Protein AF-0000000084663053 (afdb_homodimer)

InterPro domains:
  IPR016024 Armadillo-type fold [SSF48371] (17-216)

Nearest PDB structures (foldseek):
  4y5i-assembly1_B-2  TM=2.532E-01  e=3.460E-01  Homo sapiens
  7oq8-assembly1_C  TM=3.200E-01  e=1.279E+00  Homo sapiens
  6y44-assembly1_A-2  TM=3.104E-01  e=1.223E+00  Homo sapiens
  7nmw-assembly1_A  TM=3.407E-01  e=2.197E+00  Homo sapiens
  7nnd-assembly1_A-2  TM=3.405E-01  e=2.516E+00  Homo sapiens

Secondary structure (DSSP, 8-state):
-HHHHHTTHHHHTT-HHHHHHHHHHHHHHHTT-HHHHHHHHHHHHHHHTT-HHHHHHHHHHHHHHHHHS-TT-B-TTSPP-TTSPPPBTHHHHHHHHHHHHHHHHHHHTTSSS--HHHHHHHHHHHH-S-TTTPPPHHHHHHHHHHHHH-TTTTSHHHHHHHHHHHHHHHHHHTTSTTHHHHHHHHHHHHHHHHTTS-HHHHHHHHHHHHHHHTT--GGG-/-HHHHHGGGTTS---HHHHHHHHHHHHHHHTT-HHHHHHHHHHHHHHHTT-HHHHHHHHHHHHHHHHHS-TT-B-TTSPP-TTSPPPBTHHHHHHHHHHHHHHHHHHHTTSSS--HHHHHHHHHHHH-S-TTTPPPHHHHHHHHHHHHH-TTTTSHHHHHHHHHHHHHHHHHHTTSTTHHHHHHHHHHHHHHHHTTS-HHHHHHHHHHHHHHHTT--GGG-

Radius of gyration: 30.72 Å; Cα contacts (8 Å, |Δi|>4): 521; chains: 2; bounding box: 39×93×62 Å

Organism: Exserohilum turcicum (strain 28A) (NCBI:txid671987)

Solvent-accessible surface area (backbone atoms only — not comparable to full-atom values): 23740 Å² total; per-residue (Å²): 106,66,57,67,59,47,53,59,40,63,80,54,43,86,38,64,66,62,50,50,53,52,47,51,51,49,46,61,70,27,64,82,41,55,67,53,46,53,49,48,54,48,49,44,52,58,49,13,61,72,32,57,72,37,8,52,50,31,47,52,51,50,44,52,48,40,73,64,47,52,71,77,41,63,52,90,89,53,78,52,48,98,84,67,46,73,46,33,18,33,47,33,52,33,51,56,49,52,52,52,47,50,56,50,47,63,55,33,54,71,36,80,64,55,58,64,16,53,54,45,29,53,52,38,28,56,64,44,83,46,71,65,59,33,52,49,72,69,56,52,53,49,52,52,46,52,51,64,67,29,92,36,33,89,32,72,73,33,38,33,51,50,53,46,52,47,63,68,47,39,68,59,36,58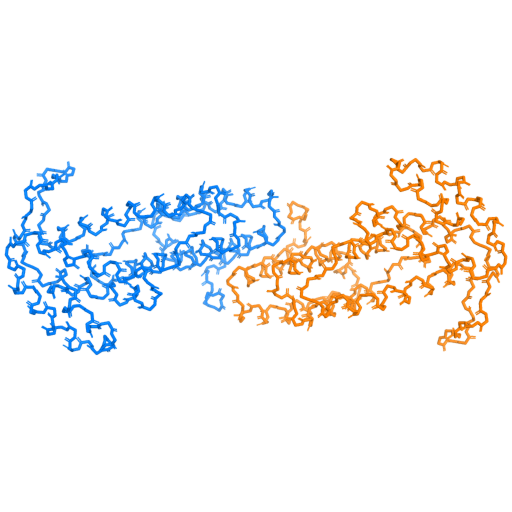,71,37,87,71,40,34,58,50,53,48,52,48,51,52,53,43,44,62,56,24,68,76,49,54,65,46,54,29,25,20,47,48,16,48,54,48,38,55,74,69,65,53,51,67,90,79,101,106,63,54,68,60,47,54,66,54,62,80,42,76,80,46,62,68,61,51,50,55,51,46,50,51,50,48,62,69,28,67,82,41,56,66,51,46,54,48,46,53,47,48,44,51,57,49,13,61,73,33,55,72,36,10,52,50,32,46,53,51,50,46,52,48,41,73,63,44,52,68,76,41,61,50,89,89,55,78,52,47,96,86,67,44,74,46,33,17,34,48,34,52,33,50,56,49,51,53,53,48,51,55,52,48,64,55,33,55,73,36,81,66,56,58,65,16,54,55,45,29,54,53,37,27,55,63,45,84,46,70,67,61,34,51,48,70,67,56,53,52,49,52,52,47,53,51,63,67,28,93,35,33,90,32,73,70,32,36,32,51,51,53,48,51,47,64,68,48,39,68,58,35,58,71,37,86,71,40,34,59,50,51,49,51,46,51,53,53,45,45,59,57,23,68,76,50,55,64,45,53,29,24,20,46,47,16,49,54,48,37,55,73,69,66,53,50,67,92,80,102

Structure (mmCIF, N/CA/C/O backbone):
data_AF-0000000084663053-model_v1
#
loop_
_entity.id
_entity.type
_entity.pdbx_description
1 polymer 'Uncharacterized protein'
#
loop_
_atom_site.group_PDB
_atom_site.id
_atom_site.type_symbol
_atom_site.label_atom_id
_atom_site.label_alt_id
_atom_site.label_comp_id
_atom_site.label_asym_id
_atom_site.label_entity_id
_atom_site.label_seq_id
_atom_site.pdbx_PDB_ins_code
_atom_site.Cartn_x
_atom_site.Cartn_y
_atom_site.Cartn_z
_atom_site.occupancy
_atom_site.B_iso_or_equiv
_atom_site.auth_seq_id
_atom_site.auth_comp_id
_atom_site.auth_asym_id
_atom_site.auth_atom_id
_atom_site.pdbx_PDB_model_num
ATOM 1 N N . MET A 1 1 ? -8.742 -26.75 -35.156 1 43.28 1 MET A N 1
ATOM 2 C CA . MET A 1 1 ? -9.602 -27.797 -34.594 1 43.28 1 MET A CA 1
ATOM 3 C C . MET A 1 1 ? -9.523 -27.781 -33.062 1 43.28 1 MET A C 1
ATOM 5 O O . MET A 1 1 ? -10.555 -27.797 -32.375 1 43.28 1 MET A O 1
ATOM 9 N N . THR A 1 2 ? -8.211 -27.75 -32.625 1 48.5 2 THR A N 1
ATOM 10 C CA . THR A 1 2 ? -8.047 -27.828 -31.172 1 48.5 2 THR A CA 1
ATOM 11 C C . THR A 1 2 ? -8.633 -26.594 -30.5 1 48.5 2 THR A C 1
ATOM 13 O O . THR A 1 2 ? -9.352 -26.703 -29.5 1 48.5 2 THR A O 1
ATOM 16 N N . ALA A 1 3 ? -8.414 -25.5 -31.016 1 55.12 3 ALA A N 1
ATOM 17 C CA . ALA A 1 3 ? -8.969 -24.297 -30.406 1 55.12 3 ALA A CA 1
ATOM 18 C C . ALA A 1 3 ? -10.5 -24.328 -30.422 1 55.12 3 ALA A C 1
ATOM 20 O O . ALA A 1 3 ? -11.141 -23.938 -29.438 1 55.12 3 ALA A O 1
ATOM 21 N N . ALA A 1 4 ? -10.922 -24.734 -31.594 1 54.22 4 ALA A N 1
ATOM 22 C CA . ALA A 1 4 ? -12.375 -24.781 -31.781 1 54.22 4 ALA A CA 1
ATOM 23 C C . ALA A 1 4 ? -13.023 -25.719 -30.781 1 54.22 4 ALA A C 1
ATOM 25 O O . ALA A 1 4 ? -14.18 -25.547 -30.406 1 54.22 4 ALA A O 1
ATOM 26 N N . ALA A 1 5 ? -12.305 -26.641 -30.438 1 53.38 5 ALA A N 1
ATOM 27 C CA . ALA A 1 5 ? -12.844 -27.609 -29.484 1 53.38 5 ALA A CA 1
ATOM 28 C C . ALA A 1 5 ? -12.758 -27.078 -28.062 1 53.38 5 ALA A C 1
ATOM 30 O O . ALA A 1 5 ? -13.602 -27.391 -27.219 1 53.38 5 ALA A O 1
ATOM 31 N N . ILE A 1 6 ? -11.734 -26.312 -27.922 1 55.41 6 ILE A N 1
ATOM 32 C CA . ILE A 1 6 ? -11.5 -25.844 -26.562 1 55.41 6 ILE A CA 1
ATOM 33 C C . ILE A 1 6 ? -12.352 -24.609 -26.281 1 55.41 6 ILE A C 1
ATOM 35 O O . ILE A 1 6 ? -12.82 -24.422 -25.156 1 55.41 6 ILE A O 1
ATOM 39 N N . ASP A 1 7 ?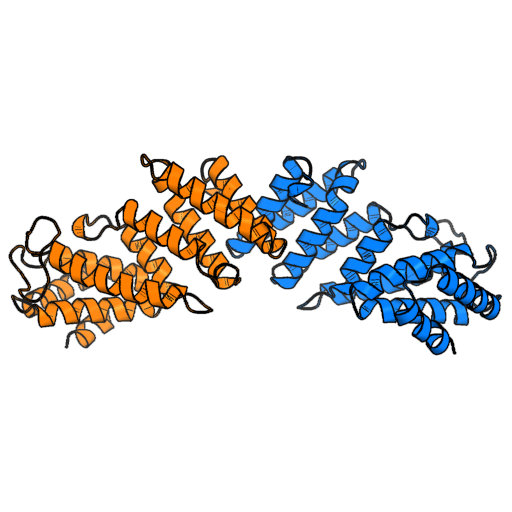 -12.586 -23.844 -27.391 1 58.91 7 ASP A N 1
ATOM 40 C CA . ASP A 1 7 ? -13.266 -22.562 -27.219 1 58.91 7 ASP A CA 1
ATOM 41 C C . ASP A 1 7 ? -14.648 -22.75 -26.594 1 58.91 7 ASP A C 1
ATOM 43 O O . ASP A 1 7 ? -15.055 -21.984 -25.719 1 58.91 7 ASP A O 1
ATOM 47 N N . PRO A 1 8 ? -15.312 -23.672 -27.156 1 52.91 8 PRO A N 1
ATOM 48 C CA . PRO A 1 8 ? -16.625 -23.859 -26.531 1 52.91 8 PRO A CA 1
ATOM 49 C C . PRO A 1 8 ? -16.531 -24.297 -25.062 1 52.91 8 PRO A C 1
ATOM 51 O O . PRO A 1 8 ? -17.516 -24.203 -24.328 1 52.91 8 PRO A O 1
ATOM 54 N N . LEU A 1 9 ? -15.508 -24.844 -24.75 1 52 9 LEU A N 1
ATOM 55 C CA . LEU A 1 9 ? -15.336 -25.344 -23.391 1 52 9 LEU A CA 1
ATOM 56 C C . LEU A 1 9 ? -15.297 -24.188 -22.391 1 52 9 LEU A C 1
ATOM 58 O O . LEU A 1 9 ? -15.617 -24.375 -21.219 1 52 9 LEU A O 1
ATOM 62 N N . VAL A 1 10 ? -14.922 -23.047 -22.953 1 50.75 10 VAL A N 1
ATOM 63 C CA . VAL A 1 10 ? -14.625 -21.891 -22.109 1 50.75 10 VAL A CA 1
ATOM 64 C C . VAL A 1 10 ? -15.914 -21.375 -21.469 1 50.75 10 VAL A C 1
ATOM 66 O O . VAL A 1 10 ? -15.969 -21.172 -20.25 1 50.75 10 VAL A O 1
ATOM 69 N N . PRO A 1 11 ? -16.844 -21.062 -22.297 1 47.44 11 PRO A N 1
ATOM 70 C CA . PRO A 1 11 ? -18.078 -20.641 -21.625 1 47.44 11 PRO A CA 1
ATOM 71 C C . PRO A 1 11 ? -18.766 -21.781 -20.875 1 47.44 11 PRO A C 1
ATOM 73 O O . PRO A 1 11 ? -19.547 -21.531 -19.953 1 47.44 11 PRO A O 1
ATOM 76 N N . ILE A 1 12 ? -18.875 -22.891 -21.391 1 45 12 ILE A N 1
ATOM 77 C CA . ILE A 1 12 ? -19.562 -24.094 -20.953 1 45 12 ILE A CA 1
ATOM 78 C C . ILE A 1 12 ? -18.969 -24.578 -19.625 1 45 12 ILE A C 1
ATOM 80 O O . ILE A 1 12 ? -19.438 -25.578 -19.062 1 45 12 ILE A O 1
ATOM 84 N N . VAL A 1 13 ? -17.781 -24.281 -19.422 1 49.31 13 VAL A N 1
ATOM 85 C CA . VAL A 1 13 ? -16.844 -24.922 -18.5 1 49.31 13 VAL A CA 1
ATOM 86 C C . VAL A 1 13 ? -17.484 -25.047 -17.109 1 49.31 13 VAL A C 1
ATOM 88 O O . VAL A 1 13 ? -16.922 -25.703 -16.234 1 49.31 13 VAL A O 1
ATOM 91 N N . PHE A 1 14 ? -18.312 -24.297 -16.781 1 54.44 14 PHE A N 1
ATOM 92 C CA . PHE A 1 14 ? -18.531 -24.688 -15.391 1 54.44 14 PHE A CA 1
ATOM 93 C C . PHE A 1 14 ? -19.188 -26.062 -15.305 1 54.44 14 PHE A C 1
ATOM 95 O O . PHE A 1 14 ? -19.469 -26.547 -14.211 1 54.44 14 PHE A O 1
ATOM 102 N N . ASP A 1 15 ? -19.422 -26.734 -16.609 1 64.19 15 ASP A N 1
ATOM 103 C CA . ASP A 1 15 ? -20.016 -28.047 -16.438 1 64.19 15 ASP A CA 1
ATOM 104 C C . ASP A 1 15 ? -18.938 -29.141 -16.5 1 64.19 15 ASP A C 1
ATOM 106 O O . ASP A 1 15 ? -18.469 -29.5 -17.578 1 64.19 15 ASP A O 1
ATOM 110 N N . ALA A 1 16 ? -18.453 -29.688 -15.492 1 72.69 16 ALA A N 1
ATOM 111 C CA . ALA A 1 16 ? -17.391 -30.672 -15.312 1 72.69 16 ALA A CA 1
ATOM 112 C C . ALA A 1 16 ? -17.641 -31.906 -16.172 1 72.69 16 ALA A C 1
ATOM 114 O O . ALA A 1 16 ? -16.703 -32.469 -16.766 1 72.69 16 ALA A O 1
ATOM 115 N N . THR A 1 17 ? -18.891 -32.312 -16.359 1 78.81 17 THR A N 1
ATOM 116 C CA . THR A 1 17 ? -19.203 -33.5 -17.141 1 78.81 17 THR A CA 1
ATOM 117 C C . THR A 1 17 ? -18.922 -33.25 -18.625 1 78.81 17 THR A C 1
ATOM 119 O O . THR A 1 17 ? -18.328 -34.125 -19.297 1 78.81 17 THR A O 1
ATOM 122 N N . LYS A 1 18 ? -19.453 -32.188 -18.984 1 79.38 18 LYS A N 1
ATOM 123 C CA . LYS A 1 18 ? -19.234 -31.844 -20.391 1 79.38 18 LYS A CA 1
ATOM 124 C C . LYS A 1 18 ? -17.75 -31.672 -20.688 1 79.38 18 LYS A C 1
ATOM 126 O O . LYS A 1 18 ? -17.266 -32.062 -21.75 1 79.38 18 LYS A O 1
ATOM 131 N N . ALA A 1 19 ? -16.938 -31.172 -19.719 1 82.38 19 ALA A N 1
ATOM 132 C CA . ALA A 1 19 ? -15.492 -30.984 -19.875 1 82.38 19 ALA A CA 1
ATOM 133 C C . ALA A 1 19 ? -14.773 -32.312 -20 1 82.38 19 ALA A C 1
ATOM 135 O O . ALA A 1 19 ? -13.844 -32.438 -20.797 1 82.38 19 ALA A O 1
ATOM 136 N N . GLU A 1 20 ? -15.266 -33.281 -19.312 1 84.75 20 GLU A N 1
ATOM 137 C CA . GLU A 1 20 ? -14.648 -34.594 -19.359 1 84.75 20 GLU A CA 1
ATOM 138 C C . GLU A 1 20 ? -14.867 -35.281 -20.703 1 84.75 20 GLU A C 1
ATOM 140 O O . GLU A 1 20 ? -13.953 -35.906 -21.25 1 84.75 20 GLU A O 1
ATOM 145 N N . GLU A 1 21 ? -16.031 -35.125 -21.172 1 84.25 21 GLU A N 1
ATOM 146 C CA . GLU A 1 21 ? -16.359 -35.719 -22.469 1 84.25 21 GLU A CA 1
ATOM 147 C C . GLU A 1 21 ? -15.516 -35.125 -23.578 1 84.25 21 GLU A C 1
ATOM 149 O O . GLU A 1 21 ? -14.984 -35.844 -24.422 1 84.25 21 GLU A O 1
ATOM 154 N N . VAL A 1 22 ? -15.492 -33.875 -23.516 1 83.31 22 VAL A N 1
ATOM 155 C CA . VAL A 1 22 ? -14.727 -33.188 -24.547 1 83.31 22 VAL A CA 1
ATOM 156 C C . VAL A 1 22 ? -13.25 -33.562 -24.438 1 83.31 22 VAL A C 1
ATOM 158 O O . VAL A 1 22 ? -12.578 -33.781 -25.438 1 83.31 22 VAL A O 1
ATOM 161 N N . MET A 1 23 ? -12.742 -33.625 -23.25 1 89.44 23 MET A N 1
ATOM 162 C CA . MET A 1 23 ? -11.344 -33.969 -23.031 1 89.44 23 MET A CA 1
ATOM 163 C C . MET A 1 23 ? -11.062 -35.406 -23.531 1 89.44 23 MET A C 1
ATOM 165 O O . MET A 1 23 ? -9.992 -35.656 -24.094 1 89.44 23 MET A O 1
ATOM 169 N N . ASP A 1 24 ? -12.023 -36.25 -23.359 1 90.19 24 ASP A N 1
ATOM 170 C CA . ASP A 1 24 ? -11.875 -37.594 -23.891 1 90.19 24 ASP A CA 1
ATOM 171 C C . ASP A 1 24 ? -11.711 -37.562 -25.406 1 90.19 24 ASP A C 1
ATOM 173 O O . ASP A 1 24 ? -10.883 -38.312 -25.953 1 90.19 24 ASP A O 1
ATOM 177 N N . GLU A 1 25 ? -12.453 -36.719 -26 1 88.31 25 GLU A N 1
ATOM 178 C CA . GLU A 1 25 ? -12.367 -36.594 -27.438 1 88.31 25 GLU A CA 1
ATOM 179 C C . GLU A 1 25 ? -11.016 -36.031 -27.875 1 88.31 25 GLU A C 1
ATOM 181 O O . GLU A 1 25 ? -10.445 -36.469 -28.859 1 88.31 25 GLU A O 1
ATOM 186 N N . ILE A 1 26 ? -10.578 -35.062 -27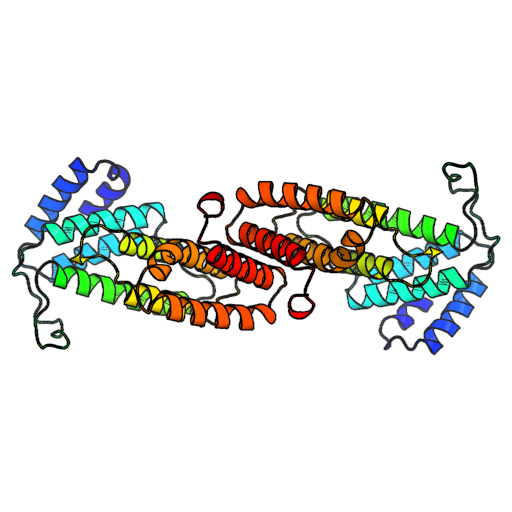.125 1 88.81 26 ILE A N 1
ATOM 187 C CA . ILE A 1 26 ? -9.297 -34.438 -27.422 1 88.81 26 ILE A CA 1
ATOM 188 C C . ILE A 1 26 ? -8.164 -35.438 -27.281 1 88.81 26 ILE A C 1
ATOM 190 O O . ILE A 1 26 ? -7.293 -35.531 -28.141 1 88.81 26 ILE A O 1
ATOM 194 N N . VAL A 1 27 ? -8.219 -36.156 -26.234 1 92.12 27 VAL A N 1
ATOM 195 C CA . VAL A 1 27 ? -7.172 -37.125 -25.953 1 92.12 27 VAL A CA 1
ATOM 196 C C . VAL A 1 27 ? -7.184 -38.219 -27.031 1 92.12 27 VAL A C 1
ATOM 198 O O . VAL A 1 27 ? -6.129 -38.688 -27.484 1 92.12 27 VAL A O 1
ATOM 201 N N . GLU A 1 28 ? -8.359 -38.625 -27.422 1 92.31 28 GLU A N 1
ATOM 202 C CA . GLU A 1 28 ? -8.484 -39.594 -28.5 1 92.31 28 GLU A CA 1
ATOM 203 C C . GLU A 1 28 ? -7.871 -39.062 -29.797 1 92.31 28 GLU A C 1
ATOM 205 O O . GLU A 1 28 ? -7.207 -39.812 -30.531 1 92.31 28 GLU A O 1
ATOM 210 N N . ALA A 1 29 ? -8.125 -37.875 -30.047 1 90.5 29 ALA A N 1
ATOM 211 C CA . ALA A 1 29 ? -7.582 -37.219 -31.234 1 90.5 29 ALA A CA 1
ATOM 212 C C . ALA A 1 29 ? -6.062 -37.094 -31.156 1 90.5 29 ALA A C 1
ATOM 214 O O . ALA A 1 29 ? -5.367 -37.188 -32.156 1 90.5 29 ALA A O 1
ATOM 215 N N . ILE A 1 30 ? -5.449 -36.844 -30.016 1 91.88 30 ILE A N 1
ATOM 216 C CA . ILE A 1 30 ? -4.012 -36.75 -29.812 1 91.88 30 ILE A CA 1
ATOM 217 C C . ILE A 1 30 ? -3.348 -38.094 -30.109 1 91.88 30 ILE A C 1
ATOM 219 O O . ILE A 1 30 ? -2.354 -38.156 -30.844 1 91.88 30 ILE A O 1
ATOM 223 N N . GLY A 1 31 ? -4.008 -39.156 -29.578 1 90.69 31 GLY A N 1
ATOM 224 C CA . GLY A 1 31 ? -3.412 -40.469 -29.75 1 90.69 31 GLY A CA 1
ATOM 225 C C . GLY A 1 31 ? -1.96 -40.531 -29.328 1 90.69 31 GLY A C 1
ATOM 226 O O . GLY A 1 31 ? -1.649 -40.344 -28.141 1 90.69 31 GLY A O 1
ATOM 227 N N . THR A 1 32 ? -0.995 -40.688 -30.344 1 91.19 32 THR A N 1
ATOM 228 C CA . THR A 1 32 ? 0.431 -40.719 -30.047 1 91.19 32 THR A CA 1
ATOM 229 C C . THR A 1 32 ? 1.151 -39.531 -30.641 1 91.19 32 THR A C 1
ATOM 231 O O . THR A 1 32 ? 2.383 -39.5 -30.703 1 91.19 32 THR A O 1
ATOM 234 N N . ASP A 1 33 ? 0.392 -38.531 -31.109 1 93.31 33 ASP A N 1
ATOM 235 C CA . ASP A 1 33 ? 0.941 -37.344 -31.75 1 93.31 33 ASP A CA 1
ATOM 236 C C . ASP A 1 33 ? 1.332 -36.281 -30.719 1 93.31 33 ASP A C 1
ATOM 238 O O . ASP A 1 33 ? 0.474 -35.562 -30.203 1 93.31 33 ASP A O 1
ATOM 242 N N . THR A 1 34 ? 2.596 -36.125 -30.516 1 94.75 34 THR A N 1
ATOM 243 C CA . THR A 1 34 ? 3.084 -35.188 -29.5 1 94.75 34 THR A CA 1
ATOM 244 C C . THR A 1 34 ? 2.889 -33.75 -29.953 1 94.75 34 THR A C 1
ATOM 246 O O . THR A 1 34 ? 2.789 -32.844 -29.125 1 94.75 34 THR A O 1
ATOM 249 N N . THR A 1 35 ? 2.824 -33.5 -31.234 1 93.12 35 THR A N 1
ATOM 250 C CA . THR A 1 35 ? 2.561 -32.156 -31.734 1 93.12 35 THR A CA 1
ATOM 251 C C . THR A 1 35 ? 1.154 -31.719 -31.344 1 93.12 35 THR A C 1
ATOM 253 O O . THR A 1 35 ? 0.956 -30.562 -30.953 1 93.12 35 THR A O 1
ATOM 256 N N . LYS A 1 36 ? 0.192 -32.625 -31.438 1 92.38 36 LYS A N 1
ATOM 257 C CA . LYS A 1 36 ? -1.179 -32.281 -31.062 1 92.38 36 LYS A CA 1
ATOM 258 C C . LYS A 1 36 ? -1.285 -32.062 -29.547 1 92.38 36 LYS A C 1
ATOM 260 O O . LYS A 1 36 ? -2.051 -31.203 -29.109 1 92.38 36 LYS A O 1
ATOM 265 N N . LEU A 1 37 ? -0.53 -32.844 -28.828 1 94 37 LEU A N 1
ATOM 266 C CA . LEU A 1 37 ? -0.503 -32.656 -27.391 1 94 37 LEU A CA 1
ATOM 267 C C . LEU A 1 37 ? 0.036 -31.281 -27.031 1 94 37 LEU A C 1
ATOM 269 O O . LEU A 1 37 ? -0.583 -30.547 -26.266 1 94 37 LEU A O 1
ATOM 273 N N . ARG A 1 38 ? 1.139 -30.891 -27.625 1 93.88 38 ARG A N 1
ATOM 274 C CA . ARG A 1 38 ? 1.737 -29.578 -27.375 1 93.88 38 ARG A CA 1
ATOM 275 C C . ARG A 1 38 ? 0.771 -28.453 -27.75 1 93.88 38 ARG A C 1
ATOM 277 O O . ARG A 1 38 ? 0.663 -27.469 -27.031 1 93.88 38 ARG A O 1
ATOM 284 N N . MET A 1 39 ? 0.145 -28.688 -28.844 1 92.62 39 MET A N 1
ATOM 285 C CA . MET A 1 39 ? -0.807 -27.672 -29.312 1 92.62 39 MET A CA 1
ATOM 286 C C . MET A 1 39 ? -1.979 -27.547 -28.344 1 92.62 39 MET A C 1
ATOM 288 O O . MET A 1 39 ? -2.459 -26.453 -28.078 1 92.62 39 MET A O 1
ATOM 292 N N . THR A 1 40 ? -2.428 -28.672 -27.844 1 91.69 40 THR A N 1
ATOM 293 C CA . THR A 1 40 ? -3.533 -28.672 -26.891 1 91.69 40 THR A CA 1
ATOM 294 C C . THR A 1 40 ? -3.148 -27.906 -25.625 1 91.69 40 THR A C 1
ATOM 296 O O . THR A 1 40 ? -3.9 -27.047 -25.172 1 91.69 40 THR A O 1
ATOM 299 N N . ILE A 1 41 ? -1.954 -28.141 -25.094 1 93.94 41 ILE A N 1
ATOM 300 C CA . ILE A 1 41 ? -1.466 -27.469 -23.891 1 93.94 41 ILE A CA 1
ATOM 301 C C . ILE A 1 41 ? -1.335 -25.969 -24.172 1 93.94 41 ILE A C 1
ATOM 303 O O . ILE A 1 41 ? -1.741 -25.141 -23.344 1 93.94 41 ILE A O 1
ATOM 307 N N . GLU A 1 42 ? -0.919 -25.656 -25.359 1 92.94 42 GLU A N 1
ATOM 308 C CA . GLU A 1 42 ? -0.722 -24.266 -25.719 1 92.94 42 GLU A CA 1
ATOM 309 C C . GLU A 1 42 ? -2.053 -23.516 -25.797 1 92.94 42 GLU A C 1
ATOM 311 O O . GLU A 1 42 ? -2.15 -22.359 -25.391 1 92.94 42 GLU A O 1
ATOM 316 N N . VAL A 1 43 ? -3.01 -24.141 -26.344 1 90.62 43 VAL A N 1
ATOM 317 C CA . VAL A 1 43 ? -4.316 -23.5 -26.484 1 90.62 43 VAL A CA 1
ATOM 318 C C . VAL A 1 43 ? -4.926 -23.266 -25.109 1 90.62 43 VAL A C 1
ATOM 320 O O . VAL A 1 43 ? -5.461 -22.188 -24.828 1 90.62 43 VAL A O 1
ATOM 323 N N . ILE A 1 44 ? -4.844 -24.234 -24.203 1 91.06 44 ILE A N 1
ATOM 324 C CA . ILE A 1 44 ? -5.375 -24.109 -22.844 1 91.06 44 ILE A CA 1
ATOM 325 C C . ILE A 1 44 ? -4.621 -23.016 -22.094 1 91.06 44 ILE A C 1
ATOM 327 O O . ILE A 1 44 ? -5.23 -22.172 -21.453 1 91.06 44 ILE A O 1
ATOM 331 N N . TYR A 1 45 ? -3.307 -22.984 -22.234 1 94.31 45 TYR A N 1
ATOM 332 C CA . TYR A 1 45 ? -2.471 -22 -21.562 1 94.31 45 TYR A CA 1
ATOM 333 C C . TYR A 1 45 ? -2.768 -20.594 -22.078 1 94.31 45 TYR A C 1
ATOM 335 O O . TYR A 1 45 ? -2.869 -19.641 -21.297 1 94.31 45 TYR A O 1
ATOM 343 N N . HIS A 1 46 ? -2.902 -20.484 -23.344 1 91.94 46 HIS A N 1
ATOM 344 C CA . HIS A 1 46 ? -3.203 -19.188 -23.938 1 91.94 46 HIS A CA 1
ATOM 345 C C . HIS A 1 46 ? -4.523 -18.641 -23.406 1 91.94 46 HIS A C 1
ATOM 347 O O . HIS A 1 46 ? -4.637 -17.438 -23.141 1 91.94 46 HIS A O 1
ATOM 353 N N . ARG A 1 47 ? -5.441 -19.469 -23.312 1 89.5 47 ARG A N 1
ATOM 354 C CA . ARG A 1 47 ? -6.73 -19.062 -22.766 1 89.5 47 ARG A CA 1
ATOM 355 C C . ARG A 1 47 ? -6.605 -18.656 -21.297 1 89.5 47 ARG A C 1
ATOM 357 O O . ARG A 1 47 ? -7.258 -17.719 -20.859 1 89.5 47 ARG A O 1
ATOM 364 N N . ALA A 1 48 ? -5.793 -19.391 -20.562 1 93.38 48 ALA A N 1
ATOM 365 C CA . ALA A 1 48 ? -5.57 -19.109 -19.156 1 93.38 48 ALA A CA 1
ATOM 366 C C . ALA A 1 48 ? -5.07 -17.688 -18.938 1 93.38 48 ALA A C 1
ATOM 368 O O . ALA A 1 48 ? -5.355 -17.062 -17.922 1 93.38 48 ALA A O 1
ATOM 369 N N . MET A 1 49 ? -4.363 -17.094 -19.906 1 95.19 49 MET A N 1
ATOM 370 C CA . MET A 1 49 ? -3.717 -15.797 -19.781 1 95.19 49 MET A CA 1
ATOM 371 C C . MET A 1 49 ? -4.703 -14.672 -20.062 1 95.19 49 MET A C 1
ATOM 373 O O . MET A 1 49 ? -4.375 -13.492 -19.906 1 95.19 49 MET A O 1
ATOM 377 N N . GLN A 1 50 ? -5.98 -15.023 -20.328 1 90.81 50 GLN A N 1
ATOM 378 C CA . GLN A 1 50 ? -6.945 -13.992 -20.703 1 90.81 50 GLN A CA 1
ATOM 379 C C . GLN A 1 50 ? -7.633 -13.414 -19.469 1 90.81 50 GLN A C 1
ATOM 381 O O . GLN A 1 50 ? -8.039 -12.25 -19.469 1 90.81 50 GLN A O 1
ATOM 386 N N . SER A 1 51 ? -7.836 -14.227 -18.453 1 89.75 51 SER A N 1
ATOM 387 C CA . SER A 1 51 ? -8.461 -13.75 -17.234 1 89.75 51 SER A CA 1
ATOM 388 C C . SER A 1 51 ? -8.188 -14.695 -16.062 1 89.75 51 SER A C 1
ATOM 390 O O . SER A 1 51 ? -7.785 -15.836 -16.266 1 89.75 51 SER A O 1
ATOM 392 N N . GLU A 1 52 ? -8.5 -14.203 -14.852 1 88.75 52 GLU A N 1
ATOM 393 C CA . GLU A 1 52 ? -8.352 -15.016 -13.648 1 88.75 52 GLU A CA 1
ATOM 394 C C . GLU A 1 52 ? -9.281 -16.219 -13.68 1 88.75 52 GLU A C 1
ATOM 396 O O . GLU A 1 52 ? -8.906 -17.312 -13.242 1 88.75 52 GLU A O 1
ATOM 401 N N . HIS A 1 53 ? -10.5 -15.984 -14.172 1 84.94 53 HIS A N 1
ATOM 402 C CA . HIS A 1 53 ? -11.477 -17.062 -14.266 1 84.94 53 HIS A CA 1
ATOM 403 C C . HIS A 1 53 ? -10.969 -18.188 -15.164 1 84.94 53 HIS A C 1
ATOM 405 O O . HIS A 1 53 ? -11.039 -19.359 -14.797 1 84.94 53 HIS A O 1
ATOM 411 N N . TRP A 1 54 ? -10.359 -17.812 -16.234 1 87.31 54 TRP A N 1
ATOM 412 C CA . TRP A 1 54 ? -9.852 -18.797 -17.172 1 87.31 54 TRP A CA 1
ATOM 413 C C . TRP A 1 54 ? -8.625 -19.516 -16.625 1 87.31 54 TRP A C 1
ATOM 415 O O . TRP A 1 54 ? -8.406 -20.688 -16.891 1 87.31 54 TRP A O 1
ATOM 425 N N . ALA A 1 55 ? -7.859 -18.797 -15.836 1 92.12 55 ALA A N 1
ATOM 426 C CA . ALA A 1 55 ? -6.68 -19.406 -15.219 1 92.12 55 ALA A CA 1
ATOM 427 C C . ALA A 1 55 ? -7.074 -20.578 -14.328 1 92.12 55 ALA A C 1
ATOM 429 O O . ALA A 1 55 ? -6.469 -21.656 -14.406 1 92.12 55 ALA A O 1
ATOM 430 N N . ASP A 1 56 ? -8.086 -20.438 -13.539 1 88.5 56 ASP A N 1
ATOM 431 C CA . ASP A 1 56 ? -8.562 -21.484 -12.656 1 88.5 56 ASP A CA 1
ATOM 432 C C . ASP A 1 56 ? -9.094 -22.672 -13.453 1 88.5 56 ASP A C 1
ATOM 434 O O . ASP A 1 56 ? -8.82 -23.828 -13.117 1 88.5 56 ASP A O 1
ATOM 438 N N . MET A 1 57 ? -9.766 -22.391 -14.469 1 88.31 57 MET A N 1
ATOM 439 C CA . MET A 1 57 ? -10.344 -23.438 -15.312 1 88.31 57 MET A CA 1
ATOM 440 C C . MET A 1 57 ? -9.25 -24.188 -16.062 1 88.31 57 MET A C 1
ATOM 442 O O . MET A 1 57 ? -9.336 -25.406 -16.234 1 88.31 57 MET A O 1
ATOM 446 N N . ALA A 1 58 ? -8.359 -23.438 -16.516 1 92.5 58 ALA A N 1
ATOM 447 C CA . ALA A 1 58 ? -7.266 -24.031 -17.266 1 92.5 58 ALA A CA 1
ATOM 448 C C . ALA A 1 58 ? -6.523 -25.078 -16.438 1 92.5 58 ALA A C 1
ATOM 450 O O . ALA A 1 58 ? -6.152 -26.141 -16.938 1 92.5 58 ALA A O 1
ATOM 451 N N . VAL A 1 59 ? -6.309 -24.844 -15.141 1 94.25 59 VAL A N 1
ATOM 452 C CA . VAL A 1 59 ? -5.641 -25.797 -14.266 1 94.25 59 VAL A CA 1
ATOM 453 C C . VAL A 1 59 ? -6.445 -27.094 -14.195 1 94.25 59 VAL A C 1
ATOM 455 O O . VAL A 1 59 ? -5.879 -28.188 -14.266 1 94.25 59 VAL A O 1
ATOM 458 N N . LYS A 1 60 ? -7.73 -26.953 -14.164 1 91.75 60 LYS A N 1
ATOM 459 C CA . LYS A 1 60 ? -8.594 -28.125 -14.125 1 91.75 60 LYS A CA 1
ATOM 460 C C . LYS A 1 60 ? -8.523 -28.906 -15.43 1 91.75 60 LYS A C 1
ATOM 462 O O . LYS A 1 60 ? -8.477 -30.141 -15.422 1 91.75 60 LYS A O 1
ATOM 467 N N . LEU A 1 61 ? -8.531 -28.234 -16.5 1 91.5 61 LEU A N 1
ATOM 468 C CA . LEU A 1 61 ? -8.469 -28.875 -17.797 1 91.5 61 LEU A CA 1
ATOM 469 C C . LEU A 1 61 ? -7.133 -29.578 -18 1 91.5 61 LEU A C 1
ATOM 471 O O . LEU A 1 61 ? -7.086 -30.703 -18.516 1 91.5 61 LEU A O 1
ATOM 475 N N . LEU A 1 62 ? -6.129 -28.953 -17.562 1 94.44 62 LEU A N 1
ATOM 476 C CA . LEU A 1 62 ? -4.812 -29.562 -17.688 1 94.44 62 LEU A CA 1
ATOM 477 C C . LEU A 1 62 ? -4.695 -30.797 -16.797 1 94.44 62 LEU A C 1
ATOM 479 O O . LEU A 1 62 ? -4.035 -31.781 -17.156 1 94.44 62 LEU A O 1
ATOM 483 N N . ALA A 1 63 ? -5.312 -30.688 -15.641 1 94.38 63 ALA A N 1
ATOM 484 C CA . ALA A 1 63 ? -5.371 -31.859 -14.773 1 94.38 63 ALA A CA 1
ATOM 485 C C . ALA A 1 63 ? -6.094 -33 -15.461 1 94.38 63 ALA A C 1
ATOM 487 O O . ALA A 1 63 ? -5.613 -34.156 -15.453 1 94.38 63 ALA A O 1
ATOM 488 N N . MET A 1 64 ? -7.176 -32.781 -16.109 1 92.12 64 MET A N 1
ATOM 489 C CA . MET A 1 64 ? -7.934 -33.781 -16.844 1 92.12 64 MET A CA 1
ATOM 490 C C . MET A 1 64 ? -7.098 -34.375 -17.969 1 92.12 64 MET A C 1
ATOM 492 O O . MET A 1 64 ? -7.086 -35.594 -18.156 1 92.12 64 MET A O 1
ATOM 496 N N . LEU A 1 65 ? -6.473 -33.469 -18.656 1 93.19 65 LEU A N 1
ATOM 497 C CA . LEU A 1 65 ? -5.613 -33.906 -19.75 1 93.19 65 LEU A CA 1
ATOM 498 C C . LEU A 1 65 ? -4.512 -34.812 -19.25 1 93.19 65 LEU A C 1
ATOM 500 O O . LEU A 1 65 ? -4.301 -35.906 -19.797 1 93.19 65 LEU A O 1
ATOM 504 N N . SER A 1 66 ? -3.834 -34.438 -18.219 1 95 66 SER A N 1
ATOM 505 C CA . SER A 1 66 ? -2.719 -35.188 -17.656 1 95 66 SER A CA 1
ATOM 506 C C . SER A 1 66 ? -3.16 -36.562 -17.188 1 95 66 SER A C 1
ATOM 508 O O . SER A 1 66 ? -2.396 -37.531 -17.281 1 95 66 SER A O 1
ATOM 510 N N . GLU A 1 67 ? -4.336 -36.656 -16.766 1 93.5 67 GLU A N 1
ATOM 511 C CA . GLU A 1 67 ? -4.844 -37.906 -16.219 1 93.5 67 GLU A CA 1
ATOM 512 C C . GLU A 1 67 ? -5.277 -38.875 -17.328 1 93.5 67 GLU A C 1
ATOM 514 O O . GLU A 1 67 ? -5.43 -40.062 -17.094 1 93.5 67 GLU A O 1
ATOM 519 N N . ARG A 1 68 ? -5.445 -38.375 -18.531 1 93.62 68 ARG A N 1
ATOM 520 C CA . ARG A 1 68 ? -6.059 -39.188 -19.594 1 93.62 68 ARG A CA 1
ATOM 521 C C . ARG A 1 68 ? -5.035 -39.531 -20.672 1 93.62 68 ARG A C 1
ATOM 523 O O . ARG A 1 68 ? -5.258 -40.469 -21.469 1 93.62 68 ARG A O 1
ATOM 530 N N . ILE A 1 69 ? -3.936 -38.844 -20.688 1 95.06 69 ILE A N 1
ATOM 531 C CA . ILE A 1 69 ? -2.939 -39.094 -21.734 1 95.06 69 ILE A CA 1
ATOM 532 C C . ILE A 1 69 ? -2.316 -40.469 -21.531 1 95.06 69 ILE A C 1
ATOM 534 O O . ILE A 1 69 ? -2.16 -40.938 -20.391 1 95.06 69 ILE A O 1
ATOM 538 N N . PRO A 1 70 ? -1.958 -41.125 -22.641 1 94.12 70 PRO A N 1
ATOM 539 C CA . PRO A 1 70 ? -1.307 -42.406 -22.516 1 94.12 70 PRO A CA 1
ATOM 540 C C . PRO A 1 70 ? -0.017 -42.344 -21.703 1 94.12 70 PRO A C 1
ATOM 542 O O . PRO A 1 70 ? 0.82 -41.469 -21.922 1 94.12 70 PRO A O 1
ATOM 545 N N . GLN A 1 71 ? 0.253 -43.344 -20.844 1 93.88 71 GLN A N 1
ATOM 546 C CA . GLN A 1 71 ? 1.369 -43.375 -19.906 1 93.88 71 GLN A CA 1
ATOM 547 C C . GLN A 1 71 ? 2.695 -43.562 -20.625 1 93.88 71 GLN A C 1
ATOM 549 O O . GLN A 1 71 ? 3.762 -43.281 -20.078 1 93.88 71 GLN A O 1
ATOM 554 N N . THR A 1 72 ? 2.598 -44.031 -21.875 1 92.88 72 THR A N 1
ATOM 555 C CA . THR A 1 72 ? 3.811 -44.375 -22.609 1 92.88 72 THR A CA 1
ATOM 556 C C . THR A 1 72 ? 4.164 -43.312 -23.641 1 92.88 72 THR A C 1
ATOM 558 O O . THR A 1 72 ? 5.184 -43.406 -24.312 1 92.88 72 THR A O 1
ATOM 561 N N . LEU A 1 73 ? 3.254 -42.375 -23.719 1 95.12 73 LEU A N 1
ATOM 562 C CA . LEU A 1 73 ? 3.496 -41.312 -24.719 1 95.12 73 LEU A CA 1
ATOM 563 C C . LEU A 1 73 ? 4.781 -40.562 -24.391 1 95.12 73 LEU A C 1
ATOM 565 O O . LEU A 1 73 ? 4.965 -40.094 -23.281 1 95.12 73 LEU A O 1
ATOM 569 N N . SER A 1 74 ? 5.738 -40.469 -25.406 1 95 74 SER A N 1
ATOM 570 C CA . SER A 1 74 ? 7.016 -39.781 -25.234 1 95 74 SER A CA 1
ATOM 571 C C . SER A 1 74 ? 7.324 -38.906 -26.438 1 95 74 SER A C 1
ATOM 573 O O . SER A 1 74 ? 6.789 -39.094 -27.516 1 95 74 SER A O 1
ATOM 575 N N . ASP A 1 75 ? 8.125 -37.938 -26.188 1 95.25 75 ASP A N 1
ATOM 576 C CA . ASP A 1 75 ? 8.586 -37.031 -27.219 1 95.25 75 ASP A CA 1
ATOM 577 C C . ASP A 1 75 ? 10.109 -37.062 -27.359 1 95.25 75 ASP A C 1
ATOM 579 O O . ASP A 1 75 ? 10.82 -36.562 -26.484 1 95.25 75 ASP A O 1
ATOM 583 N N . PRO A 1 76 ? 10.617 -37.562 -28.438 1 91.38 76 PRO A N 1
ATOM 584 C CA . PRO A 1 76 ? 12.062 -37.719 -28.594 1 91.38 76 PRO A CA 1
ATOM 585 C C . PRO A 1 76 ? 12.781 -36.375 -28.703 1 91.38 76 PRO A C 1
ATOM 587 O O . PRO A 1 76 ? 13.992 -36.312 -28.5 1 91.38 76 PRO A O 1
ATOM 590 N N . ASP A 1 77 ? 12.055 -35.312 -28.953 1 92.56 77 ASP A N 1
ATOM 591 C CA . ASP A 1 77 ? 12.648 -34 -29.109 1 92.56 77 ASP A CA 1
ATOM 592 C C . ASP A 1 77 ? 12.898 -33.312 -27.766 1 92.56 77 ASP A C 1
ATOM 594 O O . ASP A 1 77 ? 13.539 -32.281 -27.688 1 92.56 77 ASP A O 1
ATOM 598 N N . ILE A 1 78 ? 12.422 -33.969 -26.672 1 93.31 78 ILE A N 1
ATOM 599 C CA . ILE A 1 78 ? 12.586 -33.406 -25.328 1 93.31 78 ILE A CA 1
ATOM 600 C C . ILE A 1 78 ? 13.789 -34.062 -24.641 1 93.31 78 ILE A C 1
ATOM 602 O O . ILE A 1 78 ? 13.906 -35.312 -24.641 1 93.31 78 ILE A O 1
ATOM 606 N N . ALA A 1 79 ? 14.609 -33.219 -24.172 1 92.31 79 ALA A N 1
ATOM 607 C CA . ALA A 1 79 ? 15.797 -33.688 -23.469 1 92.31 79 ALA A CA 1
ATOM 608 C C . ALA A 1 79 ? 15.406 -34.562 -22.281 1 92.31 79 ALA A C 1
ATOM 610 O O . ALA A 1 79 ? 14.383 -34.312 -21.625 1 92.31 79 ALA A O 1
ATOM 611 N N . LEU A 1 80 ? 16.234 -35.594 -21.969 1 92.5 80 LEU A N 1
ATOM 612 C CA . LEU A 1 80 ? 16.031 -36.469 -20.812 1 92.5 80 LEU A CA 1
ATOM 613 C C . LEU A 1 80 ? 16.203 -35.688 -19.516 1 92.5 80 LEU A C 1
ATOM 615 O O . LEU A 1 80 ? 16.797 -34.594 -19.5 1 92.5 80 LEU A O 1
ATOM 619 N N . ASP A 1 81 ? 15.641 -36.156 -18.5 1 91.81 81 ASP A N 1
ATOM 620 C CA . ASP A 1 81 ? 15.781 -35.5 -17.203 1 91.81 81 ASP A CA 1
ATOM 621 C C . ASP A 1 81 ? 17.203 -35.688 -16.656 1 91.81 81 ASP A C 1
ATOM 623 O O . ASP A 1 81 ? 18.078 -36.219 -17.344 1 91.81 81 ASP A O 1
ATOM 627 N N . LYS A 1 82 ? 17.516 -35.188 -15.477 1 91.44 82 LYS A N 1
ATOM 628 C CA . LYS A 1 82 ? 18.844 -35.188 -14.883 1 91.44 82 LYS A CA 1
ATOM 629 C C . LYS A 1 82 ? 19.344 -36.594 -14.648 1 91.44 82 LYS A C 1
ATOM 631 O O . LYS A 1 82 ? 20.547 -36.844 -14.602 1 91.44 82 LYS A O 1
ATOM 636 N N . ASN A 1 83 ? 18.422 -37.562 -14.539 1 93.75 83 ASN A N 1
ATOM 637 C CA . ASN A 1 83 ? 18.781 -38.969 -14.289 1 93.75 83 ASN A CA 1
ATOM 638 C C . ASN A 1 83 ? 18.844 -39.75 -15.586 1 93.75 83 ASN A C 1
ATOM 640 O O . ASN A 1 83 ? 18.938 -40.969 -15.562 1 93.75 83 ASN A O 1
ATOM 644 N N . GLY A 1 84 ? 18.562 -39.094 -16.734 1 92.88 84 GLY A N 1
ATOM 645 C CA . GLY A 1 84 ? 18.625 -39.719 -18.031 1 92.88 84 GLY A CA 1
ATOM 646 C C . GLY A 1 84 ? 17.344 -40.469 -18.391 1 92.88 84 GLY A C 1
ATOM 647 O O . GLY A 1 84 ? 17.344 -41.375 -19.203 1 92.88 84 GLY A O 1
ATOM 648 N N . VAL A 1 85 ? 16.281 -40.094 -17.734 1 94.31 85 VAL A N 1
ATOM 649 C CA . VAL A 1 85 ? 15 -40.75 -17.969 1 94.31 85 VAL A CA 1
ATOM 650 C C . VAL A 1 85 ? 14.117 -39.875 -18.844 1 94.31 85 VAL A C 1
ATOM 652 O O . VAL A 1 85 ? 14.07 -38.656 -18.656 1 94.31 85 VAL A O 1
ATOM 655 N N . ALA A 1 86 ? 13.484 -40.531 -19.797 1 94.12 86 ALA A N 1
ATOM 656 C CA . ALA A 1 86 ? 12.617 -39.781 -20.703 1 94.12 86 ALA A CA 1
ATOM 657 C C . ALA A 1 86 ? 11.344 -39.312 -20 1 94.12 86 ALA A C 1
ATOM 659 O O . ALA A 1 86 ? 10.844 -40 -19.094 1 94.12 86 ALA A O 1
ATOM 660 N N . PHE A 1 87 ? 10.836 -38.188 -20.375 1 95.44 87 PHE A N 1
ATOM 661 C CA . PHE A 1 87 ? 9.531 -37.719 -19.906 1 95.44 87 PHE A CA 1
ATOM 662 C C . PHE A 1 87 ? 8.414 -38.438 -20.656 1 95.44 87 PHE A C 1
ATOM 664 O O . PHE A 1 87 ? 8.375 -38.438 -21.875 1 95.44 87 PHE A O 1
ATOM 671 N N . VAL A 1 88 ? 7.535 -39.094 -19.922 1 95 88 VAL A N 1
ATOM 672 C CA . VAL A 1 88 ? 6.465 -39.844 -20.562 1 95 88 VAL A CA 1
ATOM 673 C C . VAL A 1 88 ? 5.133 -39.531 -19.891 1 95 88 VAL A C 1
ATOM 675 O O . VAL A 1 88 ? 5.09 -39.219 -18.703 1 95 88 VAL A O 1
ATOM 678 N N . GLY A 1 89 ? 4.027 -39.625 -20.641 1 95.44 89 GLY A N 1
ATOM 679 C CA . GLY A 1 89 ? 2.691 -39.469 -20.094 1 95.44 89 GLY A CA 1
ATOM 680 C C . GLY A 1 89 ? 2.5 -38.156 -19.359 1 95.44 89 GLY A C 1
ATOM 681 O O . GLY A 1 89 ? 2.77 -37.062 -19.922 1 95.44 89 GLY A O 1
ATOM 682 N N . PRO A 1 90 ? 2.086 -38.25 -18.125 1 95.75 90 PRO A N 1
ATOM 683 C CA . PRO A 1 90 ? 1.837 -37.031 -17.344 1 95.75 90 PRO A CA 1
ATOM 684 C C . PRO A 1 90 ? 3.096 -36.188 -17.141 1 95.75 90 PRO A C 1
ATOM 686 O O . PRO A 1 90 ? 3.023 -34.969 -17.109 1 95.75 90 PRO A O 1
ATOM 689 N N . ARG A 1 91 ? 4.207 -36.844 -17.078 1 95.69 91 ARG A N 1
ATOM 690 C CA . ARG A 1 91 ? 5.469 -36.125 -16.906 1 95.69 91 ARG A CA 1
ATOM 691 C C . ARG A 1 91 ? 5.793 -35.281 -18.141 1 95.69 91 ARG A C 1
ATOM 693 O O . ARG A 1 91 ? 6.438 -34.25 -18.047 1 95.69 91 ARG A O 1
ATOM 700 N N . LEU A 1 92 ? 5.367 -35.812 -19.266 1 96.44 92 LEU A N 1
ATOM 701 C CA . LEU A 1 92 ? 5.57 -35.094 -20.5 1 96.44 92 LEU A CA 1
ATOM 702 C C . LEU A 1 92 ? 4.707 -33.812 -20.531 1 96.44 92 LEU A C 1
ATOM 704 O O . LEU A 1 92 ? 5.18 -32.75 -20.906 1 96.44 92 LEU A O 1
ATOM 708 N N . VAL A 1 93 ? 3.439 -33.938 -20.109 1 96.38 93 VAL A N 1
ATOM 709 C CA . VAL A 1 93 ? 2.541 -32.781 -20 1 96.38 93 VAL A CA 1
ATOM 710 C C . VAL A 1 93 ? 3.145 -31.734 -19.078 1 96.38 93 VAL A C 1
ATOM 712 O O . VAL A 1 93 ? 3.195 -30.562 -19.438 1 96.38 93 VAL A O 1
ATOM 715 N N . ARG A 1 94 ? 3.629 -32.156 -17.984 1 96.69 94 ARG A N 1
ATOM 716 C CA . ARG A 1 94 ? 4.258 -31.266 -17 1 96.69 94 ARG A CA 1
ATOM 717 C C . ARG A 1 94 ? 5.453 -30.531 -17.609 1 96.69 94 ARG A C 1
ATOM 719 O O . ARG A 1 94 ? 5.602 -29.328 -17.438 1 96.69 94 ARG A O 1
ATOM 726 N N . ARG A 1 95 ? 6.262 -31.328 -18.266 1 96.19 95 ARG A N 1
ATOM 727 C CA . ARG A 1 95 ? 7.457 -30.75 -18.859 1 96.19 95 ARG A CA 1
ATOM 728 C C . ARG A 1 95 ? 7.09 -29.656 -19.875 1 96.19 95 ARG A C 1
ATOM 730 O O . ARG A 1 95 ? 7.668 -28.578 -19.859 1 96.19 95 ARG A O 1
ATOM 737 N N . TYR A 1 96 ? 6.141 -29.984 -20.734 1 96.5 96 TYR A N 1
ATOM 738 C CA . TYR A 1 96 ? 5.691 -28.984 -21.703 1 96.5 96 TYR A CA 1
ATOM 739 C C . TYR A 1 96 ? 5.176 -27.734 -21 1 96.5 96 TYR A C 1
ATOM 741 O O . TYR A 1 96 ? 5.562 -26.625 -21.344 1 96.5 96 TYR A O 1
ATOM 749 N N . LEU A 1 97 ? 4.363 -27.938 -20.031 1 97.25 97 LEU A N 1
ATOM 750 C CA . LEU A 1 97 ? 3.658 -26.859 -19.359 1 97.25 97 LEU A CA 1
ATOM 751 C C . LEU A 1 97 ? 4.633 -25.984 -18.562 1 97.25 97 LEU A C 1
ATOM 753 O O . LEU A 1 97 ? 4.645 -24.766 -18.719 1 97.25 97 LEU A O 1
ATOM 757 N N . PHE A 1 98 ? 5.488 -26.516 -17.766 1 96.5 98 PHE A N 1
ATOM 758 C CA . PHE A 1 98 ? 6.363 -25.766 -16.859 1 96.5 98 PHE A CA 1
ATOM 759 C C . PHE A 1 98 ? 7.465 -25.062 -17.641 1 96.5 98 PHE A C 1
ATOM 761 O O . PHE A 1 98 ? 7.941 -24 -17.234 1 96.5 98 PHE A O 1
ATOM 768 N N . THR A 1 99 ? 7.832 -25.688 -18.781 1 95.44 99 THR A N 1
ATOM 769 C CA . THR A 1 99 ? 8.75 -24.969 -19.656 1 95.44 99 THR A CA 1
ATOM 770 C C . THR A 1 99 ? 8.109 -23.688 -20.172 1 95.44 99 THR A C 1
ATOM 772 O O . THR A 1 99 ? 8.742 -22.625 -20.203 1 95.44 99 THR A O 1
ATOM 775 N N . ARG A 1 100 ? 6.906 -23.828 -20.594 1 95.69 100 ARG A N 1
ATOM 776 C CA . ARG A 1 100 ? 6.148 -22.688 -21.094 1 95.69 100 ARG A CA 1
ATOM 777 C C . ARG A 1 100 ? 5.93 -21.641 -20 1 95.69 100 ARG A C 1
ATOM 779 O O . ARG A 1 100 ? 6.129 -20.453 -20.234 1 95.69 100 ARG A O 1
ATOM 786 N N . ILE A 1 101 ? 5.57 -22.031 -18.797 1 97.56 101 ILE A N 1
ATOM 787 C CA . ILE A 1 101 ? 5.312 -21.141 -17.672 1 97.56 101 ILE A CA 1
ATOM 788 C C . ILE A 1 101 ? 6.598 -20.422 -17.266 1 97.56 101 ILE A C 1
ATOM 790 O O . ILE A 1 101 ? 6.586 -19.219 -17.016 1 97.56 101 ILE A O 1
ATOM 794 N N . GLN A 1 102 ? 7.652 -21.203 -17.188 1 96.75 102 GLN A N 1
ATOM 795 C CA . GLN A 1 102 ? 8.922 -20.594 -16.797 1 96.75 102 GLN A CA 1
ATOM 796 C C . GLN A 1 102 ? 9.312 -19.469 -17.75 1 96.75 102 GLN A C 1
ATOM 798 O O . GLN A 1 102 ? 9.695 -18.391 -17.312 1 96.75 102 GLN A O 1
ATOM 803 N N . SER A 1 103 ? 9.219 -19.766 -19.047 1 96.38 103 SER A N 1
ATOM 804 C CA . SER A 1 103 ? 9.539 -18.766 -20.047 1 96.38 103 SER A CA 1
ATOM 805 C C . SER A 1 103 ? 8.648 -17.531 -19.906 1 96.38 103 SER A C 1
ATOM 807 O O . SER A 1 103 ? 9.133 -16.406 -19.906 1 96.38 103 SER A O 1
ATOM 809 N N . ASP A 1 104 ? 7.402 -17.703 -19.766 1 97.5 104 ASP A N 1
ATOM 810 C CA . ASP A 1 104 ? 6.445 -16.594 -19.672 1 97.5 104 ASP A CA 1
ATOM 811 C C . ASP A 1 104 ? 6.641 -15.82 -18.375 1 97.5 104 ASP A C 1
ATOM 813 O O . ASP A 1 104 ? 6.559 -14.586 -18.359 1 97.5 104 ASP A O 1
ATOM 817 N N . PHE A 1 105 ? 6.91 -16.516 -17.344 1 98.25 105 PHE A N 1
ATOM 818 C CA . PHE A 1 105 ? 7.102 -15.867 -16.047 1 98.25 105 PHE A CA 1
ATOM 819 C C . PHE A 1 105 ? 8.359 -15.016 -16.062 1 98.25 105 PHE A C 1
ATOM 821 O O . PHE A 1 105 ? 8.344 -13.867 -15.594 1 98.25 105 PHE A O 1
ATOM 828 N N . ASP A 1 106 ? 9.438 -15.555 -16.578 1 97.94 106 ASP A N 1
ATOM 829 C CA . ASP A 1 106 ? 10.695 -14.82 -16.641 1 97.94 106 ASP A CA 1
ATOM 830 C C . ASP A 1 106 ? 10.547 -13.547 -17.469 1 97.94 106 ASP A C 1
ATOM 832 O O . ASP A 1 106 ? 11.156 -12.523 -17.156 1 97.94 106 ASP A O 1
ATOM 836 N N . ALA A 1 107 ? 9.773 -13.633 -18.469 1 97.94 107 ALA A N 1
ATOM 837 C CA . ALA A 1 107 ? 9.508 -12.445 -19.281 1 97.94 107 ALA A CA 1
ATOM 838 C C . ALA A 1 107 ? 8.578 -11.484 -18.547 1 97.94 107 ALA A C 1
ATOM 840 O O . ALA A 1 107 ? 8.797 -10.266 -18.578 1 97.94 107 ALA A O 1
ATOM 841 N N . ASP A 1 108 ? 7.582 -12 -17.906 1 98.06 108 ASP A N 1
ATOM 842 C CA . ASP A 1 108 ? 6.547 -11.203 -17.25 1 98.06 108 ASP A CA 1
ATOM 843 C C . ASP A 1 108 ? 7.137 -10.352 -16.125 1 98.06 108 ASP A C 1
ATOM 845 O O . ASP A 1 108 ? 6.832 -9.164 -16.016 1 98.06 108 ASP A O 1
ATOM 849 N N . ILE A 1 109 ? 8.039 -10.883 -15.266 1 97.75 109 ILE A N 1
ATOM 850 C CA . ILE A 1 109 ? 8.547 -10.211 -14.078 1 97.75 109 ILE A CA 1
ATOM 851 C C . ILE A 1 109 ? 9.477 -9.07 -14.484 1 97.75 109 ILE A C 1
ATOM 853 O O . ILE A 1 109 ? 9.867 -8.242 -13.648 1 97.75 109 ILE A O 1
ATOM 857 N N . GLN A 1 110 ? 9.867 -8.984 -15.789 1 97.38 110 GLN A N 1
ATOM 858 C CA . GLN A 1 110 ? 10.703 -7.902 -16.297 1 97.38 110 GLN A CA 1
ATOM 859 C C . GLN A 1 110 ? 9.859 -6.75 -16.828 1 97.38 110 GLN A C 1
ATOM 861 O O . GLN A 1 110 ? 10.383 -5.691 -17.172 1 97.38 110 GLN A O 1
ATOM 866 N N . LYS A 1 111 ? 8.617 -6.918 -16.875 1 97.25 111 LYS A N 1
ATOM 867 C CA . LYS A 1 111 ? 7.715 -5.875 -17.359 1 97.25 111 LYS A CA 1
ATOM 868 C C . LYS A 1 111 ? 7.309 -4.934 -16.234 1 97.25 111 LYS A C 1
ATOM 870 O O . LYS A 1 111 ? 7.328 -5.316 -15.062 1 97.25 111 LYS A O 1
ATOM 875 N N . PRO A 1 112 ? 6.875 -3.74 -16.578 1 96.94 112 PRO A N 1
ATOM 876 C CA . PRO A 1 112 ? 6.438 -2.779 -15.562 1 96.94 112 PRO A CA 1
ATOM 877 C C . PRO A 1 112 ? 5.156 -3.217 -14.852 1 96.94 112 PRO A C 1
ATOM 879 O O . PRO A 1 112 ? 4.918 -2.828 -13.703 1 96.94 112 PRO A O 1
ATOM 882 N N . SER A 1 113 ? 4.375 -4.02 -15.531 1 97.88 113 SER A N 1
ATOM 883 C CA . SER A 1 113 ? 3.143 -4.551 -14.961 1 97.88 113 SER A CA 1
ATOM 884 C C . SER A 1 113 ? 3.031 -6.055 -15.18 1 97.88 113 SER A C 1
ATOM 886 O O . SER A 1 113 ? 3.076 -6.527 -16.312 1 97.88 113 SER A O 1
ATOM 888 N N . TRP A 1 114 ? 2.855 -6.793 -14.086 1 98.25 114 TRP A N 1
ATOM 889 C CA . TRP A 1 114 ? 2.82 -8.25 -14.125 1 98.25 114 TRP A CA 1
ATOM 890 C C . TRP A 1 114 ? 1.445 -8.75 -14.555 1 98.25 114 TRP A C 1
ATOM 892 O O . TRP A 1 114 ? 0.446 -8.047 -14.406 1 98.25 114 TRP A O 1
ATOM 902 N N . SER A 1 115 ? 1.445 -9.922 -15.086 1 97.75 115 SER A N 1
ATOM 903 C CA . SER A 1 115 ? 0.209 -10.555 -15.531 1 97.75 115 SER A CA 1
ATOM 904 C C . SER A 1 115 ? -0.568 -11.141 -14.359 1 97.75 115 SER A C 1
ATOM 906 O O . SER A 1 115 ? -0.118 -12.102 -13.727 1 97.75 115 SER A O 1
ATOM 908 N N . VAL A 1 116 ? -1.735 -10.641 -14.133 1 97.25 116 VAL A N 1
ATOM 909 C CA . VAL A 1 116 ? -2.582 -11.102 -13.031 1 97.25 116 VAL A CA 1
ATOM 910 C C . VAL A 1 116 ? -3.002 -12.547 -13.281 1 97.25 116 VAL A C 1
ATOM 912 O O . VAL A 1 116 ? -2.828 -13.406 -12.406 1 97.25 116 VAL A O 1
ATOM 915 N N . PRO A 1 117 ? -3.439 -12.914 -14.469 1 97.06 117 PRO A N 1
ATOM 916 C CA . PRO A 1 117 ? -3.854 -14.305 -14.695 1 97.06 117 PRO A CA 1
ATOM 917 C C . PRO A 1 117 ? -2.713 -15.297 -14.492 1 97.06 117 PRO A C 1
ATOM 919 O O . PRO A 1 117 ? -2.941 -16.422 -14.031 1 97.06 117 PRO A O 1
ATOM 922 N N . LEU A 1 118 ? -1.533 -14.906 -14.891 1 98.19 118 LEU A N 1
ATOM 923 C CA . LEU A 1 118 ? -0.405 -15.812 -14.734 1 98.19 118 LEU A CA 1
ATOM 924 C C . LEU A 1 118 ? -0.185 -16.156 -13.258 1 98.19 118 LEU A C 1
ATOM 926 O O . LEU A 1 118 ? 0.019 -17.312 -12.914 1 98.19 118 LEU A O 1
ATOM 930 N N . VAL A 1 119 ? -0.272 -15.148 -12.375 1 97.69 119 VAL A N 1
ATOM 931 C CA . VAL A 1 119 ? -0.074 -15.367 -10.945 1 97.69 119 VAL A CA 1
ATOM 932 C C . VAL A 1 119 ? -1.186 -16.25 -10.398 1 97.69 119 VAL A C 1
ATOM 934 O O . VAL A 1 119 ? -0.927 -17.172 -9.609 1 97.69 119 VAL A O 1
ATOM 937 N N . HIS A 1 120 ? -2.352 -16.062 -10.844 1 96.88 120 HIS A N 1
ATOM 938 C CA . HIS A 1 120 ? -3.467 -16.906 -10.43 1 96.88 120 HIS A CA 1
ATOM 939 C C . HIS A 1 120 ? -3.295 -18.344 -10.922 1 96.88 120 HIS A C 1
ATOM 941 O O . HIS A 1 120 ? -3.623 -19.297 -10.211 1 96.88 120 HIS A O 1
ATOM 947 N N . PHE A 1 121 ? -2.822 -18.453 -12.164 1 97.5 121 PHE A N 1
ATOM 948 C CA . PHE A 1 121 ? -2.561 -19.766 -12.742 1 97.5 121 PHE A CA 1
ATOM 949 C C . PHE A 1 121 ? -1.529 -20.531 -11.914 1 97.5 121 PHE A C 1
ATOM 951 O O . PHE A 1 121 ? -1.714 -21.719 -11.609 1 97.5 121 PHE A O 1
ATOM 958 N N . LEU A 1 122 ? -0.462 -19.828 -11.484 1 98.31 122 LEU A N 1
ATOM 959 C CA . LEU A 1 122 ? 0.574 -20.422 -10.648 1 98.31 122 LEU A CA 1
ATOM 960 C C . LEU A 1 122 ? 0.002 -20.875 -9.305 1 98.31 122 LEU A C 1
ATOM 962 O O . LEU A 1 122 ? 0.32 -21.969 -8.828 1 98.31 122 LEU A O 1
ATOM 966 N N . TYR A 1 123 ? -0.845 -20.031 -8.766 1 97.5 123 TYR A N 1
ATOM 967 C CA . TYR A 1 123 ? -1.484 -20.406 -7.512 1 97.5 123 TYR A CA 1
ATOM 968 C C . TYR A 1 123 ? -2.352 -21.656 -7.691 1 97.5 123 TYR A C 1
ATOM 970 O O . TYR A 1 123 ? -2.355 -22.547 -6.844 1 97.5 123 TYR A O 1
ATOM 978 N N . GLY A 1 124 ? -3.092 -21.703 -8.805 1 96.69 124 GLY A N 1
ATOM 979 C CA . GLY A 1 124 ? -3.893 -22.891 -9.102 1 96.69 124 GLY A CA 1
ATOM 980 C C . GLY A 1 124 ? -3.072 -24.156 -9.18 1 96.69 124 GLY A C 1
ATOM 981 O O . GLY A 1 124 ? -3.482 -25.203 -8.664 1 96.69 124 GLY A O 1
ATOM 982 N N . LEU A 1 125 ? -1.924 -24.062 -9.797 1 97.69 125 LEU A N 1
ATOM 983 C CA . LEU A 1 125 ? -1.045 -25.219 -9.938 1 97.69 125 LEU A CA 1
ATOM 984 C C . LEU A 1 125 ? -0.505 -25.656 -8.578 1 97.69 125 LEU A C 1
ATOM 986 O O . LEU A 1 125 ? -0.214 -26.828 -8.375 1 97.69 125 LEU A O 1
ATOM 990 N N . SER A 1 126 ? -0.387 -24.703 -7.602 1 97.5 126 SER A N 1
ATOM 991 C CA . SER A 1 126 ? 0.115 -25.047 -6.273 1 97.5 126 SER A CA 1
ATOM 992 C C . SER A 1 126 ? -0.93 -25.797 -5.461 1 97.5 126 SER A C 1
ATOM 994 O O . SER A 1 126 ? -0.595 -26.484 -4.492 1 97.5 126 SER A O 1
ATOM 996 N N . ARG A 1 127 ? -2.121 -25.719 -5.941 1 95.31 127 ARG A N 1
ATOM 997 C CA . ARG A 1 127 ? -3.197 -26.281 -5.133 1 95.31 127 ARG A CA 1
ATOM 998 C C . ARG A 1 127 ? -3.803 -27.516 -5.812 1 95.31 127 ARG A C 1
ATOM 1000 O O . ARG A 1 127 ? -4.633 -28.203 -5.223 1 95.31 127 ARG A O 1
ATOM 1007 N N . THR A 1 128 ? -3.453 -27.781 -7.023 1 95.19 128 THR A N 1
ATOM 1008 C CA . THR A 1 128 ? -4.07 -28.891 -7.75 1 95.19 128 THR A CA 1
ATOM 1009 C C . THR A 1 128 ? -3.801 -30.219 -7.047 1 95.19 128 THR A C 1
ATOM 1011 O O . THR A 1 128 ? -2.738 -30.406 -6.453 1 95.19 128 THR A O 1
ATOM 1014 N N . MET A 1 129 ? -4.73 -31.094 -7.164 1 92.81 129 MET A N 1
ATOM 1015 C CA . MET A 1 129 ? -4.617 -32.406 -6.512 1 92.81 129 MET A CA 1
ATOM 1016 C C . MET A 1 129 ? -3.91 -33.406 -7.418 1 92.81 129 MET A C 1
ATOM 1018 O O . MET A 1 129 ? -3.537 -34.469 -6.977 1 92.81 129 MET A O 1
ATOM 1022 N N . THR A 1 130 ? -3.789 -33.031 -8.664 1 93.88 130 THR A N 1
ATOM 1023 C CA . THR A 1 130 ? -3.059 -33.875 -9.602 1 93.88 130 THR A CA 1
ATOM 1024 C C . THR A 1 130 ? -1.556 -33.781 -9.359 1 93.88 130 THR A C 1
ATOM 1026 O O . THR A 1 130 ? -0.932 -32.781 -9.688 1 93.88 130 THR A O 1
ATOM 1029 N N . GLN A 1 131 ? -0.99 -34.844 -8.906 1 92.69 131 GLN A N 1
ATOM 1030 C CA . GLN A 1 131 ? 0.392 -34.844 -8.438 1 92.69 131 GLN A CA 1
ATOM 1031 C C . GLN A 1 131 ? 1.356 -34.5 -9.562 1 92.69 131 GLN A C 1
ATOM 1033 O O . GLN A 1 131 ? 2.332 -33.781 -9.352 1 92.69 131 GLN A O 1
ATOM 1038 N N . SER A 1 132 ? 1.085 -35 -10.672 1 92.69 132 SER A N 1
ATOM 1039 C CA . SER A 1 132 ? 1.997 -34.781 -11.789 1 92.69 132 SER A CA 1
ATOM 1040 C C . SER A 1 132 ? 2.002 -33.312 -12.234 1 92.69 132 SER A C 1
ATOM 1042 O O . SER A 1 132 ? 2.922 -32.875 -12.93 1 92.69 132 SER A O 1
ATOM 1044 N N . LEU A 1 133 ? 0.995 -32.562 -11.812 1 95.38 133 LEU A N 1
ATOM 1045 C CA . LEU A 1 133 ? 0.867 -31.188 -12.273 1 95.38 133 LEU A CA 1
ATOM 1046 C C . LEU A 1 133 ? 1.155 -30.203 -11.133 1 95.38 133 LEU A C 1
ATOM 1048 O O . LEU A 1 133 ? 1.369 -29.016 -11.375 1 95.38 133 LEU A O 1
ATOM 1052 N N . ARG A 1 134 ? 1.153 -30.672 -9.969 1 96.62 134 ARG A N 1
ATOM 1053 C CA . ARG A 1 134 ? 1.286 -29.812 -8.805 1 96.62 134 ARG A CA 1
ATOM 1054 C C . ARG A 1 134 ? 2.658 -29.141 -8.766 1 96.62 134 ARG A C 1
ATOM 1056 O O . ARG A 1 134 ? 3.682 -29.812 -8.945 1 96.62 134 ARG A O 1
ATOM 1063 N N . MET A 1 135 ? 2.605 -27.875 -8.586 1 97.06 135 MET A N 1
ATOM 1064 C CA . MET A 1 135 ? 3.842 -27.125 -8.43 1 97.06 135 MET A CA 1
ATOM 1065 C C . MET A 1 135 ? 4.504 -27.422 -7.094 1 97.06 135 MET A C 1
ATOM 1067 O O . MET A 1 135 ? 3.879 -27.297 -6.039 1 97.06 135 MET A O 1
ATOM 1071 N N . SER A 1 136 ? 5.746 -27.875 -7.105 1 95.75 136 SER A N 1
ATOM 1072 C CA . SER A 1 136 ? 6.457 -28.25 -5.891 1 95.75 136 SER A CA 1
ATOM 1073 C C . SER A 1 136 ? 6.773 -27.047 -5.027 1 95.75 136 SER A C 1
ATOM 1075 O O . SER A 1 136 ? 6.805 -25.906 -5.52 1 95.75 136 SER A O 1
ATOM 1077 N N . TYR A 1 137 ? 7.027 -27.219 -3.732 1 97.12 137 TYR A N 1
ATOM 1078 C CA . TYR A 1 137 ? 7.383 -26.141 -2.812 1 97.12 137 TYR A CA 1
ATOM 1079 C C . TYR A 1 137 ? 8.68 -25.469 -3.24 1 97.12 137 TYR A C 1
ATOM 1081 O O . TYR A 1 137 ? 8.844 -24.266 -3.045 1 97.12 137 TYR A O 1
ATOM 1089 N N . ARG A 1 138 ? 9.547 -26.219 -3.814 1 96.12 138 ARG A N 1
ATOM 1090 C CA . ARG A 1 138 ? 10.797 -25.656 -4.312 1 96.12 138 ARG A CA 1
ATOM 1091 C C . ARG A 1 138 ? 10.547 -24.641 -5.414 1 96.12 138 ARG A C 1
ATOM 1093 O O . ARG A 1 138 ? 11.102 -23.547 -5.395 1 96.12 138 ARG A O 1
ATOM 1100 N N . VAL A 1 139 ? 9.656 -25.031 -6.324 1 96.81 139 VAL A N 1
ATOM 1101 C CA . VAL A 1 139 ? 9.344 -24.141 -7.43 1 96.81 139 VAL A CA 1
ATOM 1102 C C . VAL A 1 139 ? 8.602 -22.906 -6.902 1 96.81 139 VAL A C 1
ATOM 1104 O O . VAL A 1 139 ? 8.859 -21.781 -7.348 1 96.81 139 VAL A O 1
ATOM 1107 N N . GLN A 1 140 ? 7.691 -23.109 -5.934 1 98.06 140 GLN A N 1
ATOM 1108 C CA . GLN A 1 140 ? 6.965 -22 -5.332 1 98.06 140 GLN A CA 1
ATOM 1109 C C . GLN A 1 140 ? 7.93 -20.969 -4.734 1 98.06 140 GLN A C 1
ATOM 1111 O O . GLN A 1 140 ? 7.805 -19.781 -4.984 1 98.06 140 GLN A O 1
ATOM 1116 N N . THR A 1 141 ? 8.969 -21.438 -3.947 1 98.19 141 THR A N 1
ATOM 1117 C CA . THR A 1 141 ? 9.922 -20.531 -3.312 1 98.19 141 THR A CA 1
ATOM 1118 C C . THR A 1 141 ? 10.797 -19.844 -4.359 1 98.19 141 THR A C 1
ATOM 1120 O O . THR A 1 141 ? 11.188 -18.688 -4.184 1 98.19 141 THR A O 1
ATOM 1123 N N . GLN A 1 142 ? 11.055 -20.547 -5.43 1 97.62 142 GLN A N 1
ATOM 1124 C CA . GLN A 1 142 ? 11.836 -19.938 -6.508 1 97.62 142 GLN A CA 1
ATOM 1125 C C . GLN A 1 142 ? 11.078 -18.797 -7.164 1 97.62 142 GLN A C 1
ATOM 1127 O O . GLN A 1 142 ? 11.664 -17.75 -7.449 1 97.62 142 GLN A O 1
ATOM 1132 N N . ILE A 1 143 ? 9.828 -19.016 -7.402 1 98.38 143 ILE A N 1
ATOM 1133 C CA . ILE A 1 143 ? 8.992 -18 -8.023 1 98.38 143 ILE A CA 1
ATOM 1134 C C . ILE A 1 143 ? 8.906 -16.766 -7.109 1 98.38 143 ILE A C 1
ATOM 1136 O O . ILE A 1 143 ? 9.133 -15.641 -7.555 1 98.38 143 ILE A O 1
ATOM 1140 N N . ILE A 1 144 ? 8.688 -16.938 -5.824 1 98.56 144 ILE A N 1
ATOM 1141 C CA . ILE A 1 144 ? 8.602 -15.859 -4.848 1 98.56 144 ILE A CA 1
ATOM 1142 C C . ILE A 1 144 ? 9.922 -15.094 -4.805 1 98.56 144 ILE A C 1
ATOM 1144 O O . ILE A 1 144 ? 9.93 -13.859 -4.781 1 98.56 144 ILE A O 1
ATOM 1148 N N . SER A 1 145 ? 11 -15.828 -4.82 1 98.38 145 SER A N 1
ATOM 1149 C CA . SER A 1 145 ? 12.32 -15.211 -4.785 1 98.38 145 SER A CA 1
ATOM 1150 C C . SER A 1 145 ? 12.57 -14.344 -6.016 1 98.38 145 SER A C 1
ATOM 1152 O O . SER A 1 145 ? 13.102 -13.242 -5.91 1 98.38 145 SER A O 1
ATOM 1154 N N . LYS A 1 146 ? 12.18 -14.867 -7.152 1 98.25 146 LYS A N 1
ATOM 1155 C CA . LYS A 1 146 ? 12.352 -14.109 -8.383 1 98.25 146 LYS A CA 1
ATOM 1156 C C . LYS A 1 146 ? 11.484 -12.852 -8.383 1 98.25 146 LYS A C 1
ATOM 1158 O O . LYS A 1 146 ? 11.938 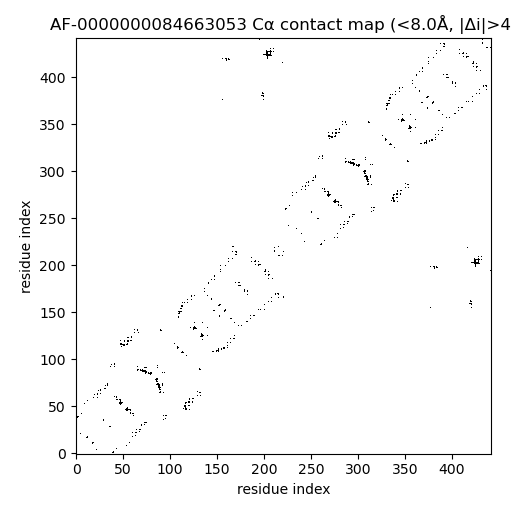-11.781 -8.797 1 98.25 146 LYS A O 1
ATOM 1163 N N . MET A 1 147 ? 10.25 -12.992 -7.941 1 98.62 147 MET A N 1
ATOM 1164 C CA . MET A 1 147 ? 9.375 -11.828 -7.824 1 98.62 147 MET A CA 1
ATOM 1165 C C . MET A 1 147 ? 9.992 -10.781 -6.91 1 98.62 147 MET A C 1
ATOM 1167 O O . MET A 1 147 ? 10.008 -9.594 -7.242 1 98.62 147 MET A O 1
ATOM 1171 N N . ALA A 1 148 ? 10.523 -11.203 -5.797 1 98.56 148 ALA A N 1
ATOM 1172 C CA . ALA A 1 148 ? 11.086 -10.32 -4.781 1 98.56 148 ALA A CA 1
ATOM 1173 C C . ALA A 1 148 ? 12.289 -9.547 -5.332 1 98.56 148 ALA A C 1
ATOM 1175 O O . ALA A 1 148 ? 12.555 -8.422 -4.91 1 98.56 148 ALA A O 1
ATOM 1176 N N . LYS A 1 149 ? 13.016 -10.109 -6.258 1 97.81 149 LYS A N 1
ATOM 1177 C CA . LYS A 1 149 ? 14.242 -9.516 -6.781 1 97.81 149 LYS A CA 1
ATOM 1178 C C . LYS A 1 149 ? 13.953 -8.617 -7.984 1 97.81 149 LYS A C 1
ATOM 1180 O O . LYS A 1 149 ? 14.828 -7.898 -8.453 1 97.81 149 LYS A O 1
ATOM 1185 N N . SER A 1 150 ? 12.75 -8.664 -8.492 1 98.25 150 SER A N 1
ATOM 1186 C CA . SER A 1 150 ? 12.383 -7.875 -9.664 1 98.25 150 SER A CA 1
ATOM 1187 C C . SER A 1 150 ? 12.57 -6.383 -9.406 1 98.25 150 SER A C 1
ATOM 1189 O O . SER A 1 150 ? 12.234 -5.891 -8.328 1 98.25 150 SER A O 1
ATOM 1191 N N . ASP A 1 151 ? 13.023 -5.613 -10.367 1 97.12 151 ASP A N 1
ATOM 1192 C CA . ASP A 1 151 ? 13.164 -4.16 -10.289 1 97.12 151 ASP A CA 1
ATOM 1193 C C . ASP A 1 151 ? 11.805 -3.473 -10.297 1 97.12 151 ASP A C 1
ATOM 1195 O O . ASP A 1 151 ? 11.703 -2.285 -9.984 1 97.12 151 ASP A O 1
ATOM 1199 N N . HIS A 1 152 ? 10.773 -4.25 -10.648 1 97.81 152 HIS A N 1
ATOM 1200 C CA . HIS A 1 152 ? 9.445 -3.668 -10.797 1 97.81 152 HIS A CA 1
ATOM 1201 C C . HIS A 1 152 ? 8.531 -4.086 -9.648 1 97.81 152 HIS A C 1
ATOM 1203 O O . HIS A 1 152 ? 7.312 -3.91 -9.719 1 97.81 152 HIS A O 1
ATOM 1209 N N . LEU A 1 153 ? 9.094 -4.621 -8.562 1 98.44 153 LEU A N 1
ATOM 1210 C CA . LEU A 1 153 ? 8.32 -5.145 -7.438 1 98.44 153 LEU A CA 1
ATOM 1211 C C . LEU A 1 153 ? 7.457 -4.055 -6.816 1 98.44 153 LEU A C 1
ATOM 1213 O O . LEU A 1 153 ? 6.289 -4.285 -6.5 1 98.44 153 LEU A O 1
ATOM 1217 N N . PHE A 1 154 ? 8.016 -2.859 -6.684 1 97.38 154 PHE A N 1
ATOM 1218 C CA . PHE A 1 154 ? 7.371 -1.846 -5.859 1 97.38 154 PHE A CA 1
ATOM 1219 C C . PHE A 1 154 ? 6.48 -0.945 -6.707 1 97.38 154 PHE A C 1
ATOM 1221 O O . PHE A 1 154 ? 6.328 0.242 -6.41 1 97.38 154 PHE A O 1
ATOM 1228 N N . VAL A 1 155 ? 6.012 -1.455 -7.812 1 96.06 155 VAL A N 1
ATOM 1229 C CA . VAL A 1 155 ? 4.844 -0.925 -8.508 1 96.06 155 VAL A CA 1
ATOM 1230 C C . VAL A 1 155 ? 3.566 -1.406 -7.82 1 96.06 155 VAL A C 1
ATOM 1232 O O . VAL A 1 155 ? 3.469 -2.57 -7.426 1 96.06 155 VAL A O 1
ATOM 1235 N N . GLU A 1 156 ? 2.57 -0.562 -7.672 1 94.31 156 GLU A N 1
ATOM 1236 C CA . GLU A 1 156 ? 1.396 -0.84 -6.852 1 94.31 156 GLU A CA 1
ATOM 1237 C C . GLU A 1 156 ? 0.749 -2.164 -7.246 1 94.31 156 GLU A C 1
ATOM 1239 O O . GLU A 1 156 ? 0.484 -3.012 -6.391 1 94.31 156 GLU A O 1
ATOM 1244 N N . THR A 1 157 ? 0.534 -2.365 -8.523 1 96.31 157 THR A N 1
ATOM 1245 C CA . THR A 1 157 ? -0.151 -3.566 -8.984 1 96.31 157 THR A CA 1
ATOM 1246 C C . THR A 1 157 ? 0.72 -4.801 -8.773 1 96.31 157 THR A C 1
ATOM 1248 O O . THR A 1 157 ? 0.216 -5.871 -8.422 1 96.31 157 THR A O 1
ATOM 1251 N N . ASN A 1 158 ? 2.035 -4.652 -8.984 1 98.19 158 ASN A N 1
ATOM 1252 C CA . ASN A 1 158 ? 2.955 -5.773 -8.805 1 98.19 158 ASN A CA 1
ATOM 1253 C C . ASN A 1 158 ? 3.094 -6.152 -7.336 1 98.19 158 ASN A C 1
ATOM 1255 O O . ASN A 1 158 ? 3.084 -7.336 -6.992 1 98.19 158 ASN A O 1
ATOM 1259 N N . MET A 1 159 ? 3.172 -5.117 -6.492 1 98.38 159 MET A N 1
ATOM 1260 C CA . MET A 1 159 ? 3.24 -5.371 -5.059 1 98.38 159 MET A CA 1
ATOM 1261 C C . MET A 1 159 ? 1.979 -6.07 -4.566 1 98.38 159 MET A C 1
ATOM 1263 O O . MET A 1 159 ? 2.051 -6.977 -3.734 1 98.38 159 MET A O 1
ATOM 1267 N N . GLU A 1 160 ? 0.814 -5.633 -5.059 1 97.56 160 GLU A N 1
ATOM 1268 C CA . GLU A 1 160 ? -0.444 -6.309 -4.754 1 97.56 160 GLU A CA 1
ATOM 1269 C C . GLU A 1 160 ? -0.367 -7.797 -5.09 1 97.56 160 GLU A C 1
ATOM 1271 O O . GLU A 1 160 ? -0.76 -8.641 -4.281 1 97.56 160 GLU A O 1
ATOM 1276 N N . LEU A 1 161 ? 0.141 -8.117 -6.258 1 97.69 161 LEU A N 1
ATOM 1277 C CA . LEU A 1 161 ? 0.228 -9.5 -6.707 1 97.69 161 LEU A CA 1
ATOM 1278 C C . LEU A 1 161 ? 1.222 -10.289 -5.859 1 97.69 161 LEU A C 1
ATOM 1280 O O . LEU A 1 161 ? 0.968 -11.438 -5.508 1 97.69 161 LEU A O 1
ATOM 1284 N N . PHE A 1 162 ? 2.365 -9.641 -5.562 1 98.75 162 PHE A N 1
ATOM 1285 C CA . PHE A 1 162 ? 3.373 -10.281 -4.723 1 98.75 162 PHE A CA 1
ATOM 1286 C C . PHE A 1 162 ? 2.799 -10.617 -3.354 1 98.75 162 PHE A C 1
ATOM 1288 O O . PHE A 1 162 ? 2.934 -11.75 -2.881 1 98.75 162 PHE A O 1
ATOM 1295 N N . LEU A 1 163 ? 2.16 -9.609 -2.74 1 98.25 163 LEU A N 1
ATOM 1296 C CA . LEU A 1 163 ? 1.588 -9.797 -1.412 1 98.25 163 LEU A CA 1
ATOM 1297 C C . LEU A 1 163 ? 0.511 -10.875 -1.433 1 98.25 163 LEU A C 1
ATOM 1299 O O . LEU A 1 163 ? 0.458 -11.719 -0.538 1 98.25 163 LEU A O 1
ATOM 1303 N N . LEU A 1 164 ? -0.303 -10.859 -2.418 1 96.44 164 LEU A N 1
ATOM 1304 C CA . LEU A 1 164 ? -1.348 -11.867 -2.58 1 96.44 164 LEU A CA 1
ATOM 1305 C C . LEU A 1 164 ? -0.744 -13.258 -2.711 1 96.44 164 LEU A C 1
ATOM 1307 O O . LEU A 1 164 ? -1.145 -14.18 -2 1 96.44 164 LEU A O 1
ATOM 1311 N N . PHE A 1 165 ? 0.245 -13.383 -3.592 1 98.12 165 PHE A N 1
ATOM 1312 C CA . PHE A 1 165 ? 0.854 -14.672 -3.887 1 98.12 165 PHE A CA 1
ATOM 1313 C C . PHE A 1 165 ? 1.522 -15.25 -2.646 1 98.12 165 PHE A C 1
ATOM 1315 O O . PHE A 1 165 ? 1.349 -16.438 -2.336 1 98.12 165 PHE A O 1
ATOM 1322 N N . VAL A 1 166 ? 2.248 -14.406 -1.865 1 98.31 166 VAL A N 1
ATOM 1323 C CA . VAL A 1 166 ? 2.918 -14.852 -0.648 1 98.31 166 VAL A CA 1
ATOM 1324 C C . VAL A 1 166 ? 1.878 -15.242 0.401 1 98.31 166 VAL A C 1
ATOM 1326 O O . VAL A 1 166 ? 2.043 -16.234 1.107 1 98.31 166 VAL A O 1
ATOM 1329 N N . SER A 1 167 ? 0.812 -14.477 0.489 1 96.81 167 SER A N 1
ATOM 1330 C CA . SER A 1 167 ? -0.226 -14.789 1.468 1 96.81 167 SER A CA 1
ATOM 1331 C C . SER A 1 167 ? -0.909 -16.109 1.147 1 96.81 167 SER A C 1
ATOM 1333 O O . SER A 1 167 ? -1.32 -16.844 2.055 1 96.81 167 SER A O 1
ATOM 1335 N N . TRP A 1 168 ? -1.043 -16.422 -0.108 1 96.31 168 TRP A N 1
ATOM 1336 C CA . TRP A 1 168 ? -1.669 -17.656 -0.55 1 96.31 168 TRP A CA 1
ATOM 1337 C C . TRP A 1 168 ? -0.777 -18.859 -0.243 1 96.31 168 TRP A C 1
ATOM 1339 O O . TRP A 1 168 ? -1.258 -19.891 0.22 1 96.31 168 TRP A O 1
ATOM 1349 N N . LEU A 1 169 ? 0.47 -18.734 -0.482 1 97.56 169 LEU A N 1
ATOM 1350 C CA . LEU A 1 169 ? 1.396 -19.875 -0.439 1 97.56 169 LEU A CA 1
ATOM 1351 C C . LEU A 1 169 ? 2.053 -19.984 0.932 1 97.56 169 LEU A C 1
ATOM 1353 O O . LEU A 1 169 ? 2.52 -21.047 1.315 1 97.56 169 LEU A O 1
ATOM 1357 N N . GLY A 1 170 ? 2.086 -18.922 1.702 1 97.19 170 GLY A N 1
ATOM 1358 C CA . GLY A 1 170 ? 2.836 -18.797 2.941 1 97.19 170 GLY A CA 1
ATOM 1359 C C . GLY A 1 170 ? 2.477 -19.844 3.967 1 97.19 170 GLY A C 1
ATOM 1360 O O . GLY A 1 170 ? 3.355 -20.531 4.496 1 97.19 170 GLY A O 1
ATOM 1361 N N . PRO A 1 171 ? 1.207 -20.047 4.258 1 96.19 171 PRO A N 1
ATOM 1362 C CA . PRO A 1 171 ? 0.807 -21 5.285 1 96.19 171 PRO A CA 1
ATOM 1363 C C . PRO A 1 171 ? 1.395 -22.391 5.051 1 96.19 171 PRO A C 1
ATOM 1365 O O . PRO A 1 171 ? 1.883 -23.031 5.992 1 96.19 171 PRO A O 1
ATOM 1368 N N . ASN A 1 172 ? 1.446 -22.844 3.789 1 96.31 172 ASN A N 1
ATOM 1369 C CA . ASN A 1 172 ? 1.977 -24.172 3.484 1 96.31 172 ASN A CA 1
ATOM 1370 C C . ASN A 1 172 ? 3.502 -24.172 3.443 1 96.31 172 ASN A C 1
ATOM 1372 O O . ASN A 1 172 ? 4.141 -25.141 3.869 1 96.31 172 ASN A O 1
ATOM 1376 N N . LEU A 1 173 ? 4.035 -23.078 2.977 1 97.44 173 LEU A N 1
ATOM 1377 C CA . LEU A 1 173 ? 5.488 -22.984 2.922 1 97.44 173 LEU A CA 1
ATOM 1378 C C . LEU A 1 173 ? 6.086 -22.984 4.324 1 97.44 173 LEU A C 1
ATOM 1380 O O . LEU A 1 173 ? 7.156 -23.547 4.555 1 97.44 173 LEU A O 1
ATOM 1384 N N . ASP A 1 174 ? 5.402 -22.422 5.254 1 97.06 174 ASP A N 1
ATOM 1385 C CA . ASP A 1 174 ? 5.898 -22.328 6.625 1 97.06 174 ASP A CA 1
ATOM 1386 C C . ASP A 1 174 ? 5.852 -23.688 7.316 1 97.06 174 ASP A C 1
ATOM 1388 O O . ASP A 1 174 ? 6.531 -23.891 8.328 1 97.06 174 ASP A O 1
ATOM 1392 N N . LYS A 1 175 ? 5.031 -24.625 6.82 1 96.06 175 LYS A N 1
ATOM 1393 C CA . LYS A 1 175 ? 4.922 -25.953 7.398 1 96.06 175 LYS A CA 1
ATOM 1394 C C . LYS A 1 175 ? 5.957 -26.906 6.793 1 96.06 175 LYS A C 1
ATOM 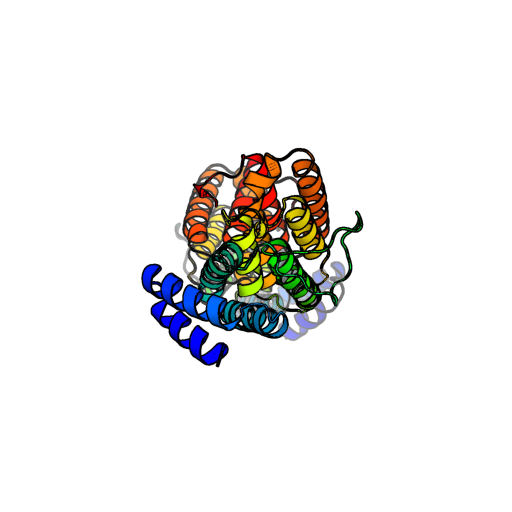1396 O O . LYS A 1 175 ? 6.211 -27.984 7.332 1 96.06 175 LYS A O 1
ATOM 1401 N N . GLU A 1 176 ? 6.453 -26.5 5.684 1 94.62 176 GLU A N 1
ATOM 1402 C CA . GLU A 1 176 ? 7.402 -27.344 4.965 1 94.62 176 GLU A CA 1
ATOM 1403 C C . GLU A 1 176 ? 8.836 -27.078 5.418 1 94.62 176 GLU A C 1
ATOM 1405 O O . GLU A 1 176 ? 9.25 -25.922 5.508 1 94.62 176 GLU A O 1
ATOM 1410 N N . GLN A 1 177 ? 9.594 -28.156 5.676 1 90 177 GLN A N 1
ATOM 1411 C CA . GLN A 1 177 ? 10.969 -28.047 6.152 1 90 177 GLN A CA 1
ATOM 1412 C C . GLN A 1 177 ? 11.828 -27.25 5.176 1 90 177 GLN A C 1
ATOM 1414 O O . GLN A 1 177 ? 11.766 -27.469 3.965 1 90 177 GLN A O 1
ATOM 1419 N N . ASP A 1 178 ? 12.594 -26.297 5.652 1 92.81 178 ASP A N 1
ATOM 1420 C CA . ASP A 1 178 ? 13.586 -25.5 4.934 1 92.81 178 ASP A CA 1
ATOM 1421 C C . ASP A 1 178 ? 12.914 -24.391 4.129 1 92.81 178 ASP A C 1
ATOM 1423 O O . ASP A 1 178 ? 13.562 -23.391 3.773 1 92.81 178 ASP A O 1
ATOM 1427 N N . LYS A 1 179 ? 11.609 -24.547 3.811 1 94.31 179 LYS A N 1
ATOM 1428 C CA . LYS A 1 179 ? 10.945 -23.531 3.008 1 94.31 179 LYS A CA 1
ATOM 1429 C C . LYS A 1 179 ? 10.594 -22.312 3.854 1 94.31 179 LYS A C 1
ATOM 1431 O O . LYS A 1 179 ? 10.578 -21.188 3.352 1 94.31 179 LYS A O 1
ATOM 1436 N N . ASP A 1 180 ? 10.398 -22.547 5.09 1 95.44 180 ASP A N 1
ATOM 1437 C CA . ASP A 1 180 ? 10.148 -21.453 6.016 1 95.44 180 ASP A CA 1
ATOM 1438 C C . ASP A 1 180 ? 11.352 -20.516 6.105 1 95.44 180 ASP A C 1
ATOM 1440 O O . ASP A 1 180 ? 11.195 -19.297 6.102 1 95.44 180 ASP A O 1
ATOM 1444 N N . ALA A 1 181 ? 12.555 -21.109 6.102 1 96.81 181 ALA A N 1
ATOM 1445 C CA . ALA A 1 181 ? 13.781 -20.312 6.16 1 96.81 181 ALA A CA 1
ATOM 1446 C C . ALA A 1 181 ? 13.977 -19.5 4.887 1 96.81 181 ALA A C 1
ATOM 1448 O O . ALA A 1 181 ? 14.398 -18.344 4.938 1 96.81 181 ALA A O 1
ATOM 1449 N N . ILE A 1 182 ? 13.656 -20.109 3.809 1 97.06 182 ILE A N 1
ATOM 1450 C CA . ILE A 1 182 ? 13.789 -19.422 2.527 1 97.06 182 ILE A CA 1
ATOM 1451 C C . ILE A 1 182 ? 12.828 -18.25 2.465 1 97.06 182 ILE A C 1
ATOM 1453 O O . ILE A 1 182 ? 13.219 -17.141 2.086 1 97.06 182 ILE A O 1
ATOM 1457 N N . LEU A 1 183 ? 11.578 -18.5 2.854 1 97.94 183 LEU A N 1
ATOM 1458 C CA . LEU A 1 183 ? 10.578 -17.438 2.871 1 97.94 183 LEU A CA 1
ATOM 1459 C C . LEU A 1 183 ? 11.008 -16.297 3.803 1 97.94 183 LEU A C 1
ATOM 1461 O O . LEU A 1 183 ? 10.836 -15.125 3.479 1 97.94 183 LEU A O 1
ATOM 1465 N N . THR A 1 184 ? 11.641 -16.641 4.949 1 97.75 184 THR A N 1
ATOM 1466 C CA . THR A 1 184 ? 12.148 -15.648 5.895 1 97.75 184 THR A CA 1
ATOM 1467 C C . THR A 1 184 ? 13.211 -14.773 5.234 1 97.75 184 THR A C 1
ATOM 1469 O O . THR A 1 184 ? 13.156 -13.547 5.336 1 97.75 184 THR A O 1
ATOM 1472 N N . ASP A 1 185 ? 14.07 -15.398 4.555 1 98.06 185 ASP A N 1
ATOM 1473 C CA . ASP A 1 185 ? 15.148 -14.672 3.895 1 98.06 185 ASP A CA 1
ATOM 1474 C C . ASP A 1 185 ? 14.594 -13.727 2.822 1 98.06 185 ASP A C 1
ATOM 1476 O O . ASP A 1 185 ? 15.031 -12.586 2.707 1 98.06 185 ASP A O 1
ATOM 1480 N N . VAL A 1 186 ? 13.664 -14.227 2.062 1 98.31 186 VAL A N 1
ATOM 1481 C CA . VAL A 1 186 ? 13.078 -13.445 0.98 1 98.31 186 VAL A CA 1
ATOM 1482 C C . VAL A 1 186 ? 12.352 -12.227 1.557 1 98.31 186 VAL A C 1
ATOM 1484 O O . VAL A 1 186 ? 12.547 -11.102 1.091 1 98.31 186 VAL A O 1
ATOM 1487 N N . LEU A 1 187 ? 11.562 -12.406 2.584 1 98.12 187 LEU A N 1
ATOM 1488 C CA . LEU A 1 187 ? 10.766 -11.32 3.156 1 98.12 187 LEU A CA 1
ATOM 1489 C C . LEU A 1 187 ? 11.664 -10.312 3.863 1 98.12 187 LEU A C 1
ATOM 1491 O O . LEU A 1 187 ? 11.375 -9.109 3.867 1 98.12 187 LEU A O 1
ATOM 1495 N N . LEU A 1 188 ? 12.766 -10.828 4.465 1 97.19 188 LEU A N 1
ATOM 1496 C CA . LEU A 1 188 ? 13.742 -9.914 5.051 1 97.19 188 LEU A CA 1
ATOM 1497 C C . LEU A 1 188 ? 14.336 -9 3.984 1 97.19 188 LEU A C 1
ATOM 1499 O O . LEU A 1 188 ? 14.469 -7.793 4.199 1 97.19 188 LEU A O 1
ATOM 1503 N N . GLY A 1 189 ? 14.68 -9.594 2.879 1 98 189 GLY A N 1
ATOM 1504 C CA . GLY A 1 189 ? 15.203 -8.805 1.776 1 98 189 GLY A CA 1
ATOM 1505 C C . GLY A 1 189 ? 14.211 -7.793 1.243 1 98 189 GLY A C 1
ATOM 1506 O O . GLY A 1 189 ? 14.57 -6.648 0.969 1 98 189 GLY A O 1
ATOM 1507 N N . VAL A 1 190 ? 12.945 -8.188 1.07 1 98.5 190 VAL A N 1
ATOM 1508 C CA . VAL A 1 190 ? 11.898 -7.297 0.577 1 98.5 190 VAL A CA 1
ATOM 1509 C C . VAL A 1 190 ? 11.68 -6.152 1.566 1 98.5 190 VAL A C 1
ATOM 1511 O O . VAL A 1 190 ? 11.484 -5.004 1.164 1 98.5 190 VAL A O 1
ATOM 1514 N N . ARG A 1 191 ? 11.727 -6.488 2.842 1 96.5 191 ARG A N 1
ATOM 1515 C CA . ARG A 1 191 ? 11.562 -5.477 3.879 1 96.5 191 ARG A CA 1
ATOM 1516 C C . ARG A 1 191 ? 12.664 -4.422 3.795 1 96.5 191 ARG A C 1
ATOM 1518 O O . ARG A 1 191 ? 12.383 -3.223 3.893 1 96.5 191 ARG A O 1
ATOM 1525 N N . GLU A 1 192 ? 13.867 -4.801 3.633 1 96.38 192 GLU A N 1
ATOM 1526 C CA . GLU A 1 192 ? 14.992 -3.877 3.52 1 96.38 192 GLU A CA 1
ATOM 1527 C C . GLU A 1 192 ? 14.828 -2.949 2.318 1 96.38 192 GLU A C 1
ATOM 1529 O O . GLU A 1 192 ? 15.094 -1.749 2.412 1 96.38 192 GLU A O 1
ATOM 1534 N N . ARG A 1 193 ? 14.406 -3.486 1.249 1 97.31 193 ARG A N 1
ATOM 1535 C CA . ARG A 1 193 ? 14.188 -2.674 0.057 1 97.31 193 ARG A CA 1
ATOM 1536 C C . ARG A 1 193 ? 12.992 -1.741 0.243 1 97.31 193 ARG A C 1
ATOM 1538 O O . ARG A 1 193 ? 13.016 -0.602 -0.227 1 97.31 193 ARG A O 1
ATOM 1545 N N . ALA A 1 194 ? 11.969 -2.271 0.876 1 96.38 194 ALA A N 1
ATOM 1546 C CA . ALA A 1 194 ? 10.75 -1.503 1.097 1 96.38 194 ALA A CA 1
ATOM 1547 C C . ALA A 1 194 ? 11.023 -0.266 1.947 1 96.38 194 ALA A C 1
ATOM 1549 O O . ALA A 1 194 ? 10.328 0.744 1.829 1 96.38 194 ALA A O 1
ATOM 1550 N N . ASP A 1 195 ? 12.031 -0.316 2.777 1 92.75 195 ASP A N 1
ATOM 1551 C CA . ASP A 1 195 ? 12.391 0.798 3.65 1 92.75 195 ASP A CA 1
ATOM 1552 C C . ASP A 1 195 ? 12.805 2.021 2.836 1 92.75 195 ASP A C 1
ATOM 1554 O O . ASP A 1 195 ? 12.797 3.145 3.342 1 92.75 195 ASP A O 1
ATOM 1558 N N . LEU A 1 196 ? 13.211 1.772 1.62 1 93.81 196 LEU A N 1
ATOM 1559 C CA . LEU A 1 196 ? 13.648 2.852 0.743 1 93.81 196 LEU A CA 1
ATOM 1560 C C . LEU A 1 196 ? 12.508 3.318 -0.157 1 93.81 196 LEU A C 1
ATOM 1562 O O . LEU A 1 196 ? 12.711 4.176 -1.022 1 93.81 196 LEU A O 1
ATOM 1566 N N . GLU A 1 197 ? 11.32 2.727 0.035 1 94.5 197 GLU A N 1
ATOM 1567 C CA . GLU A 1 197 ? 10.148 3.023 -0.78 1 94.5 197 GLU A CA 1
ATOM 1568 C C . GLU A 1 197 ? 9.133 3.855 -0.001 1 94.5 197 GLU A C 1
ATOM 1570 O O . GLU A 1 197 ? 9.469 4.461 1.018 1 94.5 197 GLU A O 1
ATOM 1575 N N . SER A 1 198 ? 7.98 4.082 -0.514 1 94.69 198 SER A N 1
ATOM 1576 C CA . SER A 1 198 ? 6.918 4.848 0.133 1 94.69 198 SER A CA 1
ATOM 1577 C C . SER A 1 198 ? 6.504 4.211 1.453 1 94.69 198 SER A C 1
ATOM 1579 O O . SER A 1 198 ? 6.762 3.027 1.687 1 94.69 198 SER A O 1
ATOM 1581 N N . THR A 1 199 ? 5.91 4.949 2.338 1 94.81 199 THR A N 1
ATOM 1582 C CA . THR A 1 199 ? 5.402 4.445 3.609 1 94.81 199 THR A CA 1
ATOM 1583 C C . THR A 1 199 ? 4.359 3.354 3.381 1 94.81 199 THR A C 1
ATOM 1585 O O . THR A 1 199 ? 4.312 2.369 4.121 1 94.81 199 THR A O 1
ATOM 1588 N N . LEU A 1 200 ? 3.57 3.568 2.367 1 96.75 200 LEU A N 1
ATOM 1589 C CA . LEU A 1 200 ? 2.562 2.576 2.014 1 96.75 200 LEU A CA 1
ATOM 1590 C C . LEU A 1 200 ? 3.203 1.217 1.756 1 96.75 200 LEU A C 1
ATOM 1592 O O . LEU A 1 200 ? 2.785 0.21 2.332 1 96.75 200 LEU A O 1
ATOM 1596 N N . MET A 1 201 ? 4.281 1.188 0.935 1 97.25 201 MET A N 1
ATOM 1597 C CA . MET A 1 201 ? 4.965 -0.057 0.593 1 97.25 201 MET A CA 1
A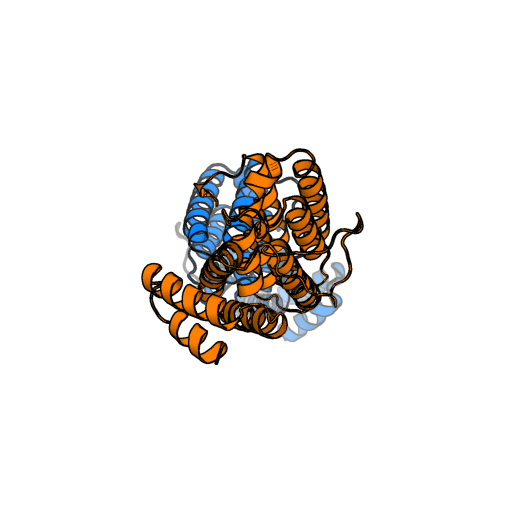TOM 1598 C C . MET A 1 201 ? 5.633 -0.666 1.82 1 97.25 201 MET A C 1
ATOM 1600 O O . MET A 1 201 ? 5.551 -1.876 2.041 1 97.25 201 MET A O 1
ATOM 1604 N N . ARG A 1 202 ? 6.254 0.179 2.57 1 96.5 202 ARG A N 1
ATOM 1605 C CA . ARG A 1 202 ? 6.945 -0.286 3.768 1 96.5 202 ARG A CA 1
ATOM 1606 C C . ARG A 1 202 ? 5.973 -0.929 4.75 1 96.5 202 ARG A C 1
ATOM 1608 O O . ARG A 1 202 ? 6.211 -2.037 5.234 1 96.5 202 ARG A O 1
ATOM 1615 N N . LEU A 1 203 ? 4.875 -0.276 5.008 1 96.94 203 LEU A N 1
ATOM 1616 C CA . LEU A 1 203 ? 3.922 -0.766 6 1 96.94 203 LEU A CA 1
ATOM 1617 C C . LEU A 1 203 ? 3.215 -2.021 5.5 1 96.94 203 LEU A C 1
ATOM 1619 O O . LEU A 1 203 ? 2.885 -2.91 6.289 1 96.94 203 LEU A O 1
ATOM 1623 N N . ALA A 1 204 ? 2.959 -2.061 4.191 1 97.69 204 ALA A N 1
ATOM 1624 C CA . ALA A 1 204 ? 2.342 -3.268 3.643 1 97.69 204 ALA A CA 1
ATOM 1625 C C . ALA A 1 204 ? 3.223 -4.492 3.885 1 97.69 204 ALA A C 1
ATOM 1627 O O . ALA A 1 204 ? 2.725 -5.555 4.258 1 97.69 204 ALA A O 1
ATOM 1628 N N . VAL A 1 205 ? 4.559 -4.344 3.658 1 97.62 205 VAL A N 1
ATOM 1629 C CA . VAL A 1 205 ? 5.492 -5.441 3.863 1 97.62 205 VAL A CA 1
ATOM 1630 C C . VAL A 1 205 ? 5.559 -5.793 5.348 1 97.62 205 VAL A C 1
ATOM 1632 O O . VAL A 1 205 ? 5.562 -6.973 5.715 1 97.62 205 VAL A O 1
ATOM 1635 N N . VAL A 1 206 ? 5.578 -4.766 6.176 1 96 206 VAL A N 1
ATOM 1636 C CA . VAL A 1 206 ? 5.555 -4.984 7.617 1 96 206 VAL A CA 1
ATOM 1637 C C . VAL A 1 206 ? 4.293 -5.75 8.008 1 96 206 VAL A C 1
ATOM 1639 O O . VAL A 1 206 ? 4.348 -6.68 8.812 1 96 206 VAL A O 1
ATOM 1642 N N . GLY A 1 207 ? 3.156 -5.305 7.414 1 95.88 207 GLY A N 1
ATOM 1643 C CA . GLY A 1 207 ? 1.904 -6 7.672 1 95.88 207 GLY A CA 1
ATOM 1644 C C . GLY A 1 207 ? 1.952 -7.469 7.301 1 95.88 207 GLY A C 1
ATOM 1645 O O . GLY A 1 207 ? 1.451 -8.32 8.047 1 95.88 207 GLY A O 1
ATOM 1646 N N . LEU A 1 208 ? 2.561 -7.801 6.207 1 97.19 208 LEU A N 1
ATOM 1647 C CA . LEU A 1 208 ? 2.684 -9.18 5.754 1 97.19 208 LEU A CA 1
ATOM 1648 C C . LEU A 1 208 ? 3.527 -10 6.727 1 97.19 208 LEU A C 1
ATOM 1650 O O . LEU A 1 208 ? 3.156 -11.117 7.086 1 97.19 208 LEU A O 1
ATOM 1654 N N . VAL A 1 209 ? 4.672 -9.438 7.09 1 96.12 209 VAL A N 1
ATOM 1655 C CA . VAL A 1 209 ? 5.586 -10.125 7.992 1 96.12 209 VAL A CA 1
ATOM 1656 C C . VAL A 1 209 ? 4.895 -10.391 9.328 1 96.12 209 VAL A C 1
ATOM 1658 O O . VAL A 1 209 ? 5.023 -11.469 9.906 1 96.12 209 VAL A O 1
ATOM 1661 N N . ARG A 1 210 ? 4.125 -9.5 9.766 1 93.25 210 ARG A N 1
ATOM 1662 C CA . ARG A 1 210 ? 3.428 -9.656 11.039 1 93.25 210 ARG A CA 1
ATOM 1663 C C . ARG A 1 210 ? 2.311 -10.688 10.93 1 93.25 210 ARG A C 1
ATOM 1665 O O . ARG A 1 210 ? 2.068 -11.453 11.867 1 93.25 210 ARG A O 1
ATOM 1672 N N . LEU A 1 211 ? 1.641 -10.609 9.852 1 93.88 211 LEU A N 1
ATOM 1673 C CA . LEU A 1 211 ? 0.638 -11.633 9.602 1 93.88 211 LEU A CA 1
ATOM 1674 C C . LEU A 1 211 ? 1.256 -13.023 9.672 1 93.88 211 LEU A C 1
ATOM 1676 O O . LEU A 1 211 ? 0.664 -13.945 10.25 1 93.88 211 LEU A O 1
ATOM 1680 N N . ARG A 1 212 ? 2.395 -13.188 9.031 1 96.06 212 ARG A N 1
ATOM 1681 C CA . ARG A 1 212 ? 3.113 -14.453 9.07 1 96.06 212 ARG A CA 1
ATOM 1682 C C . ARG A 1 212 ? 3.486 -14.828 10.5 1 96.06 212 ARG A C 1
ATOM 1684 O O . ARG A 1 212 ? 3.326 -15.984 10.906 1 96.06 212 ARG A O 1
ATOM 1691 N N . GLU A 1 213 ? 3.947 -13.844 11.266 1 94 213 GLU A N 1
ATOM 1692 C CA . GLU A 1 213 ? 4.332 -14.07 12.656 1 94 213 GLU A CA 1
ATOM 1693 C C . GLU A 1 213 ? 3.137 -14.523 13.492 1 94 213 GLU A C 1
ATOM 1695 O O . GLU A 1 213 ? 3.299 -15.266 14.461 1 94 213 GLU A O 1
ATOM 1700 N N . ASP A 1 214 ? 1.982 -14.117 13.141 1 93.88 214 ASP A N 1
ATOM 1701 C CA . ASP A 1 214 ? 0.761 -14.477 13.859 1 93.88 214 ASP A CA 1
ATOM 1702 C C . ASP A 1 214 ? 0.208 -15.812 13.359 1 93.88 214 ASP A C 1
ATOM 1704 O O . ASP A 1 214 ? -0.839 -16.266 13.828 1 93.88 214 ASP A O 1
ATOM 1708 N N . GLY A 1 215 ? 0.844 -16.422 12.375 1 94.69 215 GLY A N 1
ATOM 1709 C CA . GLY A 1 215 ? 0.435 -17.734 11.891 1 94.69 215 GLY A CA 1
ATOM 1710 C C . GLY A 1 215 ? -0.585 -17.656 10.766 1 94.69 215 GLY A C 1
ATOM 1711 O O . GLY A 1 215 ? -1.439 -18.531 10.641 1 94.69 215 GLY A O 1
ATOM 1712 N N . TRP A 1 216 ? -0.664 -16.594 10.062 1 94.38 216 TRP A N 1
ATOM 1713 C CA . TRP A 1 216 ? -1.517 -16.391 8.898 1 94.38 216 TRP A CA 1
ATOM 1714 C C . TRP A 1 216 ? -2.99 -16.516 9.273 1 94.38 216 TRP A C 1
ATOM 1716 O O . TRP A 1 216 ? -3.721 -17.312 8.68 1 94.38 216 TRP A O 1
ATOM 1726 N N . PRO A 1 217 ? -3.457 -15.734 10.172 1 89.94 217 PRO A N 1
ATOM 1727 C CA . PRO A 1 217 ? -4.867 -15.867 10.547 1 89.94 217 PRO A CA 1
ATOM 1728 C C . PRO A 1 217 ? -5.809 -15.688 9.359 1 89.94 217 PRO A C 1
ATOM 1730 O O . PRO A 1 217 ? -5.594 -14.805 8.523 1 89.94 217 PRO A O 1
ATOM 1733 N N . SER A 1 218 ? -6.852 -16.5 9.281 1 76.44 218 SER A N 1
ATOM 1734 C CA . SER A 1 218 ? -7.781 -16.562 8.156 1 76.44 218 SER A CA 1
ATOM 1735 C C . SER A 1 218 ? -8.469 -15.211 7.941 1 76.44 218 SER A C 1
ATOM 1737 O O . SER A 1 218 ? -8.742 -14.828 6.801 1 76.44 218 SER A O 1
ATOM 1739 N N . GLU A 1 219 ? -8.727 -14.547 8.984 1 69 219 GLU A N 1
ATOM 1740 C CA . GLU A 1 219 ? -9.461 -13.289 8.875 1 69 219 GLU A CA 1
ATOM 1741 C C . GLU A 1 219 ? -8.68 -12.25 8.094 1 69 219 GLU A C 1
ATOM 1743 O O . GLU A 1 219 ? -9.258 -11.297 7.559 1 69 219 GLU A O 1
ATOM 1748 N N . ASP A 1 220 ? -7.414 -12.523 8.023 1 61.34 220 ASP A N 1
ATOM 1749 C CA . ASP A 1 220 ? -6.566 -11.523 7.395 1 61.34 220 ASP A CA 1
ATOM 1750 C C . ASP A 1 220 ? -6.109 -11.977 6.012 1 61.34 220 ASP A C 1
ATOM 1752 O O . ASP A 1 220 ? -5.332 -11.281 5.348 1 61.34 220 ASP A O 1
ATOM 1756 N N . LEU A 1 221 ? -6.613 -13.195 5.66 1 64.44 221 LEU A N 1
ATOM 1757 C CA . LEU A 1 221 ? -6.219 -13.742 4.367 1 64.44 221 LEU A CA 1
ATOM 1758 C C . LEU A 1 221 ? -7.34 -13.586 3.344 1 64.44 221 LEU A C 1
ATOM 1760 O O . LEU A 1 221 ? -8.523 -13.625 3.699 1 64.44 221 LEU A O 1
ATOM 1764 N N . MET B 1 1 ? 2.941 44.188 -2.82 1 44.59 1 MET B N 1
ATOM 1765 C CA . MET B 1 1 ? 4.043 44.5 -1.913 1 44.59 1 MET B CA 1
ATOM 1766 C C . MET B 1 1 ? 4.363 43.312 -1.021 1 44.59 1 MET B C 1
ATOM 1768 O O . MET B 1 1 ? 5.527 42.938 -0.903 1 44.59 1 MET B O 1
ATOM 1772 N N . THR B 1 2 ? 3.234 42.844 -0.447 1 47.69 2 THR B N 1
ATOM 1773 C CA . THR B 1 2 ? 3.463 41.75 0.493 1 47.69 2 THR B CA 1
ATOM 1774 C C . THR B 1 2 ? 4.02 40.531 -0.226 1 47.69 2 THR B C 1
ATOM 1776 O O . THR B 1 2 ? 4.988 39.938 0.233 1 47.69 2 THR B O 1
ATOM 1779 N N . ALA B 1 3 ? 3.5 40.281 -1.312 1 51.31 3 ALA B N 1
ATOM 1780 C CA . ALA B 1 3 ? 4.016 39.125 -2.033 1 51.31 3 ALA B CA 1
ATOM 1781 C C . ALA B 1 3 ? 5.477 39.344 -2.428 1 51.31 3 ALA B C 1
ATOM 1783 O O . ALA B 1 3 ? 6.289 38.406 -2.33 1 51.31 3 ALA B O 1
ATOM 1784 N N . ALA B 1 4 ? 5.688 40.469 -2.902 1 53.22 4 ALA B N 1
ATOM 1785 C CA . ALA B 1 4 ? 7.031 40.812 -3.361 1 53.22 4 ALA B CA 1
ATOM 1786 C C . ALA B 1 4 ? 8.047 40.688 -2.23 1 53.22 4 ALA B C 1
ATOM 1788 O O . ALA B 1 4 ? 9.227 40.406 -2.473 1 53.22 4 ALA B O 1
ATOM 1789 N N . ALA B 1 5 ? 7.57 40.938 -1.117 1 48.53 5 ALA B N 1
ATOM 1790 C CA . ALA B 1 5 ? 8.469 40.844 0.03 1 48.53 5 ALA B CA 1
ATOM 1791 C C . ALA B 1 5 ? 8.672 39.406 0.467 1 48.53 5 ALA B C 1
ATOM 1793 O O . ALA B 1 5 ? 9.742 39.031 0.948 1 48.53 5 ALA B O 1
ATOM 1794 N N . ILE B 1 6 ? 7.656 38.656 0.267 1 51.88 6 ILE B N 1
ATOM 1795 C CA . ILE B 1 6 ? 7.699 37.281 0.785 1 51.88 6 ILE B CA 1
ATOM 1796 C C . ILE B 1 6 ? 8.367 36.375 -0.234 1 51.88 6 ILE B C 1
ATOM 1798 O O . ILE B 1 6 ? 9.094 35.438 0.137 1 51.88 6 ILE B O 1
ATOM 1802 N N . ASP B 1 7 ? 8.156 36.688 -1.527 1 57.97 7 ASP B N 1
ATOM 1803 C CA . ASP B 1 7 ? 8.602 35.781 -2.592 1 57.97 7 ASP B CA 1
ATOM 1804 C C . ASP B 1 7 ? 10.117 35.562 -2.525 1 57.97 7 ASP B C 1
ATOM 1806 O O . ASP B 1 7 ? 10.594 34.438 -2.709 1 57.97 7 ASP B O 1
ATOM 1810 N N . PRO B 1 8 ? 10.773 36.625 -2.389 1 50.75 8 PRO B N 1
ATOM 1811 C CA . PRO B 1 8 ? 12.219 36.406 -2.314 1 50.75 8 PRO B CA 1
ATOM 1812 C C . PRO B 1 8 ? 12.625 35.531 -1.119 1 50.75 8 PRO B C 1
ATOM 1814 O O . PRO B 1 8 ? 13.734 35.031 -1.081 1 50.75 8 PRO B O 1
ATOM 1817 N N . LEU B 1 9 ? 11.805 35.5 -0.166 1 48.91 9 LEU B N 1
ATOM 1818 C CA . LEU B 1 9 ? 12.141 34.781 1.05 1 48.91 9 LEU B CA 1
ATOM 1819 C C . LEU B 1 9 ? 12.102 33.281 0.801 1 48.91 9 LEU B C 1
ATOM 1821 O O . LEU B 1 9 ? 12.734 32.5 1.526 1 48.91 9 LEU B O 1
ATOM 1825 N N . VAL B 1 10 ? 11.367 32.844 -0.242 1 51.53 10 VAL B N 1
ATOM 1826 C CA . VAL B 1 10 ? 11.023 31.438 -0.448 1 51.53 10 VAL B CA 1
ATOM 1827 C C . VAL B 1 10 ? 12.211 30.703 -1.065 1 51.53 10 VAL B C 1
ATOM 1829 O O . VAL B 1 10 ? 12.547 29.594 -0.649 1 51.53 10 VAL B O 1
ATOM 1832 N N . PRO B 1 11 ? 12.68 31.141 -2.262 1 47.62 11 PRO B N 1
ATOM 1833 C CA . PRO B 1 11 ? 13.758 30.312 -2.816 1 47.62 11 PRO B CA 1
ATOM 1834 C C . PRO B 1 11 ? 14.953 30.203 -1.882 1 47.62 11 PRO B C 1
ATOM 1836 O O . PRO B 1 11 ? 15.836 29.359 -2.102 1 47.62 11 PRO B O 1
ATOM 1839 N N . ILE B 1 12 ? 15.305 31.219 -1.161 1 42.97 12 ILE B N 1
ATOM 1840 C CA . ILE B 1 12 ? 16.594 31.297 -0.482 1 42.97 12 ILE B CA 1
ATOM 1841 C C . ILE B 1 12 ? 16.625 30.328 0.697 1 42.97 12 ILE B C 1
ATOM 1843 O O . ILE B 1 12 ? 15.648 30.219 1.446 1 42.97 12 ILE B O 1
ATOM 1847 N N . VAL B 1 13 ? 17.594 29.391 0.705 1 50.12 13 VAL B N 1
ATOM 1848 C CA . VAL B 1 13 ? 17.969 28.703 1.938 1 50.12 13 VAL B CA 1
ATOM 1849 C C . VAL B 1 13 ? 17.594 29.578 3.143 1 50.12 13 VAL B C 1
ATOM 1851 O O . VAL B 1 13 ? 17.984 30.75 3.219 1 50.12 13 VAL B O 1
ATOM 1854 N N . PHE B 1 14 ? 16.344 29.266 3.701 1 55.12 14 PHE B N 1
ATOM 1855 C CA . PHE B 1 14 ? 15.812 29.969 4.863 1 55.12 14 PHE B CA 1
ATOM 1856 C C . PHE B 1 14 ? 16.938 30.562 5.699 1 55.12 14 PHE B C 1
ATOM 1858 O O . PHE B 1 14 ? 17.672 29.828 6.367 1 55.12 14 PHE B O 1
ATOM 1865 N N . ASP B 1 15 ? 17.641 31.594 5.109 1 67.06 15 ASP B N 1
ATOM 1866 C CA . ASP B 1 15 ? 18.438 32.375 6.035 1 67.06 15 ASP B CA 1
ATOM 1867 C C . ASP B 1 15 ? 17.578 33 7.121 1 67.06 15 ASP B C 1
ATOM 1869 O O . ASP B 1 15 ? 16.859 34 6.871 1 67.06 15 ASP B O 1
ATOM 1873 N N . ALA B 1 16 ? 17.531 32.406 8.242 1 74.81 16 ALA B N 1
ATOM 1874 C CA . ALA B 1 16 ? 16.703 32.781 9.375 1 74.81 16 ALA B CA 1
ATOM 1875 C C . ALA B 1 16 ? 16.891 34.25 9.742 1 74.81 16 ALA B C 1
ATOM 1877 O O . ALA B 1 16 ? 15.914 34.938 10.07 1 74.81 16 ALA B O 1
ATOM 1878 N N . THR B 1 17 ? 18.125 34.75 9.633 1 79.5 17 THR B N 1
ATOM 1879 C CA . THR B 1 17 ? 18.391 36.156 9.984 1 79.5 17 THR B CA 1
ATOM 1880 C C . THR B 1 17 ? 17.703 37.094 9 1 79.5 17 THR B C 1
ATOM 1882 O O . THR B 1 17 ? 17.078 38.094 9.406 1 79.5 17 THR B O 1
ATOM 1885 N N . LYS B 1 18 ? 17.938 36.75 7.82 1 80.19 18 LYS B N 1
ATOM 1886 C CA . LYS B 1 18 ? 17.328 37.594 6.789 1 80.19 18 LYS B CA 1
ATOM 1887 C C . LYS B 1 18 ? 15.812 37.531 6.871 1 80.19 18 LYS B C 1
ATOM 1889 O O . LYS B 1 18 ? 15.141 38.562 6.684 1 80.19 18 LYS B O 1
ATOM 1894 N N . ALA B 1 19 ? 15.234 36.375 7.27 1 83.19 19 ALA B N 1
ATOM 1895 C CA . ALA B 1 19 ? 13.797 36.219 7.41 1 83.19 19 ALA B CA 1
ATOM 1896 C C . ALA B 1 19 ? 13.25 37.062 8.547 1 83.19 19 ALA B C 1
ATOM 1898 O O . ALA B 1 19 ? 12.18 37.656 8.43 1 83.19 19 ALA B O 1
ATOM 1899 N N . GLU B 1 20 ? 14.031 37.188 9.562 1 85.88 20 GLU B N 1
ATOM 1900 C CA . GLU B 1 20 ? 13.609 37.969 10.711 1 85.88 20 GLU B CA 1
ATOM 1901 C C . GLU B 1 20 ? 13.562 39.469 10.359 1 85.88 20 GLU B C 1
ATOM 1903 O O . GLU B 1 20 ? 12.625 40.156 10.75 1 85.88 20 GLU B O 1
ATOM 1908 N N . GLU B 1 21 ? 14.539 39.875 9.672 1 85.62 21 GLU B N 1
ATOM 1909 C CA . GLU B 1 21 ? 14.602 41.281 9.273 1 85.62 21 GLU B CA 1
ATOM 1910 C C . GLU B 1 21 ? 13.422 41.656 8.383 1 85.62 21 GLU B C 1
ATOM 1912 O O . GLU B 1 21 ? 12.797 42.688 8.578 1 85.62 21 GLU B O 1
ATOM 1917 N N . VAL B 1 22 ? 13.258 40.812 7.473 1 83.5 22 VAL B N 1
ATOM 1918 C CA . VAL B 1 22 ? 12.164 41.062 6.535 1 83.5 22 VAL B CA 1
ATOM 1919 C C . VAL B 1 22 ? 10.828 41.031 7.277 1 83.5 22 VAL B C 1
ATOM 1921 O O . VAL B 1 22 ? 9.953 41.875 7.016 1 83.5 22 VAL B O 1
ATOM 1924 N N . MET B 1 23 ? 10.672 40.125 8.164 1 89.62 23 MET B N 1
ATOM 1925 C CA . MET B 1 23 ? 9.43 40 8.93 1 89.62 23 MET B CA 1
ATOM 1926 C C . MET B 1 23 ? 9.211 41.25 9.781 1 89.62 23 MET B C 1
ATOM 1928 O O . MET B 1 23 ? 8.078 41.719 9.93 1 89.62 23 MET B O 1
ATOM 1932 N N . ASP B 1 24 ? 10.281 41.781 10.266 1 90.75 24 ASP B N 1
ATOM 1933 C CA . ASP B 1 24 ? 10.172 43 11.031 1 90.75 24 ASP B CA 1
ATOM 1934 C C . ASP B 1 24 ? 9.625 44.156 10.164 1 90.75 24 ASP B C 1
ATOM 1936 O O . ASP B 1 24 ? 8.781 44.938 10.609 1 90.75 24 ASP B O 1
ATOM 1940 N N . GLU B 1 25 ? 10.078 44.156 8.969 1 88.69 25 GLU B N 1
ATOM 1941 C CA . GLU B 1 25 ? 9.602 45.156 8.031 1 88.69 25 GLU B CA 1
ATOM 1942 C C . GLU B 1 25 ? 8.125 44.969 7.699 1 88.69 25 GLU B C 1
ATOM 1944 O O . GLU B 1 25 ? 7.371 45.938 7.586 1 88.69 25 GLU B O 1
ATOM 1949 N N . ILE B 1 26 ? 7.77 43.719 7.52 1 89 26 ILE B N 1
ATOM 1950 C CA . ILE B 1 26 ? 6.391 43.375 7.191 1 89 26 ILE B CA 1
ATOM 1951 C C . ILE B 1 26 ? 5.473 43.781 8.344 1 89 26 ILE B C 1
ATOM 1953 O O . ILE B 1 26 ? 4.422 44.375 8.133 1 89 26 ILE B O 1
ATOM 1957 N N . VAL B 1 27 ? 5.879 43.438 9.5 1 92.25 27 VAL B N 1
ATOM 1958 C CA . VAL B 1 27 ? 5.066 43.719 10.68 1 92.25 27 VAL B CA 1
ATOM 1959 C C . VAL B 1 27 ? 4.934 45.219 10.867 1 92.25 27 VAL B C 1
ATOM 1961 O O . VAL B 1 27 ? 3.867 45.719 11.227 1 92.25 27 VAL B O 1
ATOM 1964 N N . GLU B 1 28 ? 6.02 45.938 10.641 1 92.25 28 GLU B N 1
ATOM 1965 C CA . GLU B 1 28 ? 5.977 47.406 10.703 1 92.25 28 GLU B CA 1
ATOM 1966 C C . GLU B 1 28 ? 4.988 47.969 9.688 1 92.25 28 GLU B C 1
ATOM 1968 O O . GLU B 1 28 ? 4.258 48.906 9.984 1 92.25 28 GLU B O 1
ATOM 1973 N N . ALA B 1 29 ? 5.016 47.438 8.562 1 90.06 29 ALA B N 1
ATOM 1974 C CA . ALA B 1 29 ? 4.109 47.875 7.508 1 90.06 29 ALA B CA 1
ATOM 1975 C C . ALA B 1 29 ? 2.66 47.531 7.855 1 90.06 29 ALA B C 1
ATOM 1977 O O . ALA B 1 29 ? 1.743 48.281 7.508 1 90.06 29 ALA B O 1
ATOM 1978 N N . ILE B 1 30 ? 2.332 46.438 8.492 1 91.44 30 ILE B N 1
ATOM 1979 C CA . ILE B 1 30 ? 0.994 46.031 8.914 1 91.44 30 ILE B CA 1
ATOM 1980 C C . ILE B 1 30 ? 0.449 47.031 9.922 1 91.44 30 ILE B C 1
ATOM 1982 O O . ILE B 1 30 ? -0.687 47.5 9.797 1 91.44 30 ILE B O 1
ATOM 1986 N N . GLY B 1 31 ? 1.354 47.406 10.898 1 90.38 31 GLY B N 1
ATOM 1987 C CA . GLY B 1 31 ? 0.908 48.312 11.945 1 90.38 31 GLY B CA 1
ATOM 1988 C C . GLY B 1 31 ? -0.364 47.844 12.633 1 90.38 31 GLY B C 1
ATOM 1989 O O . GLY B 1 31 ? -0.383 46.781 13.266 1 90.38 31 GLY B O 1
ATOM 1990 N N . THR B 1 32 ? -1.531 48.594 12.375 1 90.94 32 THR B N 1
ATOM 1991 C CA . THR B 1 32 ? -2.814 48.219 12.961 1 90.94 32 THR B CA 1
ATOM 1992 C C . THR B 1 32 ? -3.809 47.812 11.875 1 90.94 32 THR B C 1
ATOM 1994 O O . THR B 1 32 ? -5.008 47.688 12.133 1 90.94 32 THR B O 1
ATOM 1997 N N . ASP B 1 33 ? -3.33 47.625 10.648 1 93.19 33 ASP B N 1
ATOM 1998 C CA . ASP B 1 33 ? -4.172 47.281 9.508 1 93.19 33 ASP B CA 1
ATOM 1999 C C . ASP B 1 33 ? -4.406 45.781 9.414 1 93.19 33 ASP B C 1
ATOM 2001 O O . ASP B 1 33 ? -3.551 45.062 8.93 1 93.19 33 ASP B O 1
ATOM 2005 N N . THR B 1 34 ? -5.59 45.375 9.727 1 94.69 34 THR B N 1
ATOM 2006 C CA . THR B 1 34 ? -5.906 43.938 9.742 1 94.69 34 THR B CA 1
ATOM 2007 C C . THR B 1 34 ? -6.016 43.406 8.328 1 94.69 34 THR B C 1
ATOM 2009 O O . THR B 1 34 ? -5.816 42.219 8.102 1 94.69 34 THR B O 1
ATOM 2012 N N . THR B 1 35 ? -6.32 44.219 7.367 1 93.12 35 THR B N 1
ATOM 2013 C CA . THR B 1 35 ? -6.363 43.781 5.977 1 93.12 35 THR B CA 1
ATOM 2014 C C . THR B 1 35 ? -4.977 43.375 5.492 1 93.12 35 THR B C 1
ATOM 2016 O O . THR B 1 35 ? -4.824 42.375 4.801 1 93.12 35 THR B O 1
ATOM 2019 N N . LYS B 1 36 ? -3.957 44.125 5.871 1 92.44 36 LYS B N 1
ATOM 2020 C CA . LYS B 1 36 ? -2.584 43.812 5.504 1 92.44 36 LYS B CA 1
ATOM 2021 C C . LYS B 1 36 ? -2.121 42.531 6.195 1 92.44 36 LYS B C 1
ATOM 2023 O O . LYS B 1 36 ? -1.372 41.75 5.613 1 92.44 36 LYS B O 1
ATOM 2028 N N . LEU B 1 37 ? -2.561 42.406 7.434 1 94.06 37 LEU B N 1
ATOM 2029 C CA . LEU B 1 37 ? -2.238 41.156 8.148 1 94.06 37 LEU B CA 1
ATOM 2030 C C . LEU B 1 37 ? -2.836 39.938 7.449 1 94.06 37 LEU B C 1
ATOM 2032 O O . LEU B 1 37 ? -2.137 38.969 7.195 1 94.06 37 LEU B O 1
ATOM 2036 N N . ARG B 1 38 ? -4.102 40.031 7.09 1 93.88 38 ARG B N 1
ATOM 2037 C CA . ARG B 1 38 ? -4.773 38.938 6.395 1 93.88 38 ARG B CA 1
ATOM 2038 C C . ARG B 1 38 ? -4.082 38.594 5.07 1 93.88 38 ARG B C 1
ATOM 2040 O O . ARG B 1 38 ? -3.926 37.438 4.707 1 93.88 38 ARG B O 1
ATOM 2047 N N . MET B 1 39 ? -3.732 39.656 4.414 1 92.69 39 MET B N 1
ATOM 2048 C CA . MET B 1 39 ? -3.062 39.5 3.129 1 92.69 39 MET B CA 1
ATOM 2049 C C . MET B 1 39 ? -1.708 38.812 3.309 1 92.69 39 MET B C 1
ATOM 2051 O O . MET B 1 39 ? -1.318 37.969 2.498 1 92.69 39 MET B O 1
ATOM 2055 N N . THR B 1 40 ? -1 39.219 4.344 1 91.75 40 THR B N 1
ATOM 2056 C CA . THR B 1 40 ? 0.302 38.625 4.617 1 91.75 40 THR B CA 1
ATOM 2057 C C . THR B 1 40 ? 0.164 37.125 4.891 1 91.75 40 THR B C 1
ATOM 2059 O O . THR B 1 40 ? 0.894 36.312 4.316 1 91.75 40 THR B O 1
ATOM 2062 N N . ILE B 1 41 ? -0.818 36.719 5.699 1 94.06 41 ILE B N 1
ATOM 2063 C CA . ILE B 1 41 ? -1.063 35.312 6.023 1 94.06 41 ILE B CA 1
ATOM 2064 C C . ILE B 1 41 ? -1.446 34.562 4.754 1 94.06 41 ILE B C 1
ATOM 2066 O O . ILE B 1 41 ? -0.948 33.469 4.512 1 94.06 41 ILE B O 1
ATOM 2070 N N . GLU B 1 42 ? -2.193 35.219 3.926 1 93.19 42 GLU B N 1
ATOM 2071 C CA . GLU B 1 42 ? -2.65 34.562 2.691 1 93.19 42 GLU B CA 1
ATOM 2072 C C . GLU B 1 42 ? -1.489 34.344 1.733 1 93.19 42 GLU B C 1
ATOM 2074 O O . GLU B 1 42 ? -1.44 33.312 1.06 1 93.19 42 GLU B O 1
ATOM 2079 N N . VAL B 1 43 ? -0.629 35.25 1.624 1 90.69 43 VAL B N 1
ATOM 2080 C CA . VAL B 1 43 ? 0.509 35.125 0.721 1 90.69 43 VAL B CA 1
ATOM 2081 C C . VAL B 1 43 ? 1.42 34 1.204 1 90.69 43 VAL B C 1
ATOM 2083 O O . VAL B 1 43 ? 1.871 33.156 0.407 1 90.69 43 VAL B O 1
ATOM 2086 N N . ILE B 1 44 ? 1.698 33.906 2.516 1 91.44 44 ILE B N 1
ATOM 2087 C CA . ILE B 1 44 ? 2.541 32.875 3.08 1 91.44 44 ILE B CA 1
ATOM 2088 C C . ILE B 1 44 ? 1.874 31.5 2.889 1 91.44 44 ILE B C 1
ATOM 2090 O O . ILE B 1 44 ? 2.52 30.547 2.467 1 91.44 44 ILE B O 1
ATOM 2094 N N . TYR B 1 45 ? 0.577 31.438 3.129 1 94.38 45 TYR B N 1
ATOM 2095 C CA . TYR B 1 45 ? -0.174 30.188 2.992 1 94.38 45 TYR B CA 1
ATOM 2096 C C . TYR B 1 45 ? -0.202 29.719 1.542 1 94.38 45 TYR B C 1
ATOM 2098 O O . TYR B 1 45 ? -0.028 28.531 1.26 1 94.38 45 TYR B O 1
ATOM 2106 N N . HIS B 1 46 ? -0.425 30.641 0.67 1 91.94 46 HIS B N 1
ATOM 2107 C CA . HIS B 1 46 ? -0.455 30.297 -0.749 1 91.94 46 HIS B CA 1
ATOM 2108 C C . HIS B 1 46 ? 0.875 29.703 -1.202 1 91.94 46 HIS B C 1
ATOM 2110 O O . HIS B 1 46 ? 0.899 28.75 -1.983 1 91.94 46 HIS B O 1
ATOM 2116 N N . ARG B 1 47 ? 1.887 30.281 -0.745 1 89.56 47 ARG B N 1
ATOM 2117 C CA . ARG B 1 47 ? 3.207 29.75 -1.085 1 89.56 47 ARG B CA 1
ATOM 2118 C C . ARG B 1 47 ? 3.42 28.375 -0.482 1 89.56 47 ARG B C 1
ATOM 2120 O O . ARG B 1 47 ? 4.051 27.516 -1.099 1 89.56 47 ARG B O 1
ATOM 2127 N N . ALA B 1 48 ? 2.938 28.188 0.73 1 93.5 48 ALA B N 1
ATOM 2128 C CA . ALA B 1 48 ? 3.057 26.906 1.415 1 93.5 48 ALA B CA 1
ATOM 2129 C C . ALA B 1 48 ? 2.445 25.781 0.584 1 93.5 48 ALA B C 1
ATOM 2131 O O . ALA B 1 48 ? 2.902 24.625 0.646 1 93.5 48 ALA B O 1
ATOM 2132 N N . MET B 1 49 ? 1.438 26.047 -0.249 1 95.06 49 MET B N 1
ATOM 2133 C CA . MET B 1 49 ? 0.688 25.047 -0.996 1 95.06 49 MET B CA 1
ATOM 2134 C C . MET B 1 49 ? 1.412 24.672 -2.287 1 95.06 49 MET B C 1
ATOM 2136 O O . MET B 1 49 ? 0.987 23.766 -3.002 1 95.06 49 MET B O 1
ATOM 2140 N N . GLN B 1 50 ? 2.613 25.25 -2.514 1 90.88 50 GLN B N 1
ATOM 2141 C CA . GLN B 1 50 ? 3.311 25 -3.77 1 90.88 50 GLN B CA 1
ATOM 2142 C C . GLN B 1 50 ? 4.219 23.781 -3.658 1 90.88 50 GLN B C 1
ATOM 2144 O O . GLN B 1 50 ? 4.457 23.078 -4.648 1 90.88 50 GLN B O 1
ATOM 2149 N N . SER B 1 51 ? 4.793 23.547 -2.492 1 89.38 51 SER B N 1
ATOM 2150 C CA . SER B 1 51 ? 5.648 22.391 -2.289 1 89.38 51 SER B CA 1
ATOM 2151 C C . SER B 1 51 ? 5.805 22.078 -0.806 1 89.38 51 SER B C 1
ATOM 2153 O O . SER B 1 51 ? 5.508 22.906 0.049 1 89.38 51 SER B O 1
ATOM 2155 N N . GLU B 1 52 ? 6.336 20.875 -0.542 1 88.25 52 GLU B N 1
ATOM 2156 C CA . GLU B 1 52 ? 6.598 20.453 0.832 1 88.25 52 GLU B CA 1
ATOM 2157 C C . GLU B 1 52 ? 7.641 21.344 1.495 1 88.25 52 GLU B C 1
ATOM 2159 O O . GLU B 1 52 ? 7.531 21.656 2.684 1 88.25 52 GLU B O 1
ATOM 2164 N N . HIS B 1 53 ? 8.656 21.719 0.708 1 84.94 53 HIS B N 1
ATOM 2165 C CA . HIS B 1 53 ? 9.703 22.578 1.23 1 84.94 53 HIS B CA 1
ATOM 2166 C C . HIS B 1 53 ? 9.141 23.922 1.681 1 84.94 53 HIS B C 1
ATOM 2168 O O . HIS B 1 53 ? 9.445 24.391 2.775 1 84.94 53 HIS B O 1
ATOM 2174 N N . TRP B 1 54 ? 8.234 24.422 0.912 1 87.25 54 TRP B N 1
ATOM 2175 C CA . TRP B 1 54 ? 7.633 25.703 1.234 1 87.25 54 TRP B CA 1
ATOM 2176 C C . TRP B 1 54 ? 6.695 25.578 2.432 1 87.25 54 TRP B C 1
ATOM 2178 O O . TRP B 1 54 ? 6.57 26.516 3.229 1 87.25 54 TRP B O 1
ATOM 2188 N N . ALA B 1 55 ? 6.078 24.453 2.564 1 92.12 55 ALA B N 1
ATOM 2189 C CA . ALA B 1 55 ? 5.18 24.234 3.697 1 92.12 55 ALA B CA 1
ATOM 2190 C C . ALA B 1 55 ? 5.93 24.344 5.02 1 92.12 55 ALA B C 1
ATOM 2192 O O . ALA B 1 55 ? 5.469 25.016 5.949 1 92.12 55 ALA B O 1
ATOM 2193 N N . ASP B 1 56 ? 7.094 23.766 5.121 1 88.62 56 ASP B N 1
ATOM 2194 C CA . ASP B 1 56 ? 7.902 23.812 6.332 1 88.62 56 ASP B CA 1
ATOM 2195 C C . ASP B 1 56 ? 8.359 25.25 6.625 1 88.62 56 ASP B C 1
ATOM 2197 O O . ASP B 1 56 ? 8.328 25.688 7.773 1 88.62 56 ASP B O 1
ATOM 2201 N N . MET B 1 57 ? 8.719 25.906 5.625 1 88.81 57 MET B N 1
ATOM 2202 C CA . MET B 1 57 ? 9.18 27.297 5.766 1 88.81 57 MET B CA 1
ATOM 2203 C C . MET B 1 57 ? 8.039 28.219 6.172 1 88.81 57 MET B C 1
ATOM 2205 O O . MET B 1 57 ? 8.234 29.141 6.961 1 88.81 57 MET B O 1
ATOM 2209 N N . ALA B 1 58 ? 6.953 27.969 5.559 1 92.75 58 ALA B N 1
ATOM 2210 C CA . ALA B 1 58 ? 5.785 28.797 5.844 1 92.75 58 ALA B CA 1
ATOM 2211 C C . ALA B 1 58 ? 5.418 28.734 7.324 1 92.75 58 ALA B C 1
ATOM 2213 O O . ALA B 1 58 ? 5.062 29.766 7.918 1 92.75 58 ALA B O 1
ATOM 2214 N N . VAL B 1 59 ? 5.52 27.578 7.969 1 94.75 59 VAL B N 1
ATOM 2215 C CA . VAL B 1 59 ? 5.219 27.438 9.391 1 94.75 59 VAL B CA 1
ATOM 2216 C C . VAL B 1 59 ? 6.168 28.312 10.211 1 94.75 59 VAL B C 1
ATOM 2218 O O . VAL B 1 59 ? 5.75 28.984 11.148 1 94.75 59 VAL B O 1
ATOM 2221 N N . LYS B 1 60 ? 7.391 28.359 9.789 1 92.12 60 LYS B N 1
ATOM 2222 C CA . LYS B 1 60 ? 8.375 29.172 10.484 1 92.12 60 LYS B CA 1
ATOM 2223 C C . LYS B 1 60 ? 8.07 30.656 10.32 1 92.12 60 LYS B C 1
ATOM 2225 O O . LYS B 1 60 ? 8.195 31.438 11.273 1 92.12 60 LYS B O 1
ATOM 2230 N N . LEU B 1 61 ? 7.727 31.047 9.164 1 91.94 61 LEU B N 1
ATOM 2231 C CA . LEU B 1 61 ? 7.406 32.438 8.883 1 91.94 61 LEU B CA 1
ATOM 2232 C C . LEU B 1 61 ? 6.164 32.875 9.656 1 91.94 61 LEU B C 1
ATOM 2234 O O . LEU B 1 61 ? 6.125 33.969 10.203 1 91.94 61 LEU B O 1
ATOM 2238 N N . LEU B 1 62 ? 5.242 32 9.695 1 94.88 62 LEU B N 1
ATOM 2239 C CA . LEU B 1 62 ? 4.023 32.344 10.43 1 94.88 62 LEU B CA 1
ATOM 2240 C C . LEU B 1 62 ? 4.297 32.438 11.93 1 94.88 62 LEU B C 1
ATOM 2242 O O . LEU B 1 62 ? 3.695 33.25 12.625 1 94.88 62 LEU B O 1
ATOM 2246 N N . ALA B 1 63 ? 5.164 31.562 12.359 1 94.62 63 ALA B N 1
ATOM 2247 C CA . ALA B 1 63 ? 5.59 31.656 13.75 1 94.62 63 ALA B CA 1
ATOM 2248 C C . ALA B 1 63 ? 6.254 33 14.039 1 94.62 63 ALA B C 1
ATOM 2250 O O . ALA B 1 63 ? 5.938 33.656 15.031 1 94.62 63 ALA B O 1
ATOM 2251 N N . MET B 1 64 ? 7.082 33.469 13.188 1 92.75 64 MET B N 1
ATOM 2252 C CA . MET B 1 64 ? 7.746 34.781 13.328 1 92.75 64 MET B CA 1
ATOM 2253 C C . MET B 1 64 ? 6.727 35.906 13.328 1 92.75 64 MET B C 1
ATOM 2255 O O . MET B 1 64 ? 6.82 36.812 14.133 1 92.75 64 MET B O 1
ATOM 2259 N N . LEU B 1 65 ? 5.836 35.75 12.383 1 93.56 65 LEU B N 1
ATOM 2260 C CA . LEU B 1 65 ? 4.785 36.781 12.289 1 93.56 65 LEU B CA 1
ATOM 2261 C C . LEU B 1 65 ? 3.975 36.844 13.578 1 93.56 65 LEU B C 1
ATOM 2263 O O . LEU B 1 65 ? 3.756 37.906 14.125 1 93.56 65 LEU B O 1
ATOM 2267 N N . SER B 1 66 ? 3.543 35.719 14.078 1 95 66 SER B N 1
ATOM 2268 C CA . SER B 1 66 ? 2.715 35.625 15.273 1 95 66 SER B CA 1
ATOM 2269 C C . SER B 1 66 ? 3.426 36.219 16.484 1 95 66 SER B C 1
ATOM 2271 O O . SER B 1 66 ? 2.787 36.781 17.375 1 95 66 SER B O 1
ATOM 2273 N N . GLU B 1 67 ? 4.668 36.094 16.5 1 93.69 67 GLU B N 1
ATOM 2274 C CA . GLU B 1 67 ? 5.445 36.531 17.656 1 93.69 67 GLU B CA 1
ATOM 2275 C C . GLU B 1 67 ? 5.691 38.031 17.609 1 93.69 67 GLU B C 1
ATOM 2277 O O . GLU B 1 67 ? 6.043 38.656 18.625 1 93.69 67 GLU B O 1
ATOM 2282 N N . ARG B 1 68 ? 5.48 38.656 16.469 1 93.69 68 ARG B N 1
ATOM 2283 C CA . ARG B 1 68 ? 5.887 40.062 16.281 1 93.69 68 ARG B CA 1
ATOM 2284 C C . ARG B 1 68 ? 4.676 40.969 16.203 1 93.69 68 ARG B C 1
ATOM 2286 O O . ARG B 1 68 ? 4.797 42.188 16.359 1 93.69 68 ARG B O 1
ATOM 2293 N N . ILE B 1 69 ? 3.533 40.406 15.93 1 95 69 ILE B N 1
ATOM 2294 C CA . ILE B 1 69 ? 2.338 41.219 15.758 1 95 69 ILE B CA 1
ATOM 2295 C C . ILE B 1 69 ? 1.964 41.875 17.094 1 95 69 ILE B C 1
ATOM 2297 O O . ILE B 1 69 ? 2.156 41.281 18.156 1 95 69 ILE B O 1
ATOM 2301 N N . PRO B 1 70 ? 1.431 43.094 17.016 1 93.94 70 PRO B N 1
ATOM 2302 C CA . PRO B 1 70 ? 1.003 43.75 18.25 1 93.94 70 PRO B CA 1
ATOM 2303 C C . PRO B 1 70 ? -0.036 42.938 19.016 1 93.94 70 PRO B C 1
ATOM 2305 O O . PRO B 1 70 ? -1.008 42.469 18.438 1 93.94 70 PRO B O 1
ATOM 2308 N N . GLN B 1 71 ? 0.051 42.875 20.344 1 93.69 71 GLN B N 1
ATOM 2309 C CA . GLN B 1 71 ? -0.777 42.062 21.203 1 93.69 71 GLN B CA 1
ATOM 2310 C C . GLN B 1 71 ? -2.207 42.594 21.281 1 93.69 71 GLN B C 1
ATOM 2312 O O . GLN B 1 71 ? -3.125 41.844 21.656 1 93.69 71 GLN B O 1
ATOM 2317 N N . THR B 1 72 ? -2.383 43.844 20.859 1 92.56 72 THR B N 1
ATOM 2318 C CA . THR B 1 72 ? -3.688 44.469 21.016 1 92.56 72 THR B CA 1
ATOM 2319 C C . THR B 1 72 ? -4.422 44.531 19.672 1 92.56 72 THR B C 1
ATOM 2321 O O . THR B 1 72 ? -5.566 45 19.609 1 92.56 72 THR B O 1
ATOM 2324 N N . LEU B 1 73 ? -3.699 44.094 18.672 1 95 73 LEU B N 1
ATOM 2325 C CA . LEU B 1 73 ? -4.316 44.156 17.344 1 95 73 LEU B CA 1
ATOM 2326 C C . LEU B 1 73 ? -5.559 43.281 17.297 1 95 73 LEU B C 1
ATOM 2328 O O . LEU B 1 73 ? -5.504 42.094 17.641 1 95 73 LEU B O 1
ATOM 2332 N N . SER B 1 74 ? -6.738 43.875 16.875 1 94.81 74 SER B N 1
ATOM 2333 C CA . SER B 1 74 ? -8 43.156 16.781 1 94.81 74 SER B CA 1
ATOM 2334 C C . SER B 1 74 ? -8.719 43.438 15.477 1 94.81 74 SER B C 1
ATOM 2336 O O . SER B 1 74 ? -8.469 44.469 14.844 1 94.81 74 SER B O 1
ATOM 2338 N N . ASP B 1 75 ? -9.539 42.562 15.102 1 95.06 75 ASP B N 1
ATOM 2339 C CA . ASP B 1 75 ? -10.367 42.688 13.906 1 95.06 75 ASP B CA 1
ATOM 2340 C C . ASP B 1 75 ? -11.852 42.625 14.258 1 95.06 75 ASP B C 1
ATOM 2342 O O . ASP B 1 75 ? -12.375 41.562 14.578 1 95.06 75 ASP B O 1
ATOM 2346 N N . PRO B 1 76 ? -12.547 43.719 14.117 1 91.12 76 PRO B N 1
ATOM 2347 C CA . PRO B 1 76 ? -13.961 43.781 14.5 1 91.12 76 PRO B CA 1
ATOM 2348 C C . PRO B 1 76 ? -14.844 42.906 13.609 1 91.12 76 PRO B C 1
ATOM 2350 O O . PRO B 1 76 ? -15.961 42.562 13.992 1 91.12 76 PRO B O 1
ATOM 2353 N N . ASP B 1 77 ? -14.352 42.5 12.461 1 92.38 77 ASP B N 1
ATOM 2354 C CA . ASP B 1 77 ? -15.133 41.719 11.516 1 92.38 77 ASP B CA 1
ATOM 2355 C C . ASP B 1 77 ? -15.102 40.219 11.891 1 92.38 77 ASP B C 1
ATOM 2357 O O . ASP B 1 77 ? -15.844 39.438 11.32 1 92.38 77 ASP B O 1
ATOM 2361 N N . ILE B 1 78 ? -14.281 39.875 12.898 1 93.25 78 ILE B N 1
ATOM 2362 C CA . ILE B 1 78 ? -14.156 38.469 13.32 1 93.25 78 ILE B CA 1
ATOM 2363 C C . ILE B 1 78 ? -15.047 38.219 14.531 1 93.25 78 ILE B C 1
ATOM 2365 O O . ILE B 1 78 ? -15.008 39 15.508 1 93.25 78 ILE B O 1
ATOM 2369 N N . ALA B 1 79 ? -15.828 37.219 14.383 1 92.19 79 ALA B N 1
ATOM 2370 C CA . ALA B 1 79 ? -16.719 36.844 15.477 1 92.19 79 ALA B CA 1
ATOM 2371 C C . ALA B 1 79 ? -15.938 36.531 16.75 1 92.19 79 ALA B C 1
ATOM 2373 O O . ALA B 1 79 ? -14.828 36.031 16.688 1 92.19 79 ALA B O 1
ATOM 2374 N N . LEU B 1 80 ? -16.531 36.875 17.922 1 92.31 80 LEU B N 1
ATOM 2375 C CA . LEU B 1 80 ? -15.93 36.562 19.219 1 92.31 80 LEU B CA 1
ATOM 2376 C C . LEU B 1 80 ? -15.859 35.062 19.453 1 92.31 80 LEU B C 1
ATOM 2378 O O . LEU B 1 80 ? -16.562 34.281 18.797 1 92.31 80 LEU B O 1
ATOM 2382 N N . ASP B 1 81 ? -14.992 34.656 20.281 1 91.56 81 ASP B N 1
ATOM 2383 C CA . ASP B 1 81 ? -14.883 33.25 20.594 1 91.56 81 ASP B CA 1
ATOM 2384 C C . ASP B 1 81 ? -16.062 32.781 21.422 1 91.56 81 ASP B C 1
ATOM 2386 O O . ASP B 1 81 ? -17.016 33.531 21.641 1 91.56 81 ASP B O 1
ATOM 2390 N N . LYS B 1 82 ? -16.125 31.531 21.828 1 91.62 82 LYS B N 1
ATOM 2391 C CA . LYS B 1 82 ? -17.234 30.922 22.531 1 91.62 82 LYS B CA 1
ATOM 2392 C C . LYS B 1 82 ? -17.469 31.594 23.891 1 91.62 82 LYS B C 1
ATOM 2394 O O . LYS B 1 82 ? -18.594 31.562 24.406 1 91.62 82 LYS B O 1
ATOM 2399 N N . ASN B 1 83 ? -16.453 32.188 24.438 1 93.5 83 ASN B N 1
ATOM 2400 C CA . ASN B 1 83 ? -16.547 32.844 25.734 1 93.5 83 ASN B CA 1
ATOM 2401 C C . ASN B 1 83 ? -16.844 34.344 25.578 1 93.5 83 ASN B C 1
ATOM 2403 O O . ASN B 1 83 ? -16.781 35.094 26.562 1 93.5 83 ASN B O 1
ATOM 2407 N N . GLY B 1 84 ? -16.984 34.812 24.312 1 92.62 84 GLY B N 1
ATOM 2408 C CA . GLY B 1 84 ? -17.281 36.219 24.047 1 92.62 84 GLY B CA 1
ATOM 2409 C C . GLY B 1 84 ? -16.062 37.094 24.047 1 92.62 84 GLY B C 1
ATOM 2410 O O . GLY B 1 84 ? -16.156 38.312 24.266 1 92.62 84 GLY B O 1
ATOM 2411 N N . VAL B 1 85 ? -14.914 36.5 23.891 1 94.12 85 VAL B N 1
ATOM 2412 C CA . VAL B 1 85 ? -13.664 37.25 23.906 1 94.12 85 VAL B CA 1
ATOM 2413 C C . VAL B 1 85 ? -13.156 37.469 22.484 1 94.12 85 VAL B C 1
ATOM 2415 O O . VAL B 1 85 ? -13.211 36.562 21.656 1 94.12 85 VAL B O 1
ATOM 2418 N N . ALA B 1 86 ? -12.719 38.688 22.266 1 93.94 86 ALA B N 1
ATOM 2419 C CA . ALA B 1 86 ? -12.211 39 20.922 1 93.94 86 ALA B CA 1
ATOM 2420 C C . ALA B 1 86 ? -10.867 38.344 20.672 1 93.94 86 ALA B C 1
ATOM 2422 O O . ALA B 1 86 ? -10.078 38.156 21.594 1 93.94 86 ALA B O 1
ATOM 2423 N N . PHE B 1 87 ? -10.617 37.938 19.438 1 95.31 87 PHE B N 1
ATOM 2424 C CA . PHE B 1 87 ? -9.305 37.469 19.031 1 95.31 87 PHE B CA 1
ATOM 2425 C C . PHE B 1 87 ? -8.336 38.625 18.844 1 95.31 87 PHE B C 1
ATOM 2427 O O . PHE B 1 87 ? -8.617 39.562 18.094 1 95.31 87 PHE B O 1
ATOM 2434 N N . VAL B 1 88 ? -7.223 38.625 19.578 1 94.88 88 VAL B N 1
ATOM 2435 C CA . VAL B 1 88 ? -6.273 39.719 19.484 1 94.88 88 VAL B CA 1
ATOM 2436 C C . VAL B 1 88 ? -4.859 39.156 19.297 1 94.88 88 VAL B C 1
ATOM 2438 O O . VAL B 1 88 ? -4.551 38.062 19.766 1 94.88 88 VAL B O 1
ATOM 2441 N N . GLY B 1 89 ? -3.986 39.906 18.609 1 95.38 89 GLY B N 1
ATOM 2442 C CA . GLY B 1 89 ? -2.584 39.562 18.469 1 95.38 89 GLY B CA 1
ATOM 2443 C C . GLY B 1 89 ? -2.373 38.188 17.859 1 95.38 89 GLY B C 1
ATOM 2444 O O . GLY B 1 89 ? -2.906 37.906 16.797 1 95.38 89 GLY B O 1
ATOM 2445 N N . PRO B 1 90 ? -1.635 37.375 18.578 1 95.69 90 PRO B N 1
ATOM 2446 C CA . PRO B 1 90 ? -1.348 36.031 18.047 1 95.69 90 PRO B CA 1
ATOM 2447 C C . PRO B 1 90 ? -2.607 35.188 17.859 1 95.69 90 PRO B C 1
ATOM 2449 O O . PRO B 1 90 ? -2.682 34.375 16.938 1 95.69 90 PRO B O 1
ATOM 2452 N N . ARG B 1 91 ? -3.568 35.406 18.672 1 95.62 91 ARG B N 1
ATOM 2453 C CA . ARG B 1 91 ? -4.82 34.688 18.547 1 95.62 91 ARG B CA 1
ATOM 2454 C C . ARG B 1 91 ? -5.555 35.062 17.266 1 95.62 91 ARG B C 1
ATOM 2456 O O . ARG B 1 91 ? -6.273 34.219 16.703 1 95.62 91 ARG B O 1
ATOM 2463 N N . LEU B 1 92 ? -5.371 36.281 16.906 1 96.38 92 LEU B N 1
ATOM 2464 C CA . LEU B 1 92 ? -5.98 36.75 15.664 1 96.38 92 LEU B CA 1
ATOM 2465 C C . LEU B 1 92 ? -5.316 36.062 14.469 1 96.38 92 LEU B C 1
ATOM 2467 O O . LEU B 1 92 ? -5.996 35.625 13.539 1 96.38 92 LEU B O 1
ATOM 2471 N N . VAL B 1 93 ? -3.971 35.969 14.484 1 96.31 93 VAL B N 1
ATOM 2472 C CA . VAL B 1 93 ? -3.227 35.281 13.438 1 96.31 93 VAL B CA 1
ATOM 2473 C C . VAL B 1 93 ? -3.697 33.844 13.336 1 96.31 93 VAL B C 1
ATOM 2475 O O . VAL B 1 93 ? -3.979 33.344 12.242 1 96.31 93 VAL B O 1
ATOM 2478 N N . ARG B 1 94 ? -3.822 33.188 14.422 1 96.69 94 ARG B N 1
ATOM 2479 C CA . ARG B 1 94 ? -4.277 31.812 14.5 1 96.69 94 ARG B CA 1
ATOM 2480 C C . ARG B 1 94 ? -5.672 31.656 13.898 1 96.69 94 ARG B C 1
ATOM 2482 O O . ARG B 1 94 ? -5.922 30.734 13.117 1 96.69 94 ARG B O 1
ATOM 2489 N N . ARG B 1 95 ? -6.52 32.562 14.32 1 96.12 95 ARG B N 1
ATOM 2490 C CA . ARG B 1 95 ? -7.891 32.5 13.828 1 96.12 95 ARG B CA 1
ATOM 2491 C C . ARG B 1 95 ? -7.938 32.594 12.312 1 96.12 95 ARG B C 1
ATOM 2493 O O . ARG B 1 95 ? -8.625 31.828 11.641 1 96.12 95 ARG B O 1
ATOM 2500 N N . TYR B 1 96 ? -7.219 33.594 11.789 1 96.5 96 TYR B N 1
ATOM 2501 C CA . TYR B 1 96 ? -7.16 33.75 10.336 1 96.5 96 TYR B CA 1
ATOM 2502 C C . TYR B 1 96 ? -6.637 32.469 9.672 1 96.5 96 TYR B C 1
ATOM 2504 O O . TYR B 1 96 ? -7.234 31.984 8.719 1 96.5 96 TYR B O 1
ATOM 2512 N N . LEU B 1 97 ? -5.586 31.984 10.203 1 97.25 97 LEU B N 1
ATOM 2513 C CA . LEU B 1 97 ? -4.871 30.859 9.594 1 97.25 97 LEU B CA 1
ATOM 2514 C C . LEU B 1 97 ? -5.703 29.594 9.656 1 97.25 97 LEU B C 1
ATOM 2516 O O . LEU B 1 97 ? -5.902 28.922 8.641 1 97.25 97 LEU B O 1
ATOM 2520 N N . PHE B 1 98 ? -6.25 29.219 10.766 1 96.5 98 PHE B N 1
ATOM 2521 C CA . PHE B 1 98 ? -6.945 27.938 10.953 1 96.5 98 PHE B CA 1
ATOM 2522 C C . PHE B 1 98 ? -8.289 27.953 10.242 1 96.5 98 PHE B C 1
ATOM 2524 O O . PHE B 1 98 ? -8.773 26.906 9.797 1 96.5 98 PHE B O 1
ATOM 2531 N N . THR B 1 99 ? -8.867 29.156 10.133 1 95.44 99 THR B N 1
ATOM 2532 C CA . THR B 1 99 ? -10.062 29.25 9.305 1 95.44 99 THR B CA 1
ATOM 2533 C C . THR B 1 99 ? -9.75 28.906 7.852 1 95.44 99 THR B C 1
ATOM 2535 O O . THR B 1 99 ? -10.492 28.172 7.195 1 95.44 99 THR B O 1
ATOM 2538 N N . ARG B 1 100 ? -8.688 29.469 7.402 1 95.69 100 ARG B N 1
ATOM 2539 C CA . ARG B 1 100 ? -8.234 29.219 6.035 1 95.69 100 ARG B CA 1
ATOM 2540 C C . ARG B 1 100 ? -7.871 27.75 5.832 1 95.69 100 ARG B C 1
ATOM 2542 O O . ARG B 1 100 ? -8.266 27.141 4.84 1 95.69 100 ARG B O 1
ATOM 2549 N N . ILE B 1 101 ? -7.156 27.125 6.758 1 97.56 101 ILE B N 1
ATOM 2550 C CA . ILE B 1 101 ? -6.727 25.734 6.688 1 97.56 101 ILE B CA 1
ATOM 2551 C C . ILE B 1 101 ? -7.945 24.812 6.711 1 97.56 101 ILE B C 1
ATOM 2553 O O . ILE B 1 101 ? -8.016 23.844 5.949 1 97.56 101 ILE B O 1
ATOM 2557 N N . GLN B 1 102 ? -8.836 25.125 7.621 1 96.88 102 GLN B N 1
ATOM 2558 C CA . GLN B 1 102 ? -10.023 24.281 7.73 1 96.88 102 GLN B CA 1
ATOM 2559 C C . GLN B 1 102 ? -10.789 24.234 6.41 1 96.88 102 GLN B C 1
ATOM 2561 O O . GLN B 1 102 ? -11.18 23.172 5.949 1 96.88 102 GLN B O 1
ATOM 2566 N N . SER B 1 103 ? -10.992 25.422 5.824 1 96.44 103 SER B N 1
ATOM 2567 C CA . SER B 1 103 ? -11.695 25.5 4.547 1 96.44 103 SER B CA 1
ATOM 2568 C C . SER B 1 103 ? -10.953 24.719 3.463 1 96.44 103 SER B C 1
ATOM 2570 O O . SER B 1 103 ? -11.562 23.938 2.727 1 96.44 103 SER B O 1
ATOM 2572 N N . ASP B 1 104 ? -9.703 24.875 3.354 1 97.5 104 ASP B N 1
ATOM 2573 C CA . ASP B 1 104 ? -8.898 24.219 2.334 1 97.5 104 ASP B CA 1
ATOM 2574 C C . ASP B 1 104 ? -8.844 22.703 2.564 1 97.5 104 ASP B C 1
ATOM 2576 O O . ASP B 1 104 ? -8.914 21.922 1.615 1 97.5 104 ASP B O 1
ATOM 2580 N N . PHE B 1 105 ? -8.742 22.344 3.785 1 98.25 105 PHE B N 1
ATOM 2581 C CA . PHE B 1 105 ? -8.68 20.922 4.109 1 98.25 105 PHE B CA 1
ATOM 2582 C C . PHE B 1 105 ? -9.992 20.219 3.779 1 98.25 105 PHE B C 1
ATOM 2584 O O . PHE B 1 105 ? -10.008 19.141 3.182 1 98.25 105 PHE B O 1
ATOM 2591 N N . ASP B 1 106 ? -11.094 20.828 4.176 1 97.94 106 ASP B N 1
ATOM 2592 C CA . ASP B 1 106 ? -12.406 20.266 3.906 1 97.94 106 ASP B CA 1
ATOM 2593 C C . ASP B 1 106 ? -12.641 20.094 2.406 1 97.94 106 ASP B C 1
ATOM 2595 O O . ASP B 1 106 ? -13.273 19.125 1.973 1 97.94 106 ASP B O 1
ATOM 2599 N N . ALA B 1 107 ? -12.156 21.016 1.661 1 97.94 107 ALA B N 1
ATOM 2600 C CA . ALA B 1 107 ? -12.258 20.906 0.208 1 97.94 107 ALA B CA 1
ATOM 2601 C C . ALA B 1 107 ? -11.305 19.844 -0.331 1 97.94 107 ALA B C 1
ATOM 2603 O O . ALA B 1 107 ? -11.664 19.062 -1.216 1 97.94 107 ALA B O 1
ATOM 2604 N N . ASP B 1 108 ? -10.109 19.797 0.189 1 98.06 108 ASP B N 1
ATOM 2605 C CA . ASP B 1 108 ? -9.047 18.922 -0.294 1 98.06 108 ASP B CA 1
ATOM 2606 C C . ASP B 1 108 ? -9.43 17.453 -0.117 1 98.06 108 ASP B C 1
ATOM 2608 O O . ASP B 1 108 ? -9.258 16.641 -1.032 1 98.06 108 ASP B O 1
ATOM 2612 N N . ILE B 1 109 ? -10.008 17.031 1.025 1 97.81 109 ILE B N 1
ATOM 2613 C CA . ILE B 1 109 ? -10.266 15.625 1.357 1 97.81 109 ILE B CA 1
ATOM 2614 C C . ILE B 1 109 ? -11.406 15.094 0.491 1 97.81 109 ILE B C 1
ATOM 2616 O O . ILE B 1 109 ? -11.664 13.891 0.464 1 97.81 109 ILE B O 1
ATOM 2620 N N . GLN B 1 110 ? -12.117 15.992 -0.252 1 97.44 110 GLN B N 1
ATOM 2621 C CA . GLN B 1 110 ? -13.188 15.586 -1.158 1 97.44 110 GLN B CA 1
ATOM 2622 C C . GLN B 1 110 ? -12.656 15.352 -2.57 1 97.44 110 GLN B C 1
ATOM 2624 O O . GLN B 1 110 ? -13.383 14.875 -3.443 1 97.44 110 GLN B O 1
ATOM 2629 N N . LYS B 1 111 ? -11.461 15.641 -2.803 1 97.31 111 LYS B N 1
ATOM 2630 C CA . LYS B 1 111 ? -10.852 15.453 -4.117 1 97.31 111 LYS B CA 1
ATOM 2631 C C . LYS B 1 111 ? -10.281 14.047 -4.266 1 97.31 111 LYS B C 1
ATOM 2633 O O . LYS B 1 111 ? -9.938 13.398 -3.271 1 97.31 111 LYS B O 1
ATOM 2638 N N . PRO B 1 112 ? -10.109 13.602 -5.496 1 96.94 112 PRO B N 1
ATOM 2639 C CA . PRO B 1 112 ? -9.539 12.273 -5.738 1 96.94 112 PRO B CA 1
ATOM 2640 C C . PRO B 1 112 ? -8.078 12.172 -5.32 1 96.94 112 PRO B C 1
ATOM 2642 O O . PRO B 1 112 ? -7.59 11.086 -5.004 1 96.94 112 PRO B O 1
ATOM 2645 N N . SER B 1 113 ? -7.41 13.305 -5.305 1 97.81 113 SER B N 1
ATOM 2646 C CA . SER B 1 113 ? -6.016 13.359 -4.887 1 97.81 113 SER B CA 1
ATOM 2647 C C . SER B 1 113 ? -5.777 14.5 -3.902 1 97.81 113 SER B C 1
ATOM 2649 O O . SER B 1 113 ? -6.055 15.656 -4.215 1 97.81 113 SER B O 1
ATOM 2651 N N . TRP B 1 114 ? -5.234 14.172 -2.73 1 98.25 114 TRP B N 1
ATOM 2652 C CA . TRP B 1 114 ? -5.031 15.141 -1.656 1 98.25 114 TRP B CA 1
ATOM 2653 C C . TRP B 1 114 ? -3.764 15.953 -1.891 1 98.25 114 TRP B C 1
ATOM 2655 O O . TRP B 1 114 ? -2.855 15.516 -2.596 1 98.25 114 TRP B O 1
ATOM 2665 N N . SER B 1 115 ? -3.762 17.109 -1.319 1 97.69 115 SER B N 1
ATOM 2666 C CA . SER B 1 115 ? -2.613 18 -1.426 1 97.69 115 SER B CA 1
ATOM 2667 C C . SER B 1 115 ? -1.49 17.578 -0.488 1 97.69 115 SER B C 1
ATOM 2669 O O . SER B 1 115 ? -1.638 17.641 0.735 1 97.69 115 SER B O 1
ATOM 2671 N N . VAL B 1 116 ? -0.368 17.234 -1.034 1 97.12 116 VAL B N 1
ATOM 2672 C CA . VAL B 1 116 ? 0.789 16.797 -0.258 1 97.12 116 VAL B CA 1
ATOM 2673 C C . VAL B 1 116 ? 1.304 17.953 0.595 1 97.12 116 VAL B C 1
ATOM 2675 O O . VAL B 1 116 ? 1.472 17.812 1.809 1 97.12 116 VAL B O 1
ATOM 2678 N N . PRO B 1 117 ? 1.447 19.141 0.041 1 97.06 117 PRO B N 1
ATOM 2679 C CA . PRO B 1 117 ? 1.957 20.25 0.855 1 97.06 117 PRO B CA 1
ATOM 2680 C C . PRO B 1 117 ? 1.042 20.578 2.031 1 97.06 117 PRO B C 1
ATOM 2682 O O . PRO B 1 117 ? 1.522 20.969 3.102 1 97.06 117 PRO B O 1
ATOM 2685 N N . LEU B 1 118 ? -0.239 20.484 1.812 1 98.19 118 LEU B N 1
ATOM 2686 C CA . LEU B 1 118 ? -1.164 20.797 2.895 1 98.19 118 LEU B CA 1
ATOM 2687 C C . LEU B 1 118 ? -0.95 19.875 4.082 1 98.19 118 LEU B C 1
ATOM 2689 O O . LEU B 1 118 ? -0.912 20.328 5.23 1 98.19 118 LEU B O 1
ATOM 2693 N N . VAL B 1 119 ? -0.762 18.578 3.816 1 97.69 119 VAL B N 1
ATOM 2694 C CA . VAL B 1 119 ? -0.55 17.594 4.879 1 97.69 119 VAL B CA 1
ATOM 2695 C C . VAL B 1 119 ? 0.767 17.891 5.594 1 97.69 119 VAL B C 1
ATOM 2697 O O . VAL B 1 119 ? 0.837 17.844 6.824 1 97.69 119 VAL B O 1
ATOM 2700 N N . HIS B 1 120 ? 1.751 18.25 4.887 1 96.88 120 HIS B N 1
ATOM 2701 C CA . HIS B 1 120 ? 3.033 18.609 5.48 1 96.88 120 HIS B CA 1
ATOM 2702 C C . HIS B 1 120 ? 2.914 19.875 6.32 1 96.88 120 HIS B C 1
ATOM 2704 O O . HIS B 1 120 ? 3.533 19.984 7.383 1 96.88 120 HIS B O 1
ATOM 2710 N N . PHE B 1 121 ? 2.156 20.828 5.805 1 97.62 121 PHE B N 1
ATOM 2711 C CA . PHE B 1 121 ? 1.917 22.062 6.527 1 97.62 121 PHE B CA 1
ATOM 2712 C C . PHE B 1 121 ? 1.239 21.797 7.863 1 97.62 121 PHE B C 1
ATOM 2714 O O . PHE B 1 121 ? 1.638 22.344 8.891 1 97.62 121 PHE B O 1
ATOM 2721 N N . LEU B 1 122 ? 0.242 20.906 7.867 1 98.31 122 LEU B N 1
ATOM 2722 C CA . LEU B 1 122 ? -0.459 20.516 9.086 1 98.31 122 LEU B CA 1
ATOM 2723 C C . LEU B 1 122 ? 0.494 19.859 10.078 1 98.31 122 LEU B C 1
ATOM 2725 O O . LEU B 1 122 ? 0.449 20.141 11.273 1 98.31 122 LEU B O 1
ATOM 2729 N N . TYR B 1 123 ? 1.341 19.016 9.547 1 97.56 123 TYR B N 1
ATOM 2730 C CA . TYR B 1 123 ? 2.328 18.375 10.406 1 97.56 123 TYR B CA 1
ATOM 2731 C C . TYR B 1 123 ? 3.266 19.422 11.016 1 97.56 123 TYR B C 1
ATOM 2733 O O . TYR B 1 123 ? 3.604 19.344 12.203 1 97.56 123 TYR B O 1
ATOM 2741 N N . GLY B 1 124 ? 3.697 20.375 10.203 1 96.81 124 GLY B N 1
ATOM 2742 C CA . GLY B 1 124 ? 4.531 21.453 10.711 1 96.81 124 GLY B CA 1
ATOM 2743 C C . GLY B 1 124 ? 3.885 22.234 11.844 1 96.81 124 GLY B C 1
ATOM 2744 O O . GLY B 1 124 ? 4.543 22.547 12.844 1 96.81 124 GLY B O 1
ATOM 2745 N N . LEU B 1 125 ? 2.604 22.5 11.703 1 97.69 125 LEU B N 1
ATOM 2746 C CA . LEU B 1 125 ? 1.87 23.219 12.734 1 97.69 125 LEU B CA 1
ATOM 2747 C C . LEU B 1 125 ? 1.765 22.406 14.008 1 97.69 125 LEU B C 1
ATOM 2749 O O . LEU B 1 125 ? 1.694 22.953 15.109 1 97.69 125 LEU B O 1
ATOM 2753 N N . SER B 1 126 ? 1.786 21.047 13.906 1 97.5 126 SER B N 1
ATOM 2754 C CA . SER B 1 126 ? 1.696 20.172 15.078 1 97.5 126 SER B CA 1
ATOM 2755 C C . SER B 1 126 ? 3.004 20.172 15.867 1 97.5 126 SER B C 1
ATOM 2757 O O . SER B 1 126 ? 3.02 19.844 17.047 1 97.5 126 SER B O 1
ATOM 2759 N N . ARG B 1 127 ? 4.012 20.625 15.219 1 95.25 127 ARG B N 1
ATOM 2760 C CA . ARG B 1 127 ? 5.324 20.516 15.852 1 95.25 127 ARG B CA 1
ATOM 2761 C C . ARG B 1 127 ? 5.875 21.891 16.219 1 95.25 127 ARG B C 1
ATOM 2763 O O . ARG B 1 127 ? 6.906 21.984 16.891 1 95.25 127 ARG B O 1
ATOM 2770 N N . THR B 1 128 ? 5.262 22.938 15.789 1 95.31 128 THR B N 1
ATOM 2771 C CA . THR B 1 128 ? 5.797 24.266 16.031 1 95.31 128 THR B CA 1
ATOM 2772 C C . THR B 1 128 ? 5.891 24.547 17.531 1 95.31 128 THR B C 1
ATOM 2774 O O . THR B 1 128 ? 5.062 24.062 18.312 1 95.31 128 THR B O 1
ATOM 2777 N N . MET B 1 129 ? 6.863 25.328 17.891 1 93 129 MET B N 1
ATOM 2778 C CA . MET B 1 129 ? 7.086 25.656 19.297 1 93 129 MET B CA 1
ATOM 2779 C C . MET B 1 129 ? 6.293 26.891 19.703 1 93 129 MET B C 1
ATOM 2781 O O . MET B 1 129 ? 6.191 27.203 20.891 1 93 129 MET B O 1
ATOM 2785 N N . THR B 1 130 ? 5.801 27.578 18.719 1 94.12 130 THR B N 1
ATOM 2786 C CA . THR B 1 130 ? 4.957 28.734 19 1 94.12 130 THR B CA 1
ATOM 2787 C C . THR B 1 130 ? 3.57 28.297 19.453 1 94.12 130 THR B C 1
ATOM 2789 O O . THR B 1 130 ? 2.764 27.828 18.656 1 94.12 130 THR B O 1
ATOM 2792 N N . GLN B 1 131 ? 3.289 28.562 20.672 1 92.81 131 GLN B N 1
ATOM 2793 C CA . GLN B 1 131 ? 2.092 28.016 21.312 1 92.81 131 GLN B CA 1
ATOM 2794 C C . GLN B 1 131 ? 0.828 28.531 20.625 1 92.81 131 GLN B C 1
ATOM 2796 O O . GLN B 1 131 ? -0.132 27.766 20.453 1 92.81 131 GLN B O 1
ATOM 2801 N N . SER B 1 132 ? 0.844 29.719 20.281 1 92.75 132 SER B N 1
ATOM 2802 C CA . SER B 1 132 ? -0.35 30.312 19.688 1 92.75 132 SER B CA 1
ATOM 2803 C C . SER B 1 132 ? -0.649 29.719 18.312 1 92.75 132 SER B C 1
ATOM 2805 O O . SER B 1 132 ? -1.769 29.828 17.812 1 92.75 132 SER B O 1
ATOM 2807 N N . LEU B 1 133 ? 0.335 29.047 17.719 1 95.5 133 LEU B N 1
ATOM 2808 C CA . LEU B 1 133 ? 0.168 28.531 16.359 1 95.5 133 LEU B CA 1
ATOM 2809 C C . LEU B 1 133 ? 0.075 27.016 16.375 1 95.5 133 LEU B C 1
ATOM 2811 O O . LEU B 1 133 ? -0.342 26.406 15.391 1 95.5 133 LEU B O 1
ATOM 2815 N N . ARG B 1 134 ? 0.442 26.438 17.438 1 96.56 134 ARG B N 1
ATOM 2816 C CA . ARG B 1 134 ? 0.513 24.984 17.5 1 96.56 134 ARG B CA 1
ATOM 2817 C C . ARG B 1 134 ? -0.874 24.359 17.375 1 96.56 134 ARG B C 1
ATOM 2819 O O . ARG B 1 134 ? -1.817 24.797 18.047 1 96.56 134 ARG B O 1
ATOM 2826 N N . MET B 1 135 ? -0.927 23.422 16.516 1 97.06 135 MET B N 1
ATOM 2827 C CA . MET B 1 135 ? -2.166 22.656 16.344 1 97.06 135 MET B CA 1
ATOM 2828 C C . MET B 1 135 ? -2.41 21.75 17.547 1 97.06 135 MET B C 1
ATOM 2830 O O . MET B 1 135 ? -1.552 20.938 17.906 1 97.06 135 MET B O 1
ATOM 2834 N N . SER B 1 136 ? -3.543 21.906 18.203 1 95.81 136 SER B N 1
ATOM 2835 C CA . SER B 1 136 ? -3.855 21.141 19.406 1 95.81 136 SER B CA 1
ATOM 2836 C C . SER B 1 136 ? -4.086 19.656 19.078 1 95.81 136 SER B C 1
ATOM 2838 O O . SER B 1 136 ? -4.391 19.312 17.938 1 95.81 136 SER B O 1
ATOM 2840 N N . TYR B 1 137 ? -3.977 18.766 20.062 1 97.12 137 TYR B N 1
ATOM 2841 C CA . TYR B 1 137 ? -4.211 17.328 19.875 1 97.12 137 TYR B CA 1
ATOM 2842 C C . TYR B 1 137 ? -5.645 17.062 19.453 1 97.12 137 TYR B C 1
ATOM 2844 O O . TYR B 1 137 ? -5.91 16.125 18.688 1 97.12 137 TYR B O 1
ATOM 2852 N N . ARG B 1 138 ? -6.531 17.859 19.891 1 96.12 138 ARG B N 1
ATOM 2853 C CA . ARG B 1 138 ? -7.93 17.734 19.516 1 96.12 138 ARG B CA 1
ATOM 2854 C C . ARG B 1 138 ? -8.102 17.953 18.016 1 96.12 138 ARG B C 1
ATOM 2856 O O . ARG B 1 138 ? -8.773 17.172 17.328 1 96.12 138 ARG B O 1
ATOM 2863 N N . VAL B 1 139 ? -7.445 19.016 17.531 1 96.88 139 VAL B N 1
ATOM 2864 C CA . VAL B 1 139 ? -7.547 19.328 16.109 1 96.88 139 VAL B CA 1
ATOM 2865 C C . VAL B 1 139 ? -6.859 18.234 15.297 1 96.88 139 VAL B C 1
ATOM 2867 O O . VAL B 1 139 ? -7.359 17.828 14.242 1 96.88 139 VAL B O 1
ATOM 2870 N N . GLN B 1 140 ? -5.707 17.734 15.797 1 98.06 140 GLN B N 1
ATOM 2871 C CA . GLN B 1 140 ? -4.996 16.656 15.117 1 98.06 140 GLN B CA 1
ATOM 2872 C C . GLN B 1 140 ? -5.887 15.438 14.945 1 98.06 140 GLN B C 1
ATOM 2874 O O . GLN B 1 140 ? -5.984 14.875 13.852 1 98.06 140 GLN B O 1
ATOM 2879 N N . THR B 1 141 ? -6.609 15 16.031 1 98.19 141 THR B N 1
ATOM 2880 C CA . THR B 1 141 ? -7.473 13.828 15.969 1 98.19 141 THR B CA 1
ATOM 2881 C C . THR B 1 141 ? -8.664 14.078 15.055 1 98.19 141 THR B C 1
ATOM 2883 O O . THR B 1 141 ? -9.141 13.164 14.383 1 98.19 141 THR B O 1
ATOM 2886 N N . GLN B 1 142 ? -9.117 15.297 15.016 1 97.69 142 GLN B N 1
ATOM 2887 C CA . GLN B 1 142 ? -10.227 15.641 14.125 1 97.69 142 GLN B CA 1
ATOM 2888 C C . GLN B 1 142 ? -9.812 15.508 12.664 1 97.69 142 GLN B C 1
ATOM 2890 O O . GLN B 1 142 ? -10.578 14.984 11.844 1 97.69 142 GLN B O 1
ATOM 2895 N N . ILE B 1 143 ? -8.641 15.984 12.367 1 98.44 143 ILE B N 1
ATOM 2896 C CA . ILE B 1 143 ? -8.133 15.914 11 1 98.44 143 ILE B CA 1
ATOM 2897 C C . ILE B 1 143 ? -7.969 14.453 10.586 1 98.44 143 ILE B C 1
ATOM 2899 O O . ILE B 1 143 ? -8.438 14.047 9.516 1 98.44 143 ILE B O 1
ATOM 2903 N N . ILE B 1 144 ? -7.402 13.617 11.422 1 98.56 144 ILE B N 1
ATOM 2904 C CA . ILE B 1 144 ? -7.195 12.195 11.156 1 98.56 144 ILE B CA 1
ATOM 2905 C C . ILE B 1 144 ? -8.547 11.508 10.938 1 98.56 144 ILE B C 1
ATOM 2907 O O . ILE B 1 144 ? -8.695 10.711 10.016 1 98.56 144 ILE B O 1
ATOM 2911 N N . SER B 1 145 ? -9.484 11.852 11.766 1 98.38 145 SER B N 1
ATOM 2912 C CA . SER B 1 145 ? -10.812 11.266 11.672 1 98.38 145 SER B CA 1
ATOM 2913 C C . SER B 1 145 ? -11.477 11.625 10.344 1 98.38 145 SER B C 1
ATOM 2915 O O . SER B 1 145 ? -12.102 10.773 9.703 1 98.38 145 SER B O 1
ATOM 2917 N N . LYS B 1 146 ? -11.352 12.859 9.953 1 98.25 146 LYS B N 1
ATOM 2918 C CA . LYS B 1 146 ? -11.93 13.297 8.688 1 98.25 146 LYS B CA 1
ATOM 2919 C C . LYS B 1 146 ? -11.258 12.602 7.508 1 98.25 146 LYS B C 1
ATOM 2921 O O . LYS B 1 146 ? -11.93 12.18 6.566 1 98.25 146 LYS B O 1
ATOM 2926 N N . MET B 1 147 ? -9.938 12.516 7.57 1 98.62 147 MET B N 1
ATOM 2927 C CA . MET B 1 147 ? -9.211 11.797 6.527 1 98.62 147 MET B CA 1
ATOM 2928 C C . MET B 1 147 ? -9.695 10.352 6.43 1 98.62 147 MET B C 1
ATOM 2930 O O . MET B 1 147 ? -9.945 9.852 5.332 1 98.62 147 MET B O 1
ATOM 2934 N N . ALA B 1 148 ? -9.867 9.711 7.547 1 98.56 148 ALA B N 1
ATOM 2935 C CA . ALA B 1 148 ? -10.25 8.305 7.617 1 98.56 148 ALA B CA 1
ATOM 2936 C C . ALA B 1 148 ? -11.641 8.086 7.02 1 98.56 148 ALA B C 1
ATOM 2938 O O . ALA B 1 148 ? -11.922 7.016 6.48 1 98.56 148 ALA B O 1
ATOM 2939 N N . LYS B 1 149 ? -12.508 9.055 7.094 1 97.81 149 LYS B N 1
ATOM 2940 C CA . LYS B 1 149 ? -13.898 8.922 6.648 1 97.81 149 LYS B CA 1
ATOM 2941 C C . LYS B 1 149 ? -14.039 9.312 5.18 1 97.81 149 LYS B C 1
ATOM 2943 O O . LYS B 1 149 ? -15.094 9.102 4.578 1 97.81 149 LYS B O 1
ATOM 2948 N N . SER B 1 150 ? -13.016 9.875 4.602 1 98.25 150 SER B N 1
ATOM 2949 C CA . SER B 1 150 ? -13.078 10.312 3.209 1 98.25 150 SER B CA 1
ATOM 2950 C C . SER B 1 150 ? -13.375 9.148 2.273 1 98.25 150 SER B C 1
ATOM 2952 O O . SER B 1 150 ? -12.836 8.055 2.447 1 98.25 150 SER B O 1
ATOM 2954 N N . ASP B 1 151 ? -14.156 9.336 1.23 1 97.12 151 ASP B N 1
ATOM 2955 C CA . ASP B 1 151 ? -14.453 8.336 0.208 1 97.12 151 ASP B CA 1
ATOM 2956 C C . ASP B 1 151 ? -13.242 8.078 -0.679 1 97.12 151 ASP B C 1
ATOM 2958 O O . ASP B 1 151 ? -13.211 7.098 -1.428 1 97.12 151 ASP B O 1
ATOM 2962 N N . HIS B 1 152 ? -12.242 8.969 -0.565 1 97.81 152 HIS B N 1
ATOM 2963 C CA . HIS B 1 152 ? -11.086 8.867 -1.441 1 97.81 152 HIS B CA 1
ATOM 2964 C C . HIS B 1 152 ? -9.859 8.375 -0.68 1 97.81 152 HIS B C 1
ATOM 2966 O O . HIS B 1 152 ? -8.734 8.469 -1.175 1 97.81 152 HIS B O 1
ATOM 2972 N N . LEU B 1 153 ? -10.047 7.82 0.518 1 98.5 153 LEU B N 1
ATOM 2973 C CA . LEU B 1 153 ? -8.953 7.391 1.379 1 98.5 153 LEU B CA 1
ATOM 2974 C C . LEU B 1 153 ? -8.102 6.324 0.689 1 98.5 153 LEU B C 1
ATOM 2976 O O . LEU B 1 153 ? -6.875 6.371 0.743 1 98.5 153 LEU B O 1
ATOM 2980 N N . PHE B 1 154 ? -8.773 5.395 0.019 1 97.31 154 PHE B N 1
ATOM 2981 C CA . PHE B 1 154 ? -8.07 4.199 -0.443 1 97.31 154 PHE B CA 1
ATOM 2982 C C . PHE B 1 154 ? -7.57 4.387 -1.869 1 97.31 154 PHE B C 1
ATOM 2984 O O . PHE B 1 154 ? -7.574 3.443 -2.664 1 97.31 154 PHE B O 1
ATOM 2991 N N . VAL B 1 155 ? -7.285 5.59 -2.238 1 96 155 VAL B N 1
ATOM 2992 C CA . VAL B 1 155 ? -6.422 5.926 -3.365 1 96 155 VAL B CA 1
ATOM 2993 C C . VAL B 1 155 ? -4.961 5.871 -2.932 1 96 155 VAL B C 1
ATOM 2995 O O . VAL B 1 155 ? -4.613 6.324 -1.837 1 96 155 VAL B O 1
ATOM 2998 N N . GLU B 1 156 ? -4.07 5.344 -3.746 1 94.12 156 GLU B N 1
ATOM 2999 C CA . GLU B 1 156 ? -2.695 5.047 -3.357 1 94.12 156 GLU B CA 1
ATOM 3000 C C . GLU B 1 156 ? -2.016 6.273 -2.756 1 94.12 156 GLU B C 1
ATOM 3002 O O . GLU B 1 156 ? -1.432 6.195 -1.673 1 94.12 156 GLU B O 1
ATOM 3007 N N . THR B 1 157 ? -2.129 7.406 -3.422 1 96.19 157 THR B N 1
ATOM 3008 C CA . THR B 1 157 ? -1.444 8.609 -2.965 1 96.19 157 THR B CA 1
ATOM 3009 C C . THR B 1 157 ? -2.064 9.125 -1.669 1 96.19 157 THR B C 1
ATOM 3011 O O . THR B 1 157 ? -1.354 9.602 -0.779 1 96.19 157 THR B O 1
ATOM 3014 N N . ASN B 1 158 ? -3.396 9.031 -1.556 1 98.12 158 ASN B N 1
ATOM 3015 C CA . ASN B 1 158 ? -4.086 9.492 -0.356 1 98.12 158 ASN B CA 1
ATOM 3016 C C . ASN B 1 158 ? -3.789 8.602 0.843 1 98.12 158 ASN B C 1
ATOM 3018 O O . ASN B 1 158 ? -3.541 9.094 1.944 1 98.12 158 ASN B O 1
ATOM 3022 N N . MET B 1 159 ? -3.77 7.297 0.577 1 98.31 159 MET B N 1
ATOM 3023 C CA . MET B 1 159 ? -3.428 6.352 1.638 1 98.31 159 MET B CA 1
ATOM 3024 C C . MET B 1 159 ? -2.004 6.582 2.133 1 98.31 159 MET B C 1
ATOM 3026 O O . MET B 1 159 ? -1.74 6.516 3.336 1 98.31 159 MET B O 1
ATOM 3030 N N . GLU B 1 160 ? -1.07 6.824 1.208 1 97.44 160 GLU B N 1
ATOM 3031 C CA . GLU B 1 160 ? 0.297 7.184 1.573 1 97.44 160 GLU B CA 1
ATOM 3032 C C . GLU B 1 160 ? 0.32 8.375 2.527 1 97.44 160 GLU B C 1
ATOM 3034 O O . GLU B 1 160 ? 1.009 8.344 3.549 1 97.44 160 GLU B O 1
ATOM 3039 N N . LEU B 1 161 ? -0.432 9.406 2.203 1 97.62 161 LEU B N 1
ATOM 3040 C CA . LEU B 1 161 ? -0.463 10.617 3.014 1 97.62 161 LEU B CA 1
ATOM 3041 C C . LEU B 1 161 ? -1.093 10.344 4.375 1 97.62 161 LEU B C 1
ATOM 3043 O O . LEU B 1 161 ? -0.615 10.844 5.395 1 97.62 161 LEU B O 1
ATOM 3047 N N . PHE B 1 162 ? -2.186 9.562 4.363 1 98.69 162 PHE B N 1
ATOM 3048 C CA . PHE B 1 162 ? -2.85 9.203 5.609 1 98.69 162 PHE B CA 1
ATOM 3049 C C . PHE B 1 162 ? -1.9 8.445 6.531 1 98.69 162 PHE B C 1
ATOM 3051 O O . PHE B 1 162 ? -1.77 8.781 7.711 1 98.69 162 PHE B O 1
ATOM 3058 N N . LEU B 1 163 ? -1.257 7.402 5.953 1 98.19 163 LEU B N 1
ATOM 3059 C CA . LEU B 1 163 ? -0.34 6.582 6.734 1 98.19 163 LEU B CA 1
ATOM 3060 C C . LEU B 1 163 ? 0.821 7.414 7.266 1 98.19 163 LEU B C 1
ATOM 3062 O O . LEU B 1 163 ? 1.209 7.277 8.43 1 98.19 163 LEU B O 1
ATOM 3066 N N . LEU B 1 164 ? 1.342 8.266 6.465 1 96.38 164 LEU B N 1
ATOM 3067 C CA . LEU B 1 164 ? 2.426 9.156 6.863 1 96.38 164 LEU B CA 1
ATOM 3068 C C . LEU B 1 164 ? 1.987 10.07 8.008 1 96.38 164 LEU B C 1
ATOM 3070 O O . LEU B 1 164 ? 2.674 10.164 9.023 1 96.38 164 LEU B O 1
ATOM 3074 N N . PHE B 1 165 ? 0.822 10.695 7.836 1 98.12 165 PHE B N 1
ATOM 3075 C CA . PHE B 1 165 ? 0.322 11.664 8.805 1 98.12 165 PHE B CA 1
ATOM 3076 C C . PHE B 1 165 ? 0.078 11.008 10.156 1 98.12 165 PHE B C 1
ATOM 3078 O O . PHE B 1 165 ? 0.471 11.539 11.195 1 98.12 165 PHE B O 1
ATOM 3085 N N . VAL B 1 166 ? -0.515 9.789 10.164 1 98.25 166 VAL B N 1
ATOM 3086 C CA . VAL B 1 166 ? -0.784 9.062 11.398 1 98.25 166 VAL B CA 1
ATOM 3087 C C . VAL B 1 166 ? 0.533 8.633 12.047 1 98.25 166 VAL B C 1
ATOM 3089 O O . VAL B 1 166 ? 0.683 8.703 13.266 1 98.25 166 VAL B O 1
ATOM 3092 N N . SER B 1 167 ? 1.481 8.211 11.242 1 96.69 167 SER B N 1
ATOM 3093 C CA . SER B 1 167 ? 2.768 7.785 11.789 1 96.69 167 SER B CA 1
ATOM 3094 C C . SER B 1 167 ? 3.506 8.953 12.43 1 96.69 167 SER B C 1
ATOM 3096 O O . SER B 1 167 ? 4.223 8.773 13.414 1 96.69 167 SER B O 1
ATOM 3098 N N . TRP B 1 168 ? 3.338 10.125 11.883 1 96.25 168 TRP B N 1
ATOM 3099 C CA . TRP B 1 168 ? 3.979 11.32 12.406 1 96.25 168 TRP B CA 1
ATOM 3100 C C . TRP B 1 168 ? 3.354 11.742 13.734 1 96.25 168 TRP B C 1
ATOM 3102 O O . TRP B 1 168 ? 4.062 12.109 14.68 1 96.25 168 TRP B O 1
ATOM 3112 N N . LEU B 1 169 ? 2.084 11.695 13.828 1 97.56 169 LEU B N 1
ATOM 3113 C CA . LEU B 1 169 ? 1.352 12.266 14.953 1 97.56 169 LEU B CA 1
ATOM 3114 C C . LEU B 1 169 ? 1.093 11.211 16.031 1 97.56 169 LEU B C 1
ATOM 3116 O O . LEU B 1 169 ? 0.876 11.539 17.188 1 97.56 169 LEU B O 1
ATOM 3120 N N . GLY B 1 170 ? 1.129 9.945 15.672 1 97.19 170 GLY B N 1
ATOM 3121 C CA . GLY B 1 170 ? 0.721 8.82 16.5 1 97.19 170 GLY B CA 1
ATOM 3122 C C . GLY B 1 170 ? 1.464 8.766 17.828 1 97.19 170 GLY B C 1
ATOM 3123 O O . GLY B 1 170 ? 0.845 8.695 18.891 1 97.19 170 GLY B O 1
ATOM 3124 N N . PRO B 1 171 ? 2.779 8.828 17.812 1 96.19 171 PRO B N 1
ATOM 3125 C CA . PRO B 1 171 ? 3.549 8.703 19.047 1 96.19 171 PRO B CA 1
ATOM 3126 C C . PRO B 1 171 ? 3.098 9.695 20.125 1 96.19 171 PRO B C 1
ATOM 3128 O O . PRO B 1 171 ? 2.957 9.328 21.297 1 96.19 171 PRO B O 1
ATOM 3131 N N . ASN B 1 172 ? 2.781 10.945 19.734 1 96.25 172 ASN B N 1
ATOM 3132 C CA . ASN B 1 172 ? 2.357 11.961 20.688 1 96.25 172 ASN B CA 1
ATOM 3133 C C . ASN B 1 172 ? 0.888 11.797 21.062 1 96.25 172 ASN B C 1
ATOM 3135 O O . ASN B 1 172 ? 0.51 12.008 22.219 1 96.25 172 ASN B O 1
ATOM 3139 N N . LEU B 1 173 ? 0.119 11.391 20.109 1 97.38 173 LEU B N 1
ATOM 3140 C CA . LEU B 1 173 ? -1.3 11.195 20.375 1 97.38 173 LEU B CA 1
ATOM 3141 C C . LEU B 1 173 ? -1.505 10.047 21.359 1 97.38 173 LEU B C 1
ATOM 3143 O O . LEU B 1 173 ? -2.395 10.102 22.219 1 97.38 173 LEU B O 1
ATOM 3147 N N . ASP B 1 174 ? -0.67 9.062 21.312 1 97.06 174 ASP B N 1
ATOM 3148 C CA . ASP B 1 174 ? -0.796 7.898 22.172 1 97.06 174 ASP B CA 1
ATOM 3149 C C . ASP B 1 174 ? -0.402 8.242 23.609 1 97.06 174 ASP B C 1
ATOM 3151 O O . ASP B 1 174 ? -0.762 7.523 24.547 1 97.06 174 ASP B O 1
ATOM 3155 N N . LYS B 1 175 ? 0.369 9.305 23.812 1 96 175 LYS B N 1
ATOM 3156 C CA . LYS B 1 175 ? 0.792 9.734 25.141 1 96 175 LYS B CA 1
ATOM 3157 C C . LYS B 1 175 ? -0.235 10.664 25.781 1 96 175 LYS B C 1
ATOM 3159 O O . LYS B 1 175 ? -0.203 10.906 26.984 1 96 175 LYS B O 1
ATOM 3164 N N . GLU B 1 176 ? -1.055 11.195 24.938 1 94.62 176 GLU B N 1
ATOM 3165 C CA . GLU B 1 176 ? -2.043 12.164 25.406 1 94.62 176 GLU B CA 1
ATOM 3166 C C . GLU B 1 176 ? -3.33 11.469 25.844 1 94.62 176 GLU B C 1
ATOM 3168 O O . GLU B 1 176 ? -3.85 10.609 25.141 1 94.62 176 GLU B O 1
ATOM 3173 N N . GLN B 1 177 ? -3.846 11.891 27.016 1 89.94 177 GLN B N 1
ATOM 3174 C CA . GLN B 1 177 ? -5.051 11.289 27.578 1 89.94 177 GLN B CA 1
ATOM 3175 C C . GLN B 1 177 ? -6.23 11.414 26.625 1 89.94 177 GLN B C 1
ATOM 3177 O O . GLN B 1 177 ? -6.461 12.484 26.047 1 89.94 177 GLN B O 1
ATOM 3182 N N . ASP B 1 178 ? -6.945 10.344 26.375 1 92.69 178 ASP B N 1
ATOM 3183 C CA . ASP B 1 178 ? -8.188 10.258 25.609 1 92.69 178 ASP B CA 1
ATOM 3184 C C . ASP B 1 178 ? -7.902 10.25 24.109 1 92.69 178 ASP B C 1
ATOM 3186 O O . ASP B 1 178 ? -8.742 9.812 23.312 1 92.69 178 ASP B O 1
ATOM 3190 N N . LYS B 1 179 ? -6.73 10.758 23.703 1 94.19 179 LYS B N 1
ATOM 3191 C CA . LYS B 1 179 ? -6.438 10.805 22.266 1 94.19 179 LYS B CA 1
ATOM 3192 C C . LYS B 1 179 ? -6.035 9.422 21.75 1 94.19 179 LYS B C 1
ATOM 3194 O O . LYS B 1 179 ? -6.277 9.102 20.578 1 94.19 179 LYS B O 1
ATOM 3199 N N . ASP B 1 180 ? -5.496 8.664 22.625 1 95.38 180 ASP B N 1
ATOM 3200 C CA . ASP B 1 180 ? -5.145 7.289 22.266 1 95.38 180 ASP B CA 1
ATOM 3201 C C . ASP B 1 180 ? -6.395 6.473 21.922 1 95.38 180 ASP B C 1
ATOM 3203 O O . ASP B 1 180 ? -6.402 5.719 20.953 1 95.38 180 ASP B O 1
ATOM 3207 N N . ALA B 1 181 ? -7.473 6.703 22.688 1 96.81 181 ALA B N 1
ATOM 3208 C CA . ALA B 1 181 ? -8.727 6 22.438 1 96.81 181 ALA B CA 1
ATOM 3209 C C . ALA B 1 181 ? -9.352 6.43 21.109 1 96.81 181 ALA B C 1
ATOM 3211 O O . ALA B 1 181 ? -9.891 5.602 20.375 1 96.81 181 ALA B O 1
ATOM 3212 N N . ILE B 1 182 ? -9.258 7.668 20.844 1 97 182 ILE B N 1
ATOM 3213 C CA . ILE B 1 182 ? -9.805 8.195 19.594 1 97 182 ILE B CA 1
ATOM 3214 C C . ILE B 1 182 ? -9.047 7.609 18.406 1 97 182 ILE B C 1
ATOM 3216 O O . ILE B 1 182 ? -9.656 7.145 17.453 1 97 182 ILE B O 1
ATOM 3220 N N . LEU B 1 183 ? -7.715 7.637 18.516 1 97.94 183 LEU B N 1
ATOM 3221 C CA . LEU B 1 183 ? -6.891 7.07 17.453 1 97.94 183 LEU B CA 1
ATOM 3222 C C . LEU B 1 183 ? -7.199 5.59 17.25 1 97.94 183 LEU B C 1
ATOM 3224 O O . LEU B 1 183 ? -7.262 5.109 16.125 1 97.94 183 LEU B O 1
ATOM 3228 N N . THR B 1 184 ? -7.457 4.852 18.359 1 97.75 184 THR B N 1
ATOM 3229 C CA . THR B 1 184 ? -7.82 3.439 18.297 1 97.75 184 THR B CA 1
ATOM 3230 C C . THR B 1 184 ? -9.117 3.25 17.516 1 97.75 184 THR B C 1
ATOM 3232 O O . THR B 1 184 ? -9.195 2.398 16.625 1 97.75 184 THR B O 1
ATOM 3235 N N . ASP B 1 185 ? -10.039 4.059 17.812 1 98.06 185 ASP B N 1
ATOM 3236 C CA . ASP B 1 185 ? -11.336 3.959 17.156 1 98.06 185 ASP B CA 1
ATOM 3237 C C . ASP B 1 185 ? -11.203 4.25 15.656 1 98.06 185 ASP B C 1
ATOM 3239 O O . ASP B 1 185 ? -11.797 3.555 14.828 1 98.06 185 ASP B O 1
ATOM 3243 N N . VAL B 1 186 ? -10.453 5.262 15.336 1 98.25 186 VAL B N 1
ATOM 3244 C CA . VAL B 1 186 ? -10.273 5.66 13.945 1 98.25 186 VAL B CA 1
ATOM 3245 C C . VAL B 1 186 ? -9.586 4.539 13.172 1 98.25 186 VAL B C 1
ATOM 3247 O O . VAL B 1 186 ? -10.031 4.152 12.094 1 98.25 186 VAL B O 1
ATOM 3250 N N . LEU B 1 187 ? -8.523 3.965 13.719 1 98.06 187 LEU B N 1
ATOM 3251 C CA . LEU B 1 187 ? -7.75 2.938 13.023 1 98.06 187 LEU B CA 1
ATOM 3252 C C . LEU B 1 187 ? -8.547 1.645 12.906 1 98.06 187 LEU B C 1
ATOM 3254 O O . LEU B 1 187 ? -8.422 0.917 11.922 1 98.06 187 LEU B O 1
ATOM 3258 N N . LEU B 1 188 ? -9.391 1.387 13.938 1 97.19 188 LEU B N 1
ATOM 3259 C CA . LEU B 1 188 ? -10.281 0.24 13.844 1 97.19 188 LEU B CA 1
ATOM 3260 C C . LEU B 1 188 ? -11.25 0.397 12.672 1 97.19 188 LEU B C 1
ATOM 3262 O O . LEU B 1 188 ? -11.477 -0.552 11.922 1 97.19 188 LEU B O 1
ATOM 3266 N N . GLY B 1 189 ? -11.789 1.566 12.562 1 98 189 GLY B N 1
ATOM 3267 C CA . GLY B 1 189 ? -12.68 1.839 11.445 1 98 189 GLY B CA 1
ATOM 3268 C C . GLY B 1 189 ? -11.992 1.724 10.094 1 98 189 GLY B C 1
ATOM 3269 O O . GLY B 1 189 ? -12.555 1.155 9.156 1 98 189 GLY B O 1
ATOM 3270 N N . VAL B 1 190 ? -10.789 2.268 9.961 1 98.5 190 VAL B N 1
ATOM 3271 C CA . VAL B 1 190 ? -10.023 2.209 8.719 1 98.5 190 VAL B CA 1
ATOM 3272 C C . VAL B 1 190 ? -9.703 0.755 8.375 1 98.5 190 VAL B C 1
ATOM 3274 O O . VAL B 1 190 ? -9.766 0.355 7.211 1 98.5 190 VAL B O 1
ATOM 3277 N N . ARG B 1 191 ? -9.359 -0.015 9.398 1 96.56 191 ARG B N 1
ATOM 3278 C CA . ARG B 1 191 ? -9.055 -1.429 9.203 1 96.56 191 ARG B CA 1
ATOM 3279 C C . ARG B 1 191 ? -10.258 -2.174 8.641 1 96.56 191 ARG B C 1
ATOM 3281 O O . ARG B 1 191 ? -10.125 -2.977 7.711 1 96.56 191 ARG B O 1
ATOM 3288 N N . GLU B 1 192 ? -11.414 -1.955 9.141 1 96.38 192 GLU B N 1
ATOM 3289 C CA . GLU B 1 192 ? -12.633 -2.598 8.664 1 96.38 192 GLU B CA 1
ATOM 3290 C C . GLU B 1 192 ? -12.906 -2.254 7.203 1 96.38 192 GLU B C 1
ATOM 3292 O O . GLU B 1 192 ? -13.289 -3.123 6.414 1 96.38 192 GLU B O 1
ATOM 3297 N N . ARG B 1 193 ? -12.727 -1.046 6.867 1 97.25 193 ARG B N 1
ATOM 3298 C CA . ARG B 1 193 ? -12.93 -0.628 5.484 1 97.25 193 ARG B CA 1
ATOM 3299 C C . ARG B 1 193 ? -11.859 -1.216 4.57 1 97.25 193 ARG B C 1
ATOM 3301 O O . ARG B 1 193 ? -12.141 -1.585 3.43 1 97.25 193 ARG B O 1
ATOM 3308 N N . ALA B 1 194 ? -10.641 -1.24 5.086 1 96.38 194 ALA B N 1
ATOM 3309 C CA . ALA B 1 194 ? -9.508 -1.745 4.312 1 96.38 194 ALA B CA 1
ATOM 3310 C C . ALA B 1 194 ? -9.703 -3.213 3.947 1 96.38 194 ALA B C 1
ATOM 3312 O O . ALA B 1 194 ? -9.188 -3.68 2.928 1 96.38 194 ALA B O 1
ATOM 3313 N N . ASP B 1 195 ? -10.453 -3.93 4.73 1 92.88 195 ASP B N 1
ATOM 3314 C CA . ASP B 1 195 ? -10.703 -5.348 4.496 1 92.88 195 ASP B CA 1
ATOM 3315 C C . ASP B 1 195 ? -11.469 -5.559 3.188 1 92.88 195 ASP B C 1
ATOM 3317 O O . ASP B 1 195 ? -11.461 -6.66 2.633 1 92.88 195 ASP B O 1
ATOM 3321 N N . LEU B 1 196 ? -12.141 -4.531 2.764 1 93.88 196 LEU B N 1
ATOM 3322 C CA . LEU B 1 196 ? -12.93 -4.605 1.536 1 93.88 196 LEU B CA 1
ATOM 3323 C C . LEU B 1 196 ? -12.133 -4.078 0.348 1 93.88 196 LEU B C 1
ATOM 3325 O O . LEU B 1 196 ? -12.648 -3.998 -0.767 1 93.88 196 LEU B O 1
ATOM 3329 N N . GLU B 1 197 ? -10.867 -3.699 0.597 1 94.5 197 GLU B N 1
ATOM 3330 C CA . GLU B 1 197 ? -10 -3.121 -0.422 1 94.5 197 GLU B CA 1
ATOM 3331 C C . GLU B 1 197 ? -8.922 -4.113 -0.858 1 94.5 197 GLU B C 1
ATOM 3333 O O . GLU B 1 197 ? -9.062 -5.32 -0.638 1 94.5 197 GLU B O 1
ATOM 3338 N N . SER B 1 198 ? -7.973 -3.717 -1.63 1 94.88 198 SER B N 1
ATOM 3339 C CA . SER B 1 198 ? -6.883 -4.562 -2.107 1 94.88 198 SER B CA 1
ATOM 3340 C C . SER B 1 198 ? -6.062 -5.113 -0.946 1 94.88 198 SER B C 1
ATOM 3342 O O . SER B 1 198 ? -6.098 -4.57 0.16 1 94.88 198 SER B O 1
ATOM 3344 N N . THR B 1 199 ? -5.359 -6.184 -1.141 1 95 199 THR B N 1
ATOM 3345 C CA . THR B 1 199 ? -4.477 -6.77 -0.138 1 95 199 THR B CA 1
ATOM 3346 C C . THR B 1 199 ? -3.402 -5.77 0.286 1 95 199 THR B C 1
ATOM 3348 O O . THR B 1 199 ? -3.041 -5.703 1.462 1 95 199 THR B O 1
ATOM 3351 N N . LEU B 1 200 ? -2.943 -5.043 -0.683 1 96.81 200 LEU B N 1
ATOM 3352 C CA . LEU B 1 200 ? -1.945 -4.016 -0.402 1 96.81 200 LEU B CA 1
ATOM 3353 C C . LEU B 1 200 ? -2.453 -3.037 0.652 1 96.81 200 LEU B C 1
ATOM 3355 O O . LEU B 1 200 ? -1.773 -2.785 1.649 1 96.81 200 LEU B O 1
ATOM 3359 N N . MET B 1 201 ? -3.691 -2.518 0.476 1 97.25 201 MET B N 1
ATOM 3360 C CA . MET B 1 201 ? -4.273 -1.55 1.4 1 97.25 201 MET B CA 1
ATOM 3361 C C . MET B 1 201 ? -4.52 -2.182 2.766 1 97.25 201 MET B C 1
ATOM 3363 O O . MET B 1 201 ? -4.234 -1.572 3.797 1 97.25 201 MET B O 1
ATOM 3367 N N . ARG B 1 202 ? -5.02 -3.357 2.721 1 96.56 202 ARG B N 1
ATOM 3368 C CA . ARG B 1 202 ? -5.312 -4.059 3.965 1 96.56 202 ARG B CA 1
ATOM 3369 C C . ARG B 1 202 ? -4.047 -4.285 4.781 1 96.56 202 ARG B C 1
ATOM 3371 O O . ARG B 1 202 ? -4.012 -3.982 5.977 1 96.56 202 ARG B O 1
ATOM 3378 N N . LEU B 1 203 ? -3.014 -4.77 4.152 1 97 203 LEU B N 1
ATOM 3379 C CA . LEU B 1 203 ? -1.783 -5.098 4.863 1 97 203 LEU B CA 1
ATOM 3380 C C . LEU B 1 203 ? -1.077 -3.83 5.34 1 97 203 LEU B C 1
ATOM 3382 O O . LEU B 1 203 ? -0.444 -3.83 6.398 1 97 203 LEU B O 1
ATOM 3386 N N . ALA B 1 204 ? -1.169 -2.773 4.527 1 97.62 204 ALA B N 1
ATOM 3387 C CA . ALA B 1 204 ? -0.57 -1.514 4.961 1 97.62 204 ALA B CA 1
ATOM 3388 C C . ALA B 1 204 ? -1.195 -1.028 6.266 1 97.62 204 ALA B C 1
ATOM 3390 O O . ALA B 1 204 ? -0.489 -0.571 7.168 1 97.62 204 ALA B O 1
ATOM 3391 N N . VAL B 1 205 ? -2.551 -1.116 6.371 1 97.62 205 VAL B N 1
ATOM 3392 C CA . VAL B 1 205 ? -3.254 -0.689 7.574 1 97.62 205 VAL B CA 1
ATOM 3393 C C . VAL B 1 205 ? -2.889 -1.606 8.742 1 97.62 205 VAL B C 1
ATOM 3395 O O . VAL B 1 205 ? -2.65 -1.139 9.859 1 97.62 205 VAL B O 1
ATOM 3398 N N . VAL B 1 206 ? -2.814 -2.885 8.453 1 96.06 206 VAL B N 1
ATOM 3399 C CA . VAL B 1 206 ? -2.391 -3.844 9.469 1 96.06 206 VAL B CA 1
ATOM 3400 C C . VAL B 1 206 ? -0.985 -3.494 9.953 1 96.06 206 VAL B C 1
ATOM 3402 O O . VAL B 1 206 ? -0.711 -3.523 11.156 1 96.06 206 VAL B O 1
ATOM 3405 N N . GLY B 1 207 ? -0.109 -3.195 8.969 1 95.81 207 GLY B N 1
ATOM 3406 C CA . GLY B 1 207 ? 1.242 -2.793 9.32 1 95.81 207 GLY B CA 1
ATOM 3407 C C . GLY B 1 207 ? 1.284 -1.581 10.234 1 95.81 207 GLY B C 1
ATOM 3408 O O . GLY B 1 207 ? 2.062 -1.543 11.188 1 95.81 207 GLY B O 1
ATOM 3409 N N . LEU B 1 208 ? 0.45 -0.609 9.992 1 97.19 208 LEU B N 1
ATOM 3410 C CA . LEU B 1 208 ? 0.386 0.601 10.805 1 97.19 208 LEU B CA 1
ATOM 3411 C C . LEU B 1 208 ? -0.067 0.279 12.227 1 97.19 208 LEU B C 1
ATOM 3413 O O . LEU B 1 208 ? 0.521 0.765 13.195 1 97.19 208 LEU B O 1
ATOM 3417 N N . VAL B 1 209 ? -1.128 -0.499 12.32 1 96.06 209 VAL B N 1
ATOM 3418 C CA . VAL B 1 209 ? -1.68 -0.864 13.625 1 96.06 209 VAL B CA 1
ATOM 3419 C C . VAL B 1 209 ? -0.633 -1.627 14.43 1 96.06 209 VAL B C 1
ATOM 3421 O O . VAL B 1 209 ? -0.473 -1.39 15.633 1 96.06 209 VAL B O 1
ATOM 3424 N N . ARG B 1 210 ? 0.108 -2.428 13.812 1 93.12 210 ARG B N 1
ATOM 3425 C CA . ARG B 1 210 ? 1.13 -3.209 14.5 1 93.12 210 ARG B CA 1
ATOM 3426 C C . ARG B 1 210 ? 2.299 -2.326 14.93 1 93.12 210 ARG B C 1
ATOM 3428 O O . ARG B 1 210 ? 2.875 -2.523 16 1 93.12 210 ARG B O 1
ATOM 3435 N N . LEU B 1 211 ? 2.641 -1.472 14.055 1 93.69 211 LEU B N 1
ATOM 3436 C CA . LEU B 1 211 ? 3.662 -0.497 14.422 1 93.69 211 LEU B CA 1
ATOM 3437 C C . LEU B 1 211 ? 3.266 0.252 15.688 1 93.69 211 LEU B C 1
ATOM 3439 O O . LEU B 1 211 ? 4.098 0.473 16.578 1 93.69 211 LEU B O 1
ATOM 3443 N N . ARG B 1 212 ? 2.027 0.692 15.734 1 96 212 ARG B N 1
ATOM 3444 C CA . ARG B 1 212 ? 1.51 1.381 16.906 1 96 212 ARG B CA 1
ATOM 3445 C C . ARG B 1 212 ? 1.571 0.484 18.141 1 96 212 ARG B C 1
ATOM 3447 O O . ARG B 1 212 ? 1.976 0.926 19.219 1 96 212 ARG B O 1
ATOM 3454 N N . GLU B 1 213 ? 1.209 -0.788 17.969 1 93.88 213 GLU B N 1
ATOM 3455 C CA . GLU B 1 213 ? 1.236 -1.752 19.062 1 93.88 213 GLU B CA 1
ATOM 3456 C C . GLU B 1 213 ? 2.654 -1.948 19.594 1 93.88 213 GLU B C 1
ATOM 3458 O O . GLU B 1 213 ? 2.848 -2.232 20.781 1 93.88 213 GLU B O 1
ATOM 3463 N N . ASP B 1 214 ? 3.617 -1.796 18.766 1 93.81 214 ASP B N 1
ATOM 3464 C CA . ASP B 1 214 ? 5.02 -1.957 19.141 1 93.81 214 ASP B CA 1
ATOM 3465 C C . ASP B 1 214 ? 5.586 -0.662 19.719 1 93.81 214 ASP B C 1
ATOM 3467 O O . ASP B 1 214 ? 6.766 -0.593 20.062 1 93.81 214 ASP B O 1
ATOM 3471 N N . GLY B 1 215 ? 4.797 0.396 19.781 1 94.62 215 GLY B N 1
ATOM 3472 C CA . GLY B 1 215 ? 5.219 1.651 20.391 1 94.62 215 GLY B CA 1
ATOM 3473 C C . GLY B 1 215 ? 5.895 2.586 19.391 1 94.62 215 GLY B C 1
ATOM 3474 O O . GLY B 1 215 ? 6.785 3.35 19.766 1 94.62 215 GLY B O 1
ATOM 3475 N N . TRP B 1 216 ? 5.652 2.451 18.156 1 94.25 216 TRP B N 1
ATOM 3476 C CA . TRP B 1 216 ? 6.141 3.316 17.078 1 94.25 216 TRP B CA 1
ATOM 3477 C C . TRP B 1 216 ? 7.664 3.291 17.016 1 94.25 216 TRP B C 1
ATOM 3479 O O . TRP B 1 216 ? 8.312 4.34 17.094 1 94.25 216 TRP B O 1
ATOM 3489 N N . PRO B 1 217 ? 8.25 2.162 16.828 1 89.81 217 PRO B N 1
ATOM 3490 C CA . PRO B 1 217 ? 9.711 2.137 16.781 1 89.81 217 PRO B CA 1
ATOM 3491 C C . PRO B 1 217 ? 10.281 3.049 15.688 1 89.81 217 PRO B C 1
ATOM 3493 O O . PRO B 1 217 ? 9.742 3.107 14.578 1 89.81 217 PRO B O 1
ATOM 3496 N N . SER B 1 218 ? 11.359 3.748 16 1 76.19 218 SER B N 1
ATOM 3497 C CA . SER B 1 218 ? 11.969 4.758 15.141 1 76.19 218 SER B CA 1
ATOM 3498 C C . SER B 1 218 ? 12.398 4.16 13.805 1 76.19 218 SER B C 1
ATOM 3500 O O . SER B 1 218 ? 12.32 4.824 12.773 1 76.19 218 SER B O 1
ATOM 3502 N N . GLU B 1 219 ? 12.844 2.979 13.836 1 68.75 219 GLU B N 1
ATOM 3503 C CA . GLU B 1 219 ? 13.367 2.361 12.617 1 68.75 219 GLU B CA 1
ATOM 3504 C C . GLU B 1 219 ? 12.273 2.205 11.562 1 68.75 219 GLU B C 1
ATOM 3506 O O . GLU B 1 219 ? 12.562 2.086 10.375 1 68.75 219 GLU B O 1
ATOM 3511 N N . ASP B 1 220 ? 11.086 2.279 12.062 1 60.44 220 ASP B N 1
ATOM 3512 C CA . ASP B 1 220 ? 9.984 2.018 11.148 1 60.44 220 ASP B CA 1
ATOM 3513 C C . ASP B 1 220 ? 9.242 3.307 10.797 1 60.44 220 ASP B C 1
ATOM 3515 O O . ASP B 1 220 ? 8.242 3.279 10.078 1 60.44 220 ASP B O 1
ATOM 3519 N N . LEU B 1 221 ? 9.758 4.406 11.406 1 64.31 221 LEU B N 1
ATOM 3520 C CA . LEU B 1 221 ? 9.117 5.695 11.164 1 64.31 221 LEU B CA 1
ATOM 3521 C C . LEU B 1 221 ? 9.898 6.508 10.133 1 64.31 221 LEU B C 1
ATOM 3523 O O . LEU B 1 221 ? 11.125 6.426 10.086 1 64.31 221 LEU B O 1
#

pLDDT: mean 91.26, std 11.91, range [42.97, 98.75]

Sequence (442 aa):
MTAAAIDPLVPIVFDATKAEEVMDEIVEAIGTDTTKLRMTIEVIYHRAMQSEHWADMAVKLLAMLSERIPQTLSDPDIALDKNGVAFVGPRLVRRYLFTRIQSDFDADIQKPSWSVPLVHFLYGLSRTMTQSLRMSYRVQTQIISKMAKSDHLFVETNMELFLLFVSWLGPNLDKEQDKDAILTDVLLGVRERADLESTLMRLAVVGLVRLREDGWPSEDLMTAAAIDPLVPIVFDATKAEEVMDEIVEAIGTDTTKLRMTIEVIYHRAMQSEHWADMAVKLLAMLSERIPQTLSDPDIALDKNGVAFVGPRLVRRYLFTRIQSDFDADIQKPSWSVPLVHFLYGLSRTMTQSLRMSYRVQTQIISKMAKSDHLFVETNMELFLLFVSWLGPNLDKEQDKDAILTDVLLGVRERADLESTLMRLAVVGLVRLREDGWPSEDL

Foldseek 3Di:
DLLVLVVVCQVVVVPPVVLLVSLLVQLVVCQQPVVSVLVNLVSLVVQLLPDQSSLLSSLVSLLSNLVNHDQARFDPVDAAPPVRHTQGRSSSSQVSNVVVLVVLLVVQLQDLAHRLSSLSNLLSLCPDPRPSRRDDLVNLLVSLLSSLPRPNCPDPNNVVSSLVSCLSCVLVLCVDPPSVVSNVVSLVSSLVVQVVPDPVSNVSSVVSVVCVVVNSDPVVD/DLLVLCVVCQPDPNPVVVLLVSLLVQLVVCPQPVVSVLVNLVSLVVQLLPDQSSLLVSLVSLLSNLVNHDQARFDPVDAADPVRHTQGRSSSSQVSNVVVLVVLLVVQLQDLAHRLSSLSNLLSLCPDPRPSSRDDLVNLLVSLLSSLPRPNCPDPNNVVSSLVSCLSCVLVLCVDPPSVVSNVVSLVSSLVVQVVDDPVSNVSSVVSVVCVVVNNDPVVD

=== Feature glossary ===
The record interleaves many kinds of information about one protein. Here is each kind framed as the question it answers.

Q: What known structures does this most resemble?
A: Structural nearest neighbors (via Foldseek easy-search vs the PDB). Reported per hit: target PDB id, E-value, and alignment TM-score. A TM-score above ~0.5 is the conventional threshold for 'same fold'.

Q: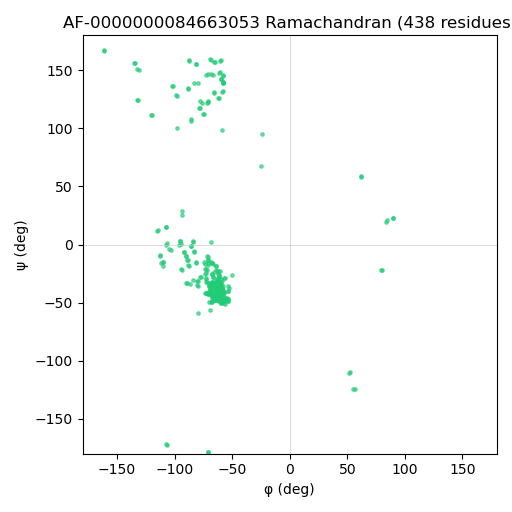 Where is each backbone atom in 3D?
A: The mmCIF table is the protein's shape written out atom by atom. For each backbone N, Cα, C, and carbonyl O, it records an (x, y, z) coordinate triple in Å plus the residue type, chain letter, and residue number.

Q: What are the backbone torsion angles?
A: The φ/ψ torsion pair specifies the backbone conformation at each residue. φ rotates about the N–Cα bond, ψ about the Cα–C bond. Steric clashes forbid most of the (φ, ψ) plane — the allowed regions (α-helix basin, β-sheet basin, left-handed helix) are the Ramachandran-allowed regions.

Q: Which residues are buried vs exposed?
A: Solvent-accessible surface area (SASA) is the area in Å² traced out by the centre of a 1.4 Å probe sphere (a water molecule) rolled over the protein's van der Waals surface (Shrake–Rupley / Lee–Richards construction). Buried residues have near-zero SASA; fully exposed residues can exceed 200 Å². The total SASA scales roughly with the number of surface residues.

Q: How confident is the AlphaFold model at each residue?
A: pLDDT is the predicted lDDT-Cα score: AlphaFold's confidence that the local environment of each residue (all inter-atomic distances within 15 Å) is correctly placed. It is a per-residue number between 0 and 100, with higher meaning more reliable.

Q: What does the local fold look like, residue by residue?
A: 3Di is Foldseek's structural alphabet. Each residue is assigned one of twenty discrete states based on how its Cα sits relative to its spatial (not sequential) neighbors. Aligning 3Di strings finds structural homologs roughly as well as full 3D superposition, but orders of magnitude faster.

Q: How big and how compact is the whole molecule?
A: Radius of gyration (Rg) is the root-mean-square distance of Cα atoms from their centroid — a single number for overall size and compactness. A globular domain of N residues has Rg ≈ 2.2·N^0.38 Å; an extended or disordered chain has a much larger Rg. The Cα contact count is the number of residue pairs whose Cα atoms are within 8 Å and are more than four positions apart in sequence — a standard proxy for tertiary packing density. The bounding box is the smallest axis-aligned box enclosing all Cα atoms.

Q: Which residues are in helices, strands, or loops?
A: DSSP 8-state secondary structure assigns each residue one of H (α-helix), G (3₁₀-helix), I (π-helix), E (extended β-strand), B (isolated β-bridge), T (hydrogen-bonded turn), S (bend), or '-' (coil). The assignment is computed from backbone hydrogen-bond geometry via the Kabsch–Sander algorithm.

Q: How mobile is each atom in the crystal?
A: Crystallographic B-factors measure how much each atom's electron density is smeared out, in Å². They rise in mobile loops and surface residues and fall in the buried interior. In AlphaFold models this column is repurposed to hold pLDDT instead.

Q: What if only a Cα trace is available?
A: P-SEA three-state annotation labels each residue as helix, strand, or coil based purely on the geometry of the Cα trace. It serves as a fallback when the full backbone (and thus DSS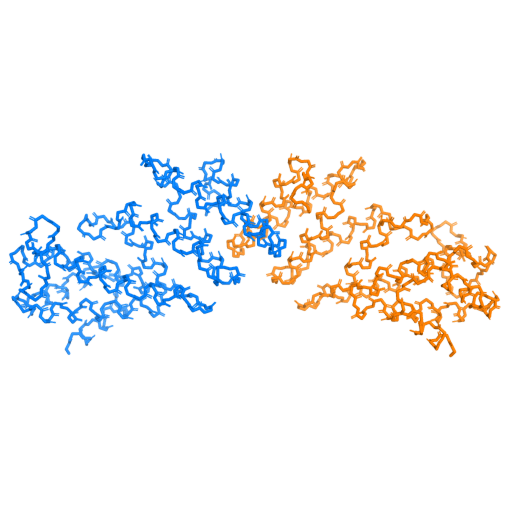P) is unavailable.

Q: What family and function is it annotated with?
A: Database cross-references. InterPro integrates a dozen domain/family signature databases into unified entries with residue-range hits. GO terms attach function/process/location labels with evidence codes. CATH codes position the fold in a four-level structural taxonomy. Organism is the NCBI-taxonomy species name.

Q: Are the domains correctly placed relative to each other?
A: Predicted Aligned Error (PAE) is an AlphaFold confidence matrix: entry (i, j) is the expected error in the position of residue j, in ångströms, when the prediction is superimposed on the true structure at residue i. Low PAE within a block of residues means that block is internally rigid and well-predicted; high PAE between two blocks means their relative placement is uncertain even if each block individually is confident.

Q: What do the diagnostic plots show?
A: Three diagnostic plots accompany the record. The Cα contact map visualizes the tertiary structure as a 2D adjacency matrix (8 Å cutoff, sequence-local contacts suppressed). The Ramachandran plot shows the distribution of backbone (φ, ψ) torsions, with points in the α and β basins reflecting secondary structure content. The PAE plot shows AlphaFold's inter-residue confidence as a color matrix.

Q: What is the amino-acid chain?
A: Primary structure: the covalent order of the twenty standard amino acids along the backbone. Two proteins with the same sequence will (almost always) fold to the same structure; two with 30% identity often share a fold but not the details.

Q: What do the rendered images show?
A: The six renders are orthographic views along the three Cartesian axes in both directions. Representation (cartoon, sticks, or surface) and color scheme (sequence-rainbow or by-chain) vary across proteins so the training set covers all the common visualization conventions.